Protein AF-A0A7W1TCY3-F1 (afdb_monomer_lite)

Secondary structure (DSSP, 8-state):
-----------SSHHHHHHHTTS-TTSEEESEEEEEEE-TT--SS-----TT---SEEEEES--EEEEESS-STTSS--SSEEEEEEEEEEESS-EEEEEEEEEES-EEEEETTEEEEEE-SS-SSEEEEEEEEE-SEEEEEEEEEEE-SS-EEEEEEEE-TT----EEPPGGGEEEETTTGGGS---HHHHHHPPPPSSSS-SGGGGS--TTEEEEEEEETTTEEEEEEEEEEEE---SSSSPPEEEEEEEETTTTEEEEEEES--EE--STTTT---SS-SSEE-SEEEEE--SS-SB-BTTB-----SSSSSPPPTTTEEEEEEEEETTEEEEEEEETTEEEEEEEEEETTTTEEEEEEEEE--SS---B---B-GGG--

Structure (mmCIF, N/CA/C/O backbone):
data_AF-A0A7W1TCY3-F1
#
_entry.id   AF-A0A7W1TCY3-F1
#
loop_
_atom_site.group_PDB
_atom_site.id
_atom_site.type_symbol
_atom_site.label_atom_id
_atom_site.label_alt_id
_atom_site.label_comp_id
_atom_site.label_asym_id
_atom_site.label_entity_id
_atom_site.label_seq_id
_atom_site.pdbx_PDB_ins_code
_atom_site.Cartn_x
_atom_site.Cartn_y
_atom_site.Cartn_z
_atom_site.occupancy
_atom_site.B_iso_or_equiv
_atom_site.auth_seq_id
_atom_site.auth_comp_id
_atom_site.auth_asym_id
_atom_site.auth_atom_id
_atom_site.pdbx_PDB_model_num
ATOM 1 N N . MET A 1 1 ? -27.408 32.614 50.381 1.00 39.16 1 MET A N 1
ATOM 2 C CA . MET A 1 1 ? -27.722 32.666 48.937 1.00 39.16 1 MET A CA 1
ATOM 3 C C . MET A 1 1 ? -27.147 31.425 48.290 1.00 39.16 1 MET A C 1
ATOM 5 O O . MET A 1 1 ? -25.944 31.217 48.341 1.00 39.16 1 MET A O 1
ATOM 9 N N . ILE A 1 2 ? -28.039 30.569 47.802 1.00 29.86 2 ILE A N 1
ATOM 10 C CA . ILE A 1 2 ? -27.755 29.320 47.097 1.00 29.86 2 ILE A CA 1
ATOM 11 C C . ILE A 1 2 ? -27.514 29.657 45.625 1.00 29.86 2 ILE A C 1
ATOM 13 O O . ILE A 1 2 ? -28.308 30.392 45.046 1.00 29.86 2 ILE A O 1
ATOM 17 N N . SER A 1 3 ? -26.469 29.091 45.023 1.00 25.84 3 SER A N 1
ATOM 18 C CA . SER A 1 3 ? -26.579 28.181 43.869 1.00 25.84 3 SER A CA 1
ATOM 19 C C . SER A 1 3 ? -25.255 28.146 43.107 1.00 25.84 3 SER A C 1
ATOM 21 O O . SER A 1 3 ? -24.904 29.074 42.382 1.00 25.84 3 SER A O 1
ATOM 23 N N . ALA A 1 4 ? -24.532 27.039 43.273 1.00 31.81 4 ALA A N 1
ATOM 24 C CA . ALA A 1 4 ? -23.530 26.595 42.322 1.00 31.81 4 ALA A CA 1
ATOM 25 C C . ALA A 1 4 ? -24.252 26.068 41.072 1.00 31.81 4 ALA A C 1
ATOM 27 O O . ALA A 1 4 ? -25.164 25.247 41.185 1.00 31.81 4 ALA A O 1
ATOM 28 N N . ARG A 1 5 ? -23.846 26.527 39.884 1.00 29.80 5 ARG A N 1
ATOM 29 C CA . ARG A 1 5 ? -24.232 25.910 38.611 1.00 29.80 5 ARG A CA 1
ATOM 30 C C . ARG A 1 5 ? -23.090 25.037 38.113 1.00 29.80 5 ARG A C 1
ATOM 32 O O . ARG A 1 5 ? -22.133 25.519 37.518 1.00 29.80 5 ARG A O 1
ATOM 39 N N . THR A 1 6 ? -23.234 23.745 38.360 1.00 37.38 6 THR A N 1
ATOM 40 C CA . THR A 1 6 ? -22.540 22.658 37.672 1.00 37.38 6 THR A CA 1
ATOM 41 C C . THR A 1 6 ? -23.075 22.585 36.239 1.00 37.38 6 THR A C 1
ATOM 43 O O . THR A 1 6 ? -24.283 22.471 36.038 1.00 37.38 6 THR A O 1
ATOM 46 N N . GLY A 1 7 ? -22.198 22.678 35.241 1.00 28.61 7 GLY A N 1
ATOM 47 C CA . GLY A 1 7 ? -22.538 22.548 33.823 1.00 28.61 7 GLY A CA 1
ATOM 48 C C . GLY A 1 7 ? -21.776 21.386 33.202 1.00 28.61 7 GLY A C 1
ATOM 49 O O . GLY A 1 7 ? -20.687 21.567 32.674 1.00 28.61 7 GLY A O 1
ATOM 50 N N . LEU A 1 8 ? -22.357 20.194 33.307 1.00 31.25 8 LEU A N 1
ATOM 51 C CA . LEU A 1 8 ? -21.915 18.958 32.670 1.00 31.25 8 LEU A CA 1
ATOM 52 C C . LEU A 1 8 ? -22.026 19.093 31.137 1.00 31.25 8 LEU A C 1
ATOM 54 O O . LEU A 1 8 ? -23.106 19.384 30.625 1.00 31.25 8 LEU A O 1
ATOM 58 N N . ARG A 1 9 ? -20.938 18.854 30.397 1.00 34.38 9 ARG A N 1
ATOM 59 C CA . ARG A 1 9 ? -20.973 18.557 28.952 1.00 34.38 9 ARG A CA 1
ATOM 60 C C . ARG A 1 9 ? -20.032 17.395 28.651 1.00 34.38 9 ARG A C 1
ATOM 62 O O . ARG A 1 9 ? -18.896 17.584 28.240 1.00 34.38 9 ARG A O 1
ATOM 69 N N . LEU A 1 10 ? -20.540 16.192 28.893 1.00 32.31 10 LEU A N 1
ATOM 70 C CA . LEU A 1 10 ? -19.943 14.926 28.484 1.00 32.31 10 LEU A CA 1
ATOM 71 C C . LEU A 1 10 ? -21.074 14.076 27.885 1.00 32.31 10 LEU A C 1
ATOM 73 O O . LEU A 1 10 ? -21.667 13.256 28.575 1.00 32.31 10 LEU A O 1
ATOM 77 N N . THR A 1 11 ? -21.471 14.352 26.640 1.00 34.78 11 THR A N 1
ATOM 78 C CA . THR A 1 11 ? -22.648 13.694 26.031 1.00 34.78 11 THR A CA 1
ATOM 79 C C . THR A 1 11 ? -22.432 13.083 24.646 1.00 34.78 11 THR A C 1
ATOM 81 O O . THR A 1 11 ? -23.399 12.598 24.069 1.00 34.78 11 THR A O 1
ATOM 84 N N . SER A 1 12 ? -21.195 12.981 24.139 1.00 37.59 12 SER A N 1
ATOM 85 C CA . SER A 1 12 ? -20.949 12.255 22.873 1.00 37.59 12 SER A CA 1
ATOM 86 C C . SER A 1 12 ? -19.925 11.119 22.918 1.00 37.59 12 SER A C 1
ATOM 88 O O . SER A 1 12 ? -20.001 10.262 22.048 1.00 37.59 12 SER A O 1
ATOM 90 N N . LEU A 1 13 ? -19.038 11.017 23.920 1.00 34.22 13 LEU A N 1
ATOM 91 C CA . LEU A 1 13 ? -18.146 9.842 24.032 1.00 34.22 13 LEU A CA 1
ATOM 92 C C . LEU A 1 13 ? -18.823 8.627 24.697 1.00 34.22 13 LEU A C 1
ATOM 94 O O . LEU A 1 13 ? -18.545 7.486 24.343 1.00 34.22 13 LEU A O 1
ATOM 98 N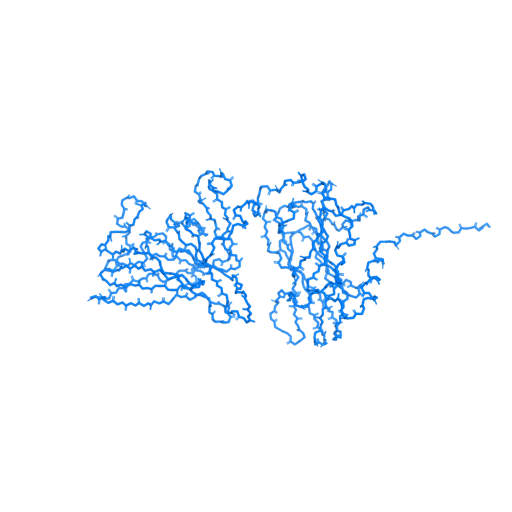 N . VAL A 1 14 ? -19.731 8.861 25.651 1.00 35.25 14 VAL A N 1
ATOM 99 C CA . VAL A 1 14 ? -20.344 7.790 26.462 1.00 35.25 14 VAL A CA 1
ATOM 100 C C . VAL A 1 14 ? -21.384 6.987 25.668 1.00 35.25 14 VAL A C 1
ATOM 102 O O . VAL A 1 14 ? -21.554 5.794 25.900 1.00 35.25 14 VAL A O 1
ATOM 105 N N . SER A 1 15 ? -22.044 7.611 24.691 1.00 36.34 15 SER A N 1
ATOM 106 C CA . SER A 1 15 ? -23.165 7.004 23.963 1.00 36.34 15 SER A CA 1
ATOM 107 C C . SER A 1 15 ? -22.742 5.904 22.980 1.00 36.34 15 SER A C 1
ATOM 109 O O . SER A 1 15 ? -23.536 5.005 22.723 1.00 36.34 15 SER A O 1
ATOM 111 N N . LEU A 1 16 ? -21.507 5.937 22.456 1.00 39.25 16 LEU A N 1
ATOM 112 C CA . LEU A 1 16 ? -21.016 4.920 21.514 1.00 39.25 16 LEU A CA 1
ATOM 113 C C . LEU A 1 16 ? -20.276 3.771 22.222 1.00 39.25 16 LEU A C 1
ATOM 115 O O . LEU A 1 16 ? -20.471 2.616 21.854 1.00 39.25 16 LEU A O 1
ATOM 119 N N . LEU A 1 17 ? -19.529 4.044 23.304 1.00 39.69 17 LEU A N 1
ATOM 120 C CA . LEU A 1 17 ? -18.962 2.971 24.140 1.00 39.69 17 LEU A CA 1
ATOM 121 C C . LEU A 1 17 ? -20.060 2.114 24.798 1.00 39.69 17 LEU A C 1
ATOM 123 O O . LEU A 1 17 ? -19.892 0.905 24.949 1.00 39.69 17 LEU A O 1
ATOM 127 N N . ALA A 1 18 ? -21.205 2.712 25.144 1.00 39.44 18 ALA A N 1
ATOM 128 C CA . ALA A 1 18 ? -22.339 1.983 25.710 1.00 39.44 18 ALA A CA 1
ATOM 129 C C . ALA A 1 18 ? -23.002 1.007 24.716 1.00 39.44 18 ALA A C 1
ATOM 131 O O . ALA A 1 18 ? -23.570 0.006 25.149 1.00 39.44 18 ALA A O 1
ATOM 132 N N . ALA A 1 19 ? -22.909 1.252 23.403 1.00 42.69 19 ALA A N 1
ATOM 133 C CA . ALA A 1 19 ? -23.453 0.340 22.393 1.00 42.69 19 ALA A CA 1
ATOM 134 C C . ALA A 1 19 ? -22.619 -0.949 22.263 1.00 42.69 19 ALA A C 1
ATOM 136 O O . ALA A 1 19 ? -23.175 -2.015 22.011 1.00 42.69 19 ALA A O 1
ATOM 137 N N . VAL A 1 20 ? -21.306 -0.879 22.511 1.00 46.91 20 VAL A N 1
ATOM 138 C CA . VAL A 1 20 ? -20.410 -2.050 22.472 1.00 46.91 20 VAL A CA 1
ATOM 139 C C . VAL A 1 20 ? -20.571 -2.924 23.722 1.00 46.91 20 VAL A C 1
ATOM 141 O O . VAL A 1 20 ? -20.486 -4.142 23.632 1.00 46.91 20 VAL A O 1
ATOM 144 N N . ALA A 1 21 ? -20.897 -2.336 24.878 1.00 43.94 21 ALA A N 1
ATOM 145 C CA . ALA A 1 21 ? -21.121 -3.089 26.118 1.00 43.94 21 ALA A CA 1
ATOM 146 C C . ALA A 1 21 ? -22.442 -3.895 26.143 1.00 43.94 21 ALA A C 1
ATOM 148 O O . ALA A 1 21 ? -22.629 -4.730 27.027 1.00 43.94 21 ALA A O 1
ATOM 149 N N . GLY A 1 22 ? -23.367 -3.633 25.209 1.00 40.09 22 GLY A N 1
ATOM 150 C CA . GLY A 1 22 ? -24.685 -4.279 25.138 1.00 40.09 22 GLY A CA 1
ATOM 151 C C . GLY A 1 22 ? -24.843 -5.333 24.037 1.00 40.09 22 GLY A C 1
ATOM 152 O O . GLY A 1 22 ? -25.829 -6.071 24.048 1.00 40.09 22 GLY A O 1
ATOM 153 N N . ALA A 1 23 ? -23.902 -5.422 23.094 1.00 45.03 23 ALA A N 1
ATOM 154 C CA . ALA A 1 23 ? -23.924 -6.444 22.057 1.00 45.03 23 ALA A CA 1
ATOM 155 C C . ALA A 1 23 ? -23.372 -7.754 22.636 1.00 45.03 23 ALA A C 1
ATOM 157 O O . ALA A 1 23 ? -22.184 -7.871 22.926 1.00 45.03 23 ALA A O 1
ATOM 158 N N . GLY A 1 24 ? -24.236 -8.752 22.835 1.00 45.88 24 GLY A N 1
ATOM 159 C CA . GLY A 1 24 ? -23.769 -10.110 23.109 1.00 45.88 24 GLY A CA 1
ATOM 160 C C . GLY A 1 24 ? -22.822 -10.574 21.997 1.00 45.88 24 GLY A C 1
ATOM 161 O O . GLY A 1 24 ? -23.014 -10.212 20.838 1.00 45.88 24 GLY A O 1
ATOM 162 N N . ALA A 1 25 ? -21.831 -11.397 22.343 1.00 48.66 25 ALA A N 1
ATOM 163 C CA . ALA A 1 25 ? -20.740 -11.883 21.482 1.00 48.66 25 ALA A CA 1
ATOM 164 C C . ALA A 1 25 ? -21.147 -12.582 20.154 1.00 48.66 25 ALA A C 1
ATOM 166 O O . ALA A 1 25 ? -20.289 -13.098 19.444 1.00 48.66 25 ALA A O 1
ATOM 167 N N . ALA A 1 26 ? -22.437 -12.639 19.810 1.00 54.31 26 ALA A N 1
ATOM 168 C CA . ALA A 1 26 ? -22.988 -13.391 18.687 1.00 54.31 26 ALA A CA 1
ATOM 169 C C . ALA A 1 26 ? -23.200 -12.582 17.388 1.00 54.31 26 ALA A C 1
ATOM 171 O O . ALA A 1 26 ? -23.586 -13.188 16.394 1.00 54.31 26 ALA A O 1
ATOM 172 N N . ASP A 1 27 ? -22.953 -11.265 17.362 1.00 84.44 27 ASP A N 1
ATOM 173 C CA . ASP A 1 27 ? -23.208 -10.421 16.170 1.00 84.44 27 ASP A CA 1
ATOM 174 C C . ASP A 1 27 ? -22.049 -9.458 15.843 1.00 84.44 27 ASP A C 1
ATOM 176 O O . ASP A 1 27 ? -22.242 -8.302 15.463 1.00 84.44 27 ASP A O 1
ATOM 180 N N . LEU A 1 28 ? -20.812 -9.923 16.048 1.00 90.38 28 LEU A N 1
ATOM 181 C CA . LEU A 1 28 ? -19.605 -9.187 15.672 1.00 90.38 28 LEU A CA 1
ATOM 182 C C . LEU A 1 28 ? -19.119 -9.605 14.276 1.00 90.38 28 LEU A C 1
ATOM 184 O O . LEU A 1 28 ? -18.969 -10.795 13.999 1.00 90.38 28 LEU A O 1
ATOM 188 N N . ALA A 1 29 ? -18.806 -8.626 13.427 1.00 91.56 29 ALA A N 1
ATOM 189 C CA . ALA A 1 29 ? -18.221 -8.812 12.098 1.00 91.56 29 ALA A CA 1
ATOM 190 C C . ALA A 1 29 ? -16.766 -8.287 12.046 1.00 91.56 29 ALA A C 1
ATOM 192 O O . ALA A 1 29 ? -16.412 -7.422 12.850 1.00 91.56 29 ALA A O 1
ATOM 193 N N . PRO A 1 30 ? -15.902 -8.782 11.133 1.00 93.25 30 PRO A N 1
ATOM 194 C CA . PRO A 1 30 ? -14.500 -8.351 11.049 1.00 93.25 30 PRO A CA 1
ATOM 195 C C . PRO A 1 30 ? -14.315 -6.863 10.704 1.00 93.25 30 PRO A C 1
ATOM 197 O O . PRO A 1 30 ? -15.047 -6.316 9.880 1.00 93.25 30 PRO A O 1
ATOM 200 N N . GLY A 1 31 ? -13.277 -6.239 11.264 1.00 94.44 31 GLY A N 1
ATOM 201 C CA . GLY A 1 31 ? -12.892 -4.841 11.036 1.00 94.44 31 GLY A CA 1
ATOM 202 C C . GLY A 1 31 ? -13.493 -3.846 12.030 1.00 94.44 31 GLY A C 1
ATOM 203 O O . GLY A 1 31 ? -14.345 -4.202 12.838 1.00 94.44 31 GLY A O 1
ATOM 204 N N . LEU A 1 32 ? -13.055 -2.588 11.961 1.00 97.94 32 LEU A N 1
ATOM 205 C CA . LEU A 1 32 ? -13.554 -1.474 12.775 1.00 97.94 32 LEU A CA 1
ATOM 206 C C . LEU A 1 32 ? -14.419 -0.524 11.942 1.00 97.94 32 LEU A C 1
ATOM 208 O O . LEU A 1 32 ? -14.194 -0.357 10.741 1.00 97.94 32 LEU A O 1
ATOM 212 N N . VAL A 1 33 ? -15.363 0.159 12.593 1.00 98.19 33 VAL A N 1
ATOM 213 C CA . VAL A 1 33 ? -16.118 1.252 11.964 1.00 98.19 33 VAL A CA 1
ATOM 214 C C . VAL A 1 33 ? -15.234 2.491 11.920 1.00 98.19 33 VAL A C 1
ATOM 216 O O . VAL A 1 33 ? -14.943 3.070 12.967 1.00 98.19 33 VAL A O 1
ATOM 219 N N . GLY A 1 34 ? -14.810 2.886 10.721 1.00 98.25 34 GLY A N 1
ATOM 220 C CA . GLY A 1 34 ? -14.042 4.095 10.450 1.00 98.25 34 GLY A CA 1
ATOM 221 C C . GLY A 1 34 ? -14.941 5.270 10.085 1.00 98.25 34 GLY A C 1
ATOM 222 O O . GLY A 1 34 ? -15.680 5.221 9.100 1.00 98.25 34 GLY A O 1
ATOM 223 N N . GLU A 1 35 ? -14.855 6.346 10.861 1.00 98.12 35 GLU A N 1
ATOM 224 C CA . GLU A 1 35 ? -15.477 7.638 10.581 1.00 98.12 35 GLU A CA 1
ATOM 225 C C . GLU A 1 35 ? -14.399 8.657 10.212 1.00 98.12 35 GLU A C 1
ATOM 227 O O . GLU A 1 35 ? -13.491 8.921 10.999 1.00 98.12 35 GLU A O 1
ATOM 232 N N . TYR A 1 36 ? -14.523 9.263 9.034 1.00 97.31 36 TYR A N 1
ATOM 233 C CA . TYR A 1 36 ? -13.550 10.204 8.485 1.00 97.31 36 TYR A CA 1
ATOM 234 C C . TYR A 1 36 ? -14.172 11.582 8.323 1.00 97.31 36 TYR A C 1
ATOM 236 O O . TYR A 1 36 ? -15.225 11.721 7.703 1.00 97.31 36 TYR A O 1
ATOM 244 N N . PHE A 1 37 ? -13.507 12.614 8.819 1.00 95.19 37 PHE A N 1
ATOM 245 C CA . PHE A 1 37 ? -13.993 13.984 8.891 1.00 95.19 37 PHE A CA 1
ATOM 246 C C . PHE A 1 37 ? -13.049 14.901 8.122 1.00 95.19 37 PHE A C 1
ATOM 248 O O . PHE A 1 37 ? -11.890 15.050 8.495 1.00 95.19 37 PHE A O 1
ATOM 255 N N . ALA A 1 38 ? -13.551 15.565 7.082 1.00 92.31 38 ALA A N 1
ATOM 256 C CA . ALA A 1 38 ? -12.877 16.735 6.534 1.00 92.31 38 ALA A CA 1
ATOM 257 C C . ALA A 1 38 ? -12.922 17.887 7.550 1.00 92.31 38 ALA A C 1
ATOM 259 O O . ALA A 1 38 ? -14.006 18.233 8.043 1.00 92.31 38 ALA A O 1
ATOM 260 N N . MET A 1 39 ? -11.772 18.493 7.833 1.00 87.31 39 MET A N 1
ATOM 261 C CA . MET A 1 39 ? -11.624 19.576 8.801 1.00 87.31 39 MET A CA 1
ATOM 262 C C . MET A 1 39 ? -11.445 20.908 8.076 1.00 87.31 39 MET A C 1
ATOM 264 O O . MET A 1 39 ? -10.511 21.110 7.307 1.00 87.31 39 MET A O 1
ATOM 268 N N . ASP A 1 40 ? -12.369 21.832 8.321 1.00 78.56 40 ASP A N 1
ATOM 269 C CA . ASP A 1 40 ? -12.299 23.178 7.765 1.00 78.56 40 ASP A CA 1
ATOM 270 C C . ASP A 1 40 ? -11.328 24.012 8.617 1.00 78.56 40 ASP A C 1
ATOM 272 O O . ASP A 1 40 ? -11.505 24.105 9.831 1.00 78.56 40 ASP A O 1
ATOM 276 N N . GLY A 1 41 ? -10.311 24.623 8.002 1.00 69.00 41 GLY A N 1
ATOM 277 C CA . GLY A 1 41 ? -9.344 25.481 8.708 1.00 69.00 41 GLY A CA 1
ATOM 278 C C . GLY A 1 41 ? -8.104 24.773 9.270 1.00 69.00 41 GLY A C 1
ATOM 279 O O . GLY A 1 41 ? -7.341 25.406 9.997 1.00 69.00 41 GLY A O 1
ATOM 280 N N . GLY A 1 42 ? -7.889 23.509 8.902 1.00 77.31 42 GLY A N 1
ATOM 281 C CA . GLY A 1 42 ? -6.709 22.722 9.257 1.00 77.31 42 GLY A CA 1
ATOM 282 C C . GLY A 1 42 ? -6.804 21.982 10.590 1.00 77.31 42 GLY A C 1
ATOM 283 O O . GLY A 1 42 ? -7.683 22.244 11.413 1.00 77.31 42 GLY A O 1
ATOM 284 N N . VAL A 1 43 ? -5.902 21.018 10.796 1.00 79.81 43 VAL A N 1
ATOM 285 C CA . VAL A 1 43 ? -5.814 20.219 12.029 1.00 79.81 43 VAL A CA 1
ATOM 286 C C . VAL A 1 43 ? -4.352 20.018 12.428 1.00 79.81 43 VAL A C 1
ATOM 288 O O . VAL A 1 43 ? -3.523 19.641 11.611 1.00 79.81 43 VAL A O 1
ATOM 291 N N . ALA A 1 44 ? -4.031 20.314 13.685 1.00 79.19 44 ALA A N 1
ATOM 292 C CA . ALA A 1 44 ? -2.679 20.179 14.240 1.00 79.19 44 ALA A CA 1
ATOM 293 C C . ALA A 1 44 ? -2.655 19.411 15.574 1.00 79.19 44 ALA A C 1
ATOM 295 O O . ALA A 1 44 ? -1.582 19.170 16.123 1.00 79.19 44 ALA A O 1
ATOM 296 N N . ASP A 1 45 ? -3.834 19.054 16.087 1.00 88.94 45 ASP A N 1
ATOM 297 C CA . ASP A 1 45 ? -4.069 18.286 17.311 1.00 88.94 45 ASP A CA 1
ATOM 298 C C . ASP A 1 45 ? -5.452 17.612 17.213 1.00 88.94 45 ASP A C 1
ATOM 300 O O . ASP A 1 45 ? -6.253 17.954 16.334 1.00 88.94 45 ASP A O 1
ATOM 304 N N . PHE A 1 46 ? -5.761 16.686 18.120 1.00 91.69 46 PHE A N 1
ATOM 305 C CA . PHE A 1 46 ? -7.038 15.981 18.174 1.00 91.69 46 PHE A CA 1
ATOM 306 C C . PHE A 1 46 ? -8.213 16.969 18.301 1.00 91.69 46 PHE A C 1
ATOM 308 O O . PHE A 1 46 ? -8.354 17.645 19.327 1.00 91.69 46 PHE A O 1
ATOM 315 N N . PRO A 1 47 ? -9.096 17.060 17.290 1.00 88.69 47 PRO A N 1
ATOM 316 C CA . PRO A 1 47 ? -10.129 18.080 17.269 1.00 88.69 47 PRO A CA 1
ATOM 317 C C . PRO A 1 47 ? -11.282 17.750 18.221 1.00 88.69 47 PRO A C 1
ATOM 319 O O . PRO A 1 47 ? -11.773 16.623 18.290 1.00 88.69 47 PRO A O 1
ATOM 322 N N . ALA A 1 48 ? -11.812 18.778 18.884 1.00 88.31 48 ALA A N 1
ATOM 323 C CA . ALA A 1 48 ? -13.130 18.700 19.504 1.00 88.31 48 ALA A CA 1
ATOM 324 C C . ALA A 1 48 ? -14.206 18.850 18.415 1.00 88.31 48 ALA A C 1
ATOM 326 O O . ALA A 1 48 ? -14.511 19.960 17.976 1.00 88.31 48 ALA A O 1
ATOM 327 N N . LEU A 1 49 ? -14.771 17.731 17.956 1.00 87.19 49 LEU A N 1
ATOM 328 C CA . LEU A 1 49 ? -15.825 17.748 16.940 1.00 87.19 49 LEU A CA 1
ATOM 329 C C . LEU A 1 49 ? -17.090 18.436 17.474 1.00 87.19 49 LEU A C 1
ATOM 331 O O . LEU A 1 49 ? -17.577 18.123 18.564 1.00 87.19 49 LEU A O 1
ATOM 335 N N . ALA A 1 50 ? -17.648 19.359 16.686 1.00 86.00 50 ALA A N 1
ATOM 336 C CA . ALA A 1 50 ? -18.966 19.917 16.968 1.00 86.00 50 ALA A CA 1
ATOM 337 C C . ALA A 1 50 ? -20.022 18.798 16.962 1.00 86.00 50 ALA A C 1
ATOM 339 O O . ALA A 1 50 ? -19.922 17.850 16.184 1.00 86.00 50 ALA A O 1
ATOM 340 N N . ALA A 1 51 ? -21.044 18.910 17.814 1.00 82.69 51 ALA A N 1
ATOM 341 C CA . ALA A 1 51 ? -22.048 17.855 17.998 1.00 82.69 51 ALA A CA 1
ATOM 342 C C . ALA A 1 51 ? -22.824 17.502 16.712 1.00 82.69 51 ALA A C 1
ATOM 344 O O . ALA A 1 51 ? -23.363 16.406 16.596 1.00 82.69 51 ALA A O 1
ATOM 345 N N . ASP A 1 52 ? -22.889 18.428 15.759 1.00 86.69 52 ASP A N 1
ATOM 346 C CA . ASP A 1 52 ? -23.538 18.292 14.458 1.00 86.69 52 ASP A CA 1
ATOM 347 C C . ASP A 1 52 ? -22.553 18.058 13.297 1.00 86.69 52 ASP A C 1
ATOM 349 O O . ASP A 1 52 ? -22.991 17.883 12.155 1.00 86.69 52 ASP A O 1
ATOM 353 N N . LYS A 1 53 ? -21.236 18.012 13.557 1.00 89.69 53 LYS A N 1
ATOM 354 C CA . LYS A 1 53 ? -20.231 17.688 12.537 1.00 89.69 53 LYS A CA 1
ATOM 355 C C . LYS A 1 53 ? -20.387 16.223 12.143 1.00 89.69 53 LYS A C 1
ATOM 357 O O . LYS A 1 53 ? -20.047 15.311 12.893 1.00 89.69 53 LYS A O 1
ATOM 362 N N . LYS A 1 54 ? -20.891 16.003 10.933 1.00 94.12 54 LYS A N 1
ATOM 363 C CA . LYS A 1 54 ? -21.010 14.668 10.347 1.00 94.12 54 LYS A CA 1
ATOM 364 C C . LYS A 1 54 ? -19.676 14.212 9.752 1.00 94.12 54 LYS A C 1
ATOM 366 O O . LYS A 1 54 ? -18.957 15.048 9.190 1.00 94.12 54 LYS A O 1
ATOM 371 N N . PRO A 1 55 ? -19.370 12.904 9.791 1.00 95.81 55 PRO A N 1
ATOM 372 C CA . PRO A 1 55 ? -18.294 12.349 8.986 1.00 95.81 55 PRO A CA 1
ATOM 373 C C . PRO A 1 55 ? -18.535 12.637 7.501 1.00 95.81 55 PRO A C 1
ATOM 375 O O . PRO A 1 55 ? -19.667 12.641 7.016 1.00 95.81 55 PRO A O 1
ATOM 378 N N . THR A 1 56 ? -17.454 12.863 6.769 1.00 93.38 56 THR A N 1
ATOM 379 C CA . THR A 1 56 ? -17.416 12.891 5.304 1.00 93.38 56 THR A CA 1
ATOM 380 C C . THR A 1 56 ? -17.483 11.488 4.711 1.00 93.38 56 THR A C 1
ATOM 382 O O . THR A 1 56 ? -17.979 11.334 3.604 1.00 93.38 56 THR A O 1
ATOM 385 N N . LEU A 1 57 ? -17.004 10.468 5.419 1.00 95.19 57 LEU A N 1
ATOM 386 C CA . LEU A 1 57 ? -17.104 9.069 5.012 1.00 95.19 57 LEU A CA 1
ATOM 387 C C . LEU A 1 57 ? -17.265 8.191 6.251 1.00 95.19 57 LEU A C 1
ATOM 389 O O . LEU A 1 57 ? -16.633 8.445 7.274 1.00 95.19 57 LEU A O 1
ATOM 393 N N . VAL A 1 58 ? -18.089 7.154 6.129 1.00 95.94 58 VAL A N 1
ATOM 394 C CA . VAL A 1 58 ? -18.169 6.049 7.087 1.00 95.94 58 VAL A CA 1
ATOM 395 C C . VAL A 1 58 ? -17.993 4.749 6.318 1.00 95.94 58 VAL A C 1
ATOM 397 O O . VAL A 1 58 ? -18.632 4.565 5.279 1.00 95.94 58 VAL A O 1
ATOM 400 N N . ARG A 1 59 ? -17.122 3.863 6.802 1.00 95.50 59 ARG A N 1
ATOM 401 C CA . ARG A 1 59 ? -16.922 2.523 6.233 1.00 95.50 59 ARG A CA 1
ATOM 402 C C . ARG A 1 59 ? -16.361 1.551 7.266 1.00 95.50 59 ARG A C 1
ATOM 404 O O . ARG A 1 59 ? -15.991 1.956 8.360 1.00 95.50 59 ARG A O 1
ATOM 411 N N . ILE A 1 60 ? -16.260 0.284 6.879 1.00 96.38 60 ILE A N 1
ATOM 412 C CA . ILE A 1 60 ? -15.533 -0.730 7.641 1.00 96.38 60 ILE A CA 1
ATOM 413 C C . ILE A 1 60 ? -14.107 -0.844 7.108 1.00 96.38 60 ILE A C 1
ATOM 415 O O . ILE A 1 60 ? -13.909 -1.104 5.918 1.00 96.38 60 ILE A O 1
ATOM 419 N N . ASP A 1 61 ? -13.128 -0.702 7.996 1.00 95.94 61 ASP A N 1
ATOM 420 C CA . ASP A 1 61 ? -11.721 -0.980 7.716 1.00 95.94 61 ASP A CA 1
ATOM 421 C C . ASP A 1 61 ? -11.326 -2.295 8.392 1.00 95.94 61 ASP A C 1
ATOM 423 O O . ASP A 1 61 ? -11.482 -2.463 9.602 1.00 95.94 61 ASP A O 1
ATOM 427 N N . LYS A 1 62 ? -10.857 -3.264 7.597 1.00 93.56 62 LYS A N 1
ATOM 428 C CA . LYS A 1 62 ? -10.552 -4.626 8.077 1.00 93.56 62 LYS A CA 1
ATOM 429 C C . LYS A 1 62 ? -9.340 -4.658 9.007 1.00 93.56 62 LYS A C 1
ATOM 431 O O . LYS A 1 62 ? -9.266 -5.507 9.885 1.00 93.56 62 LYS A O 1
ATOM 436 N N . ASP A 1 63 ? -8.417 -3.733 8.794 1.00 92.69 63 ASP A N 1
ATOM 437 C CA . ASP A 1 63 ? -7.263 -3.457 9.631 1.00 92.69 63 ASP A CA 1
ATOM 438 C C . ASP A 1 63 ? -6.959 -1.955 9.592 1.00 92.69 63 ASP A C 1
ATOM 440 O O . ASP A 1 63 ? -7.497 -1.218 8.762 1.00 92.69 63 ASP A O 1
ATOM 444 N N . ILE A 1 64 ? -6.105 -1.511 10.514 1.00 97.06 64 ILE A N 1
ATOM 445 C CA . ILE A 1 64 ? -5.513 -0.174 10.489 1.00 97.06 64 ILE A CA 1
ATOM 446 C C . ILE A 1 64 ? -4.043 -0.361 10.125 1.00 97.06 64 ILE A C 1
ATOM 448 O O . ILE A 1 64 ? -3.179 -0.362 10.995 1.00 97.06 64 ILE A O 1
ATOM 452 N N . ASN A 1 65 ? -3.749 -0.615 8.852 1.00 95.81 65 ASN A N 1
ATOM 453 C CA . ASN A 1 65 ? -2.381 -0.765 8.351 1.00 95.81 65 ASN A CA 1
ATOM 454 C C . ASN A 1 65 ? -2.136 0.123 7.123 1.00 95.81 65 ASN A C 1
ATOM 456 O O . ASN A 1 65 ? -1.705 -0.315 6.054 1.00 95.81 65 ASN A O 1
ATOM 460 N N . PHE A 1 66 ? -2.438 1.407 7.280 1.00 91.69 66 PHE A N 1
ATOM 461 C CA . PHE A 1 66 ? -2.383 2.395 6.217 1.00 91.69 66 PHE A CA 1
ATOM 462 C C . PHE A 1 66 ? -0.949 2.902 6.035 1.00 91.69 66 PHE A C 1
ATOM 464 O O . PHE A 1 66 ? -0.447 3.681 6.845 1.00 91.69 66 PHE A O 1
ATOM 471 N N . ALA A 1 67 ? -0.279 2.440 4.973 1.00 84.75 67 ALA A N 1
ATOM 472 C CA . ALA A 1 67 ? 1.041 2.938 4.586 1.00 84.75 67 ALA A CA 1
ATOM 473 C C . ALA A 1 67 ? 1.010 4.449 4.298 1.00 84.75 67 ALA A C 1
ATOM 475 O O . ALA A 1 67 ? -0.034 4.982 3.907 1.00 84.75 67 ALA A O 1
ATOM 476 N N . SER A 1 68 ? 2.161 5.101 4.486 1.00 82.31 68 SER A N 1
ATOM 477 C CA . SER A 1 68 ? 2.333 6.522 4.181 1.00 82.31 68 SER A CA 1
ATOM 478 C C . SER A 1 68 ? 2.087 6.798 2.693 1.00 82.31 68 SER A C 1
ATOM 480 O O . SER A 1 68 ? 2.457 5.994 1.833 1.00 82.31 68 SER A O 1
ATOM 482 N N . THR A 1 69 ? 1.435 7.920 2.401 1.00 79.44 69 THR A N 1
ATOM 483 C CA . THR A 1 69 ? 1.140 8.397 1.050 1.00 79.44 69 THR A CA 1
ATOM 484 C C . THR A 1 69 ? 1.157 9.922 1.002 1.00 79.44 69 THR A C 1
ATOM 486 O O . THR A 1 69 ? 0.631 10.561 1.901 1.00 79.44 69 THR A O 1
ATOM 489 N N . ASP A 1 70 ? 1.665 10.522 -0.073 1.00 73.75 70 ASP A N 1
ATOM 490 C CA . ASP A 1 70 ? 1.540 11.973 -0.325 1.00 73.75 70 ASP A CA 1
ATOM 491 C C . ASP A 1 70 ? 0.202 12.347 -0.998 1.00 73.75 70 ASP A C 1
ATOM 493 O O . ASP A 1 70 ? 0.007 13.460 -1.494 1.00 73.75 70 ASP A O 1
ATOM 497 N N . GLY A 1 71 ? -0.704 11.374 -1.088 1.00 74.88 71 GLY A N 1
ATOM 498 C CA . GLY A 1 71 ? -1.906 11.422 -1.894 1.00 74.88 71 GLY A CA 1
ATOM 499 C C . GLY A 1 71 ? -3.202 11.247 -1.122 1.00 74.88 71 GLY A C 1
ATOM 500 O O . GLY A 1 71 ? -3.323 11.575 0.057 1.00 74.88 71 GLY A O 1
ATOM 501 N N . GLU A 1 72 ? -4.206 10.718 -1.813 1.00 84.12 72 GLU A N 1
ATOM 502 C CA . GLU A 1 72 ? -5.461 10.346 -1.182 1.00 84.12 72 GLU A CA 1
ATOM 503 C C . GLU A 1 72 ? -5.216 9.262 -0.125 1.00 84.12 72 GLU A C 1
ATOM 505 O O . GLU A 1 72 ? -4.754 8.157 -0.415 1.00 84.12 72 GLU A O 1
ATOM 510 N N . PHE A 1 73 ? -5.598 9.555 1.114 1.00 89.75 73 PHE A N 1
ATOM 511 C CA . PHE A 1 73 ? -5.544 8.627 2.224 1.00 89.75 73 PHE A CA 1
ATOM 512 C C . PHE A 1 73 ? -6.545 7.496 1.985 1.00 89.75 73 PHE A C 1
ATOM 514 O O . PHE A 1 73 ? -7.740 7.627 2.249 1.00 89.75 73 PHE A O 1
ATOM 521 N N . HIS A 1 74 ? -6.060 6.381 1.443 1.00 88.69 74 HIS A N 1
ATOM 522 C CA . HIS A 1 74 ? -6.728 5.078 1.423 1.00 88.69 74 HIS A CA 1
ATOM 523 C C . HIS A 1 74 ? -8.193 5.116 0.976 1.00 88.69 74 HIS A C 1
ATOM 525 O O . HIS A 1 74 ? -9.063 4.593 1.665 1.00 88.69 74 HIS A O 1
ATOM 531 N N . LYS A 1 75 ? -8.488 5.701 -0.192 1.00 88.44 75 LYS A N 1
ATOM 532 C CA . LYS A 1 75 ? -9.839 5.770 -0.801 1.00 88.44 75 LYS A CA 1
ATOM 533 C C . LYS A 1 75 ? -10.858 6.637 -0.041 1.00 88.44 75 LYS A C 1
ATOM 535 O O . LYS A 1 75 ? -12.066 6.392 -0.113 1.00 88.44 75 LYS A O 1
ATOM 540 N N . THR A 1 76 ? -10.396 7.607 0.748 1.00 89.62 76 THR A N 1
ATOM 541 C CA . THR A 1 76 ? -11.272 8.501 1.529 1.00 89.62 76 THR A CA 1
ATOM 542 C C . THR A 1 76 ? -11.590 9.825 0.829 1.00 89.62 76 THR A C 1
ATOM 544 O O . THR A 1 76 ? -12.476 10.556 1.274 1.00 89.62 76 THR A O 1
ATOM 547 N N . ARG A 1 77 ? -10.908 10.140 -0.281 1.00 87.56 77 ARG A N 1
ATOM 548 C CA . ARG A 1 77 ? -10.873 11.456 -0.953 1.00 87.56 77 ARG A CA 1
ATOM 549 C C . ARG A 1 77 ? -10.332 12.590 -0.071 1.00 87.56 77 ARG A C 1
ATOM 551 O O . ARG A 1 77 ? -10.599 13.765 -0.344 1.00 87.56 77 ARG A O 1
ATOM 558 N N . LEU A 1 78 ? -9.620 12.248 1.001 1.00 88.94 78 LEU A N 1
ATOM 559 C CA . LEU A 1 78 ? -8.953 13.159 1.933 1.00 88.94 78 LEU A CA 1
ATOM 560 C C . LEU A 1 78 ? -7.440 12.963 1.797 1.00 88.94 78 LEU A C 1
ATOM 562 O O . LEU A 1 78 ? -7.009 11.842 1.570 1.00 88.94 78 LEU A O 1
ATOM 566 N N . SER A 1 79 ? -6.652 14.024 1.933 1.00 83.69 79 SER A N 1
ATOM 567 C CA . SER A 1 79 ? -5.175 13.971 1.887 1.00 83.69 79 SER A CA 1
ATOM 568 C C . SER A 1 79 ? -4.546 14.832 2.966 1.00 83.69 79 SER A C 1
ATOM 570 O O . SER A 1 79 ? -3.594 14.427 3.614 1.00 83.69 79 SER A O 1
ATOM 572 N N . THR A 1 80 ? -5.116 16.013 3.175 1.00 84.12 80 THR A N 1
ATOM 573 C CA . THR A 1 80 ? -4.746 16.959 4.220 1.00 84.12 80 THR A CA 1
ATOM 574 C C . THR A 1 80 ? -5.994 17.370 4.982 1.00 84.12 80 THR A C 1
ATOM 576 O O . THR A 1 80 ? -7.122 17.189 4.500 1.00 84.12 80 THR A O 1
ATOM 579 N N . ASP A 1 81 ? -5.775 17.928 6.163 1.00 86.62 81 ASP A N 1
ATOM 580 C CA . ASP A 1 81 ? -6.781 18.550 7.010 1.00 86.62 81 ASP A CA 1
ATOM 581 C C . ASP A 1 81 ? -7.969 17.624 7.283 1.00 86.62 81 ASP A C 1
ATOM 583 O O . ASP A 1 81 ? -9.133 17.943 7.011 1.00 86.62 81 ASP A O 1
ATOM 587 N N . PHE A 1 82 ? -7.680 16.429 7.793 1.00 95.19 82 PHE A N 1
ATOM 588 C CA . PHE A 1 82 ? -8.716 15.471 8.146 1.00 95.19 82 PHE A CA 1
ATOM 589 C C . PHE A 1 82 ? -8.456 14.775 9.474 1.00 95.19 82 PHE A C 1
ATOM 591 O O . PHE A 1 82 ? -7.336 14.693 9.963 1.00 95.19 82 PHE A O 1
ATOM 598 N N . TYR A 1 83 ? -9.531 14.261 10.057 1.00 97.94 83 TYR A N 1
ATOM 599 C CA . TYR A 1 83 ? -9.506 13.447 11.262 1.00 97.94 83 TYR A CA 1
ATOM 600 C C . TYR A 1 83 ? -10.234 12.133 10.993 1.00 97.94 83 TYR A C 1
ATOM 602 O O . TYR A 1 83 ? -11.249 12.113 10.297 1.00 97.94 83 TYR A O 1
ATOM 610 N N . ALA A 1 84 ? -9.724 11.038 11.533 1.00 98.38 84 ALA A N 1
ATOM 611 C CA . ALA A 1 84 ? -10.337 9.727 11.484 1.00 98.38 84 ALA A CA 1
ATOM 612 C C . ALA A 1 84 ? -10.477 9.169 12.900 1.00 98.38 84 ALA A C 1
ATOM 614 O O . ALA A 1 84 ? -9.600 9.347 13.748 1.00 98.38 84 ALA A O 1
ATOM 615 N N . ARG A 1 85 ? -11.572 8.452 13.143 1.00 98.25 85 ARG A N 1
ATOM 616 C CA . ARG A 1 85 ? -11.714 7.604 14.326 1.00 98.25 85 ARG A CA 1
ATOM 617 C C . ARG A 1 85 ? -12.242 6.238 13.933 1.00 98.25 85 ARG A C 1
ATOM 619 O O . ARG A 1 85 ? -13.209 6.140 13.180 1.00 98.25 85 ARG A O 1
ATOM 626 N N . TRP A 1 86 ? -11.628 5.202 14.481 1.00 98.75 86 TRP A N 1
ATOM 627 C CA . TRP A 1 86 ? -12.053 3.821 14.332 1.00 98.75 86 TRP A CA 1
ATOM 628 C C . TRP A 1 86 ? -12.544 3.290 15.664 1.00 98.75 86 TRP A C 1
ATOM 630 O O . TRP A 1 86 ? -11.860 3.415 16.681 1.00 98.75 86 TRP A O 1
ATOM 640 N N . THR A 1 87 ? -13.735 2.702 15.652 1.00 97.44 87 THR A N 1
ATOM 641 C CA . THR A 1 87 ? -14.381 2.161 16.851 1.00 97.44 87 THR A CA 1
ATOM 642 C C . THR A 1 87 ? -14.800 0.717 16.641 1.00 97.44 87 THR A C 1
ATOM 644 O O . THR A 1 87 ? -15.196 0.316 15.544 1.00 97.44 87 THR A O 1
ATOM 647 N N . GLY A 1 88 ? -14.701 -0.070 17.707 1.00 96.44 88 GLY A N 1
ATOM 648 C CA . GLY A 1 88 ? -15.112 -1.465 17.702 1.00 96.44 88 GLY A CA 1
ATOM 649 C C . GLY A 1 88 ? -14.522 -2.227 18.878 1.00 96.44 88 GLY A C 1
ATOM 650 O O . GLY A 1 88 ? -14.440 -1.714 19.995 1.00 96.44 88 GLY A O 1
ATOM 651 N N . VAL A 1 89 ? -14.116 -3.459 18.606 1.00 96.44 89 VAL A N 1
ATOM 652 C CA . VAL A 1 89 ? -13.633 -4.445 19.565 1.00 96.44 89 VAL A CA 1
ATOM 653 C C . VAL A 1 89 ? -12.285 -4.987 19.101 1.00 96.44 89 VAL A C 1
ATOM 655 O O . VAL A 1 89 ? -12.122 -5.367 17.943 1.00 96.44 89 VAL A O 1
ATOM 658 N N . LEU A 1 90 ? -11.339 -5.053 20.031 1.00 97.44 90 LEU A N 1
ATOM 659 C CA . LEU A 1 90 ? -10.114 -5.832 19.945 1.00 97.44 90 LEU A CA 1
ATOM 660 C C . LEU A 1 90 ? -10.342 -7.174 20.655 1.00 97.44 90 LEU A C 1
ATOM 662 O O . LEU A 1 90 ? -10.577 -7.209 21.861 1.00 97.44 90 LEU A O 1
ATOM 666 N N . HIS A 1 91 ? -10.279 -8.273 19.912 1.00 95.50 91 HIS A N 1
ATOM 667 C CA . HIS A 1 91 ? -10.411 -9.627 20.433 1.00 95.50 91 HIS A CA 1
ATOM 668 C C . HIS A 1 91 ? -9.044 -10.200 20.812 1.00 95.50 91 HIS A C 1
ATOM 670 O O . HIS A 1 91 ? -8.137 -10.285 19.982 1.00 95.50 91 HIS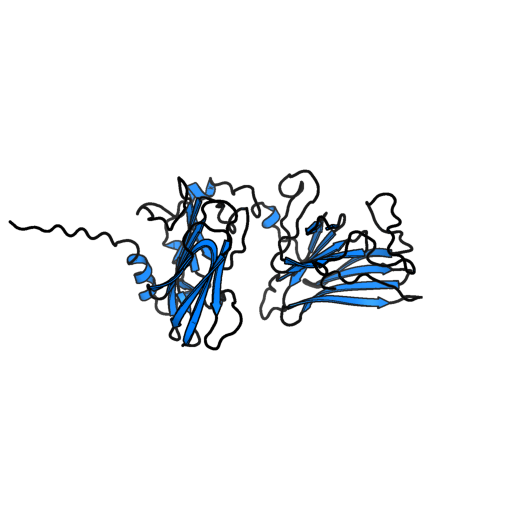 A O 1
ATOM 676 N N . ILE A 1 92 ? -8.916 -10.638 22.060 1.00 96.38 92 ILE A N 1
ATOM 677 C CA . ILE A 1 92 ? -7.700 -11.204 22.633 1.00 96.38 92 ILE A CA 1
ATOM 678 C C . ILE A 1 92 ? -7.904 -12.695 22.892 1.00 96.38 92 ILE A C 1
ATOM 680 O O . ILE A 1 92 ? -8.692 -13.088 23.746 1.00 96.38 92 ILE A O 1
ATOM 684 N N . GLU A 1 93 ? -7.162 -13.544 22.183 1.00 92.81 93 GLU A N 1
ATOM 685 C CA . GLU A 1 93 ? -7.226 -14.998 22.395 1.00 92.81 93 GLU A CA 1
ATOM 686 C C . GLU A 1 93 ? -6.501 -15.428 23.677 1.00 92.81 93 GLU A C 1
ATOM 688 O O . GLU A 1 93 ? -6.958 -16.313 24.403 1.00 92.81 93 GLU A O 1
ATOM 693 N N . LYS A 1 94 ? -5.355 -14.800 23.966 1.00 93.94 94 LYS A N 1
ATOM 694 C CA . LYS A 1 94 ? -4.487 -15.148 25.091 1.00 93.94 94 LYS A CA 1
ATOM 695 C C . LYS A 1 94 ? -4.273 -13.933 25.982 1.00 93.94 94 LYS A C 1
ATOM 697 O O . LYS A 1 94 ? -3.651 -12.966 25.565 1.00 93.94 94 LYS A O 1
ATOM 702 N N . ALA A 1 95 ? -4.725 -14.031 27.228 1.00 97.19 95 ALA A N 1
ATOM 703 C CA . ALA A 1 95 ? -4.491 -12.998 28.229 1.00 97.19 95 ALA A CA 1
ATOM 704 C C . ALA A 1 95 ? -2.989 -12.724 28.446 1.00 97.19 95 ALA A C 1
ATOM 706 O O . ALA A 1 95 ? -2.160 -13.642 28.377 1.00 97.19 95 ALA A O 1
ATOM 707 N N . GLY A 1 96 ? -2.659 -11.475 28.765 1.00 97.06 96 GLY A N 1
ATOM 708 C CA . GLY A 1 96 ? -1.327 -11.047 29.182 1.00 97.06 96 GLY A CA 1
ATOM 709 C C . GLY A 1 96 ? -1.032 -9.587 28.841 1.00 97.06 96 GLY A C 1
ATOM 710 O O . GLY A 1 96 ? -1.897 -8.844 28.373 1.00 97.06 96 GLY A O 1
ATOM 711 N N . THR A 1 97 ? 0.226 -9.193 29.030 1.00 97.69 97 THR A N 1
ATOM 712 C CA . THR A 1 97 ? 0.711 -7.857 28.673 1.00 97.69 97 THR A CA 1
ATOM 713 C C . THR A 1 97 ? 0.962 -7.757 27.171 1.00 97.69 97 THR A C 1
ATOM 715 O O . THR A 1 97 ? 1.863 -8.411 26.638 1.00 97.69 97 THR A O 1
ATOM 718 N N . TYR A 1 98 ? 0.196 -6.902 26.500 1.00 97.44 98 TYR A N 1
ATOM 719 C CA . TYR A 1 98 ? 0.406 -6.520 25.109 1.00 97.44 98 TYR A CA 1
ATOM 720 C C . TYR A 1 98 ? 1.131 -5.176 25.047 1.00 97.44 98 TYR A C 1
ATOM 722 O O . TYR A 1 98 ? 0.824 -4.261 25.814 1.00 97.44 98 TYR A O 1
ATOM 730 N N . THR A 1 99 ? 2.056 -5.026 24.100 1.00 98.19 99 THR A N 1
ATOM 731 C CA . THR A 1 99 ? 2.521 -3.698 23.675 1.00 98.19 99 THR A CA 1
ATOM 732 C C . THR A 1 99 ? 1.704 -3.303 22.456 1.00 98.19 99 THR A C 1
ATOM 734 O O . THR A 1 99 ? 1.791 -3.974 21.431 1.00 98.19 99 THR A O 1
ATOM 737 N N . LEU A 1 100 ? 0.912 -2.240 22.556 1.00 98.31 100 LEU A N 1
ATOM 738 C CA . LEU A 1 100 ? 0.257 -1.622 21.406 1.00 98.31 100 LEU A CA 1
ATOM 739 C C . LEU A 1 100 ? 1.117 -0.468 20.912 1.00 98.31 100 LEU A C 1
ATOM 741 O O . LEU A 1 100 ? 1.721 0.246 21.712 1.00 98.31 100 LEU A O 1
ATOM 745 N N . ALA A 1 101 ? 1.157 -0.269 19.603 1.00 98.31 101 ALA A N 1
ATOM 746 C CA . ALA A 1 101 ? 1.878 0.835 19.001 1.00 98.31 101 ALA A CA 1
ATOM 747 C C . ALA A 1 101 ? 1.094 1.443 17.844 1.00 98.31 101 ALA A C 1
ATOM 749 O O . ALA A 1 101 ? 0.319 0.761 17.172 1.00 98.31 101 ALA A O 1
ATOM 750 N N . THR A 1 102 ? 1.325 2.727 17.608 1.00 98.50 102 THR A N 1
ATOM 751 C CA . THR A 1 102 ? 0.961 3.379 16.357 1.00 98.50 102 THR A CA 1
ATOM 752 C C . THR A 1 102 ? 2.213 3.829 15.634 1.00 98.50 102 THR A C 1
ATOM 754 O O . THR A 1 102 ? 3.184 4.242 16.261 1.00 98.50 102 THR A O 1
ATOM 757 N N . GLU A 1 103 ? 2.198 3.729 14.311 1.00 97.44 103 GLU A N 1
ATOM 758 C CA . GLU A 1 103 ? 3.137 4.401 13.415 1.00 97.44 103 GLU A CA 1
ATOM 759 C C . GLU A 1 103 ? 2.290 5.341 12.558 1.00 97.44 103 GLU A C 1
ATOM 761 O O . GLU A 1 103 ? 1.399 4.858 11.857 1.00 97.44 103 GLU A O 1
ATOM 766 N N . SER A 1 104 ? 2.473 6.659 12.662 1.00 97.88 104 SER A N 1
ATOM 767 C CA . SER A 1 104 ? 1.597 7.614 11.968 1.00 97.88 104 SER A CA 1
ATOM 768 C C . SER A 1 104 ? 2.288 8.903 11.534 1.00 97.88 104 SER A C 1
ATOM 770 O O . SER A 1 104 ? 3.313 9.281 12.101 1.00 97.88 104 SER A O 1
ATOM 772 N N . ASP A 1 105 ? 1.697 9.531 10.521 1.00 92.38 105 ASP A N 1
ATOM 773 C CA . ASP A 1 105 ? 1.984 10.859 9.973 1.00 92.38 105 ASP A CA 1
ATOM 774 C C . ASP A 1 105 ? 0.629 11.511 9.665 1.00 92.38 105 ASP A C 1
ATOM 776 O O . ASP A 1 105 ? -0.072 11.005 8.788 1.00 92.38 105 ASP A O 1
ATOM 780 N N . ASP A 1 106 ? 0.120 12.510 10.383 1.00 93.38 106 ASP A N 1
ATOM 781 C CA . ASP A 1 106 ? 0.589 13.094 11.643 1.00 93.38 106 ASP A CA 1
ATOM 782 C C . ASP A 1 106 ? 0.163 12.247 12.873 1.00 93.38 106 ASP A C 1
ATOM 784 O O . ASP A 1 106 ? 0.551 11.083 13.032 1.00 93.38 106 ASP A O 1
ATOM 788 N N . GLY A 1 107 ? -0.634 12.826 13.778 1.00 96.44 107 GLY A N 1
ATOM 789 C CA . GLY A 1 107 ? -0.819 12.332 15.132 1.00 96.44 107 GLY A CA 1
ATOM 790 C C . GLY A 1 107 ? -1.891 11.255 15.270 1.00 96.44 107 GLY A C 1
ATOM 791 O O . GLY A 1 107 ? -2.943 11.301 14.631 1.00 96.44 107 GLY A O 1
ATOM 792 N N . SER A 1 108 ? -1.658 10.288 16.157 1.00 98.81 108 SER A N 1
ATOM 793 C CA . SER A 1 108 ? -2.597 9.203 16.466 1.00 98.81 108 SER A CA 1
ATOM 794 C C . SER A 1 108 ? -2.634 8.843 17.950 1.00 98.81 108 SER A C 1
ATOM 796 O O . SER A 1 108 ? -1.708 9.126 18.704 1.00 98.81 108 SER A O 1
ATOM 798 N N . ARG A 1 109 ? -3.719 8.220 18.411 1.00 98.62 109 ARG A N 1
ATOM 799 C CA . ARG A 1 109 ? -3.811 7.662 19.769 1.00 98.62 109 ARG A CA 1
ATOM 800 C C . ARG A 1 109 ? -4.705 6.438 19.812 1.00 98.62 109 ARG A C 1
ATOM 802 O O . ARG A 1 109 ? -5.608 6.284 18.991 1.00 98.62 109 ARG A O 1
ATOM 809 N N . VAL A 1 110 ? -4.464 5.582 20.799 1.00 98.81 110 VAL A N 1
ATOM 810 C CA . VAL A 1 110 ? -5.212 4.334 20.996 1.00 98.81 110 VAL A CA 1
ATOM 811 C C . VAL A 1 110 ? -5.728 4.283 22.418 1.00 98.81 110 VAL A C 1
ATOM 813 O O . VAL A 1 110 ? -4.959 4.461 23.363 1.00 98.81 110 VAL A O 1
ATOM 816 N N . SER A 1 111 ? -7.013 3.986 22.569 1.00 98.62 111 SER A N 1
ATOM 817 C CA . SER A 1 111 ? -7.633 3.659 23.847 1.00 98.62 111 SER A CA 1
ATOM 818 C C . SER A 1 111 ? -8.220 2.255 23.818 1.00 98.62 111 SER A C 1
ATOM 820 O O . SER A 1 111 ? -8.892 1.888 22.857 1.00 98.62 111 SER A O 1
ATOM 822 N N . VAL A 1 112 ? -8.004 1.496 24.891 1.00 98.31 112 VAL A N 1
ATOM 823 C CA . VAL A 1 112 ? -8.601 0.173 25.115 1.00 98.31 112 VAL A CA 1
ATOM 824 C C . VAL A 1 112 ? -9.316 0.189 26.461 1.00 98.31 112 VAL A C 1
ATOM 826 O O . VAL A 1 112 ? -8.799 0.755 27.425 1.00 98.31 112 VAL A O 1
ATOM 829 N N . ASP A 1 113 ? -10.534 -0.349 26.527 1.00 95.88 113 ASP A N 1
ATOM 830 C CA . ASP A 1 113 ? -11.400 -0.305 27.718 1.00 95.88 113 ASP A CA 1
ATOM 831 C C . ASP A 1 113 ? -11.581 1.122 28.281 1.00 95.88 113 ASP A C 1
ATOM 833 O O . ASP A 1 113 ? -11.652 1.352 29.491 1.00 95.88 113 ASP A O 1
ATOM 837 N N . GLY A 1 114 ? -11.603 2.115 27.385 1.00 93.94 114 GLY A N 1
ATOM 838 C CA . GLY A 1 114 ? -11.722 3.534 27.731 1.00 93.94 114 GLY A CA 1
ATOM 839 C C . GLY A 1 114 ? -10.465 4.167 28.343 1.00 93.94 114 GLY A C 1
ATOM 840 O O . GLY A 1 114 ? -10.525 5.320 28.769 1.00 93.94 114 GLY A O 1
ATOM 841 N N . LYS A 1 115 ? -9.331 3.458 28.389 1.00 96.75 115 LYS A N 1
ATOM 842 C CA . LYS A 1 115 ? -8.041 3.984 28.856 1.00 96.75 115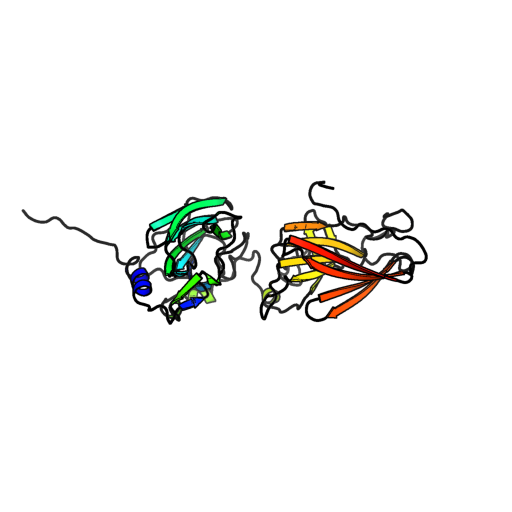 LYS A CA 1
ATOM 843 C C . LYS A 1 115 ? -7.106 4.211 27.678 1.00 96.75 115 LYS A C 1
ATOM 845 O O . LYS A 1 115 ? -6.888 3.294 26.893 1.00 96.75 115 LYS A O 1
ATOM 850 N N . GLN A 1 116 ? -6.523 5.403 27.583 1.00 98.38 116 GLN A N 1
ATOM 851 C CA . GLN A 1 116 ? -5.498 5.698 26.584 1.00 98.38 116 GLN A CA 1
ATOM 852 C C . GLN A 1 116 ? -4.242 4.861 26.863 1.00 98.38 116 GLN A C 1
ATOM 854 O O . GLN A 1 116 ? -3.674 4.935 27.951 1.00 98.38 116 GLN A O 1
ATOM 859 N N . VAL A 1 117 ? -3.837 4.060 25.878 1.00 98.56 117 VAL A N 1
ATOM 860 C CA . VAL A 1 117 ? -2.658 3.183 25.918 1.00 98.56 117 VAL A CA 1
ATOM 861 C C . VAL A 1 117 ? -1.507 3.801 25.130 1.00 98.56 117 VAL A C 1
ATOM 863 O O . VAL A 1 117 ? -0.378 3.794 25.605 1.00 98.56 117 VAL A O 1
ATOM 866 N N . VAL A 1 118 ? -1.791 4.360 23.950 1.00 98.69 118 VAL A N 1
ATOM 867 C CA . VAL A 1 118 ? -0.788 4.983 23.072 1.00 98.69 118 VAL A CA 1
ATOM 868 C C . VAL A 1 118 ? -1.153 6.442 22.848 1.00 98.69 118 VAL A C 1
ATOM 870 O O . VAL A 1 118 ? -2.307 6.740 22.540 1.00 98.69 118 VAL A O 1
ATOM 873 N N . ASP A 1 119 ? -0.162 7.324 22.972 1.00 98.44 119 ASP A N 1
ATOM 874 C CA . ASP A 1 119 ? -0.241 8.735 22.592 1.00 98.44 119 ASP A CA 1
ATOM 875 C C . ASP A 1 119 ? 0.895 9.062 21.618 1.00 98.44 119 ASP A C 1
ATOM 877 O O . ASP A 1 119 ? 2.074 9.057 21.986 1.00 98.44 119 ASP A O 1
ATOM 881 N N . ASN A 1 120 ? 0.525 9.300 20.367 1.00 98.12 120 ASN A N 1
ATOM 882 C CA . ASN A 1 120 ? 1.387 9.783 19.300 1.00 98.12 120 ASN A CA 1
ATOM 883 C C . ASN A 1 120 ? 0.839 11.120 18.786 1.00 98.12 120 ASN A C 1
ATOM 885 O O . ASN A 1 120 ? 0.606 11.268 17.596 1.00 98.12 120 ASN A O 1
ATOM 889 N N . GLY A 1 121 ? 0.485 12.044 19.682 1.00 94.19 121 GLY A N 1
ATOM 890 C CA . GLY A 1 121 ? -0.014 13.364 19.299 1.00 94.19 121 GLY A CA 1
ATOM 891 C C . GLY A 1 121 ? 1.070 14.324 18.790 1.00 94.19 121 GLY A C 1
ATOM 892 O O . GLY A 1 121 ? 2.273 14.098 18.939 1.00 94.19 121 GLY A O 1
ATOM 893 N N . GLY A 1 122 ? 0.616 15.463 18.270 1.00 87.88 122 GLY A N 1
ATOM 894 C CA . GLY A 1 122 ? 1.450 16.512 17.683 1.00 87.88 122 GLY A CA 1
ATOM 895 C C . GLY A 1 122 ? 1.674 16.328 16.173 1.00 87.88 122 GLY A C 1
ATOM 896 O O . GLY A 1 122 ? 1.519 15.227 15.657 1.00 87.88 122 GLY A O 1
ATOM 897 N N . PRO A 1 123 ? 2.002 17.406 15.440 1.00 82.75 123 PRO A N 1
ATOM 898 C CA . PRO A 1 123 ? 2.375 17.310 14.032 1.00 82.75 123 PRO A CA 1
ATOM 899 C C . PRO A 1 123 ? 3.766 16.682 13.896 1.00 82.75 123 PRO A C 1
ATOM 901 O O . PRO A 1 123 ? 4.716 17.118 14.559 1.00 82.75 123 PRO A O 1
ATOM 904 N N . HIS A 1 124 ? 3.894 15.665 13.050 1.00 84.06 124 HIS A N 1
ATOM 905 C CA . HIS A 1 124 ? 5.141 14.946 12.820 1.00 84.06 124 HIS A CA 1
ATOM 906 C C . HIS A 1 124 ? 5.057 14.050 11.582 1.00 84.06 124 HIS A C 1
ATOM 908 O O . HIS A 1 124 ? 4.017 13.476 11.302 1.00 84.06 124 HIS A O 1
ATOM 914 N N . ALA A 1 125 ? 6.201 13.824 10.927 1.00 84.75 125 ALA A N 1
ATOM 915 C CA . ALA A 1 125 ? 6.319 12.790 9.897 1.00 84.75 125 ALA A CA 1
ATOM 916 C C . ALA A 1 125 ? 6.068 11.378 10.472 1.00 84.75 125 ALA A C 1
ATOM 918 O O . ALA A 1 125 ? 5.968 11.215 11.688 1.00 84.75 125 ALA A O 1
ATOM 919 N N . MET A 1 126 ? 6.050 10.346 9.621 1.00 89.44 126 MET A N 1
ATOM 920 C CA . MET A 1 126 ? 5.803 8.948 10.017 1.00 89.44 126 MET A CA 1
ATOM 921 C C . MET A 1 126 ? 6.685 8.474 11.195 1.00 89.44 126 MET A C 1
ATOM 923 O O . MET A 1 126 ? 7.847 8.104 11.017 1.00 89.44 126 MET A O 1
ATOM 927 N N . ILE A 1 127 ? 6.133 8.480 12.413 1.00 92.19 127 ILE A N 1
ATOM 928 C CA . ILE A 1 127 ? 6.830 8.143 13.665 1.00 92.19 127 ILE A CA 1
ATOM 929 C C . ILE A 1 127 ? 6.044 7.088 14.432 1.00 92.19 127 ILE A C 1
ATOM 931 O O . ILE A 1 127 ? 4.815 7.123 14.496 1.00 92.19 127 ILE A O 1
ATOM 935 N N . ARG A 1 128 ? 6.781 6.169 15.066 1.00 96.44 128 ARG A N 1
ATOM 936 C CA . ARG A 1 128 ? 6.238 5.124 15.932 1.00 96.44 128 ARG A CA 1
ATOM 937 C C . ARG A 1 128 ? 6.216 5.536 17.410 1.00 96.44 128 ARG A C 1
ATOM 939 O O . ARG A 1 128 ? 7.239 5.960 17.953 1.00 96.44 128 ARG A O 1
ATOM 946 N N . LYS A 1 129 ? 5.095 5.293 18.093 1.00 98.19 129 LYS A N 1
ATOM 947 C CA . LYS A 1 129 ? 4.947 5.342 19.561 1.00 98.19 129 LYS A CA 1
ATOM 948 C C . LYS A 1 129 ? 4.227 4.108 20.071 1.00 98.19 129 LYS A C 1
ATOM 950 O O . LYS A 1 129 ? 3.459 3.488 19.349 1.00 98.19 129 LYS A O 1
ATOM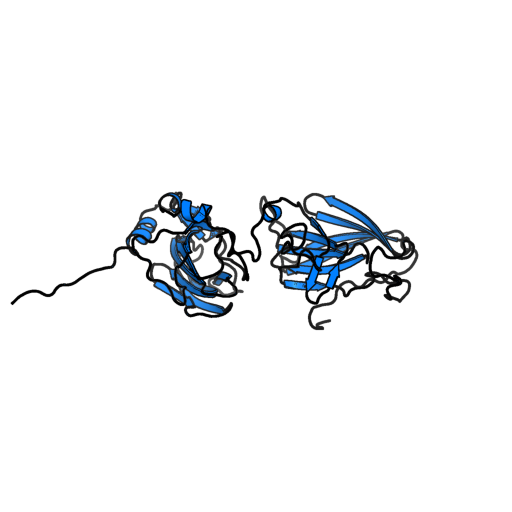 955 N N . GLU A 1 130 ? 4.473 3.759 21.327 1.00 98.12 130 GLU A N 1
ATOM 956 C CA . GLU A 1 130 ? 3.914 2.559 21.942 1.00 98.12 130 GLU A CA 1
ATOM 957 C C . GLU A 1 130 ? 3.488 2.785 23.389 1.00 98.12 130 GLU A C 1
ATOM 959 O O . GLU A 1 130 ? 3.911 3.742 24.040 1.00 98.12 130 GLU A O 1
ATOM 964 N N . GLY A 1 131 ? 2.688 1.851 23.888 1.00 97.75 131 GLY A N 1
ATOM 965 C CA . GLY A 1 131 ? 2.328 1.717 25.287 1.00 97.75 131 GLY A CA 1
ATOM 966 C C . GLY A 1 131 ? 1.942 0.280 25.607 1.00 97.75 131 GLY A C 1
ATOM 967 O O . GLY A 1 131 ? 1.577 -0.503 24.728 1.00 97.75 131 GLY A O 1
ATOM 968 N N . GLN A 1 132 ? 2.054 -0.085 26.879 1.00 97.69 132 GLN A N 1
ATOM 969 C CA . GLN A 1 132 ? 1.706 -1.420 27.354 1.00 97.69 132 GLN A CA 1
ATOM 970 C C . GLN A 1 132 ? 0.329 -1.429 28.005 1.00 97.69 132 GLN A C 1
ATOM 972 O O . GLN A 1 132 ? -0.055 -0.483 28.695 1.00 97.69 132 GLN A O 1
ATOM 977 N N . VAL A 1 133 ? -0.393 -2.527 27.813 1.00 97.75 133 VAL A N 1
ATOM 978 C CA . VAL A 1 133 ? -1.701 -2.761 28.418 1.00 97.75 133 VAL A CA 1
ATOM 979 C C . VAL A 1 133 ? -1.835 -4.230 28.805 1.00 97.75 133 VAL A C 1
ATOM 981 O O . VAL A 1 133 ? -1.469 -5.126 28.046 1.00 97.75 133 VAL A O 1
ATOM 984 N N . GLU A 1 134 ? -2.345 -4.476 30.009 1.00 98.00 134 GLU A N 1
ATOM 985 C CA . GLU A 1 134 ? -2.713 -5.818 30.452 1.00 98.00 134 GLU A CA 1
ATOM 986 C C . GLU A 1 134 ? -4.122 -6.129 29.952 1.00 98.00 134 GLU A C 1
ATOM 988 O O . GLU A 1 134 ? -5.063 -5.407 30.293 1.00 98.00 134 GLU A O 1
ATOM 993 N N . LEU A 1 135 ? -4.267 -7.184 29.150 1.00 97.81 135 LEU A N 1
ATOM 994 C CA . LEU A 1 135 ? -5.546 -7.584 28.569 1.00 97.81 135 LEU A CA 1
ATOM 995 C C . LEU A 1 135 ? -5.923 -8.994 29.018 1.00 97.81 135 LEU A C 1
ATOM 997 O O . LEU A 1 135 ? -5.090 -9.903 29.067 1.00 97.81 135 LEU A O 1
ATOM 1001 N N . GLY A 1 136 ? -7.202 -9.172 29.343 1.00 97.62 136 GLY A N 1
ATOM 1002 C CA . GLY A 1 136 ? -7.786 -10.494 29.540 1.00 97.62 136 GLY A CA 1
ATOM 1003 C C . GLY A 1 136 ? -8.000 -11.192 28.198 1.00 97.62 136 GLY A C 1
ATOM 1004 O O . GLY A 1 136 ? -7.900 -10.576 27.146 1.00 97.62 136 GLY A O 1
ATOM 1005 N N . ALA A 1 137 ? -8.304 -12.489 28.220 1.00 96.56 137 ALA A N 1
ATOM 1006 C CA . ALA A 1 137 ? -8.847 -13.131 27.028 1.00 96.56 137 ALA A CA 1
ATOM 1007 C C . ALA A 1 137 ? -10.300 -12.669 26.833 1.00 96.56 137 ALA A C 1
ATOM 1009 O O . ALA A 1 137 ? -11.054 -12.597 27.807 1.00 96.56 137 ALA A O 1
ATOM 1010 N N . GLY A 1 138 ? -10.693 -12.396 25.592 1.00 95.75 138 GLY A N 1
ATOM 1011 C CA . GLY A 1 138 ? -12.024 -11.916 25.234 1.00 95.75 138 GLY A CA 1
ATOM 1012 C C . GLY A 1 138 ? -12.012 -10.587 24.485 1.00 95.75 138 GLY A C 1
ATOM 1013 O O . GLY A 1 138 ? -11.019 -10.192 23.880 1.00 95.75 138 GLY A O 1
ATOM 1014 N N . ASP A 1 139 ? -13.167 -9.935 24.485 1.00 95.88 139 ASP A N 1
ATOM 1015 C CA . ASP A 1 139 ? -13.444 -8.735 23.705 1.00 95.88 139 ASP A CA 1
ATOM 1016 C C . ASP A 1 139 ? -13.200 -7.468 24.534 1.00 95.88 139 ASP A C 1
ATOM 1018 O O . ASP A 1 139 ? -13.765 -7.305 25.615 1.00 95.88 139 ASP A O 1
ATOM 1022 N N . HIS A 1 140 ? -12.397 -6.553 23.995 1.00 96.81 140 HIS A N 1
ATOM 1023 C CA . HIS A 1 140 ? -12.065 -5.269 24.606 1.00 96.81 140 HIS A CA 1
ATOM 1024 C C . HIS A 1 140 ? -12.476 -4.116 23.684 1.00 96.81 140 HIS A C 1
ATOM 1026 O O . HIS A 1 140 ? -12.021 -4.075 22.538 1.00 96.81 140 HIS A O 1
ATOM 1032 N N . PRO A 1 141 ? -13.306 -3.152 24.122 1.00 97.56 141 PRO A N 1
ATOM 1033 C CA . PRO A 1 141 ? -13.579 -1.958 23.335 1.00 97.56 141 PRO A CA 1
ATOM 1034 C C . PRO A 1 141 ? -12.291 -1.223 22.961 1.00 97.56 141 PRO A C 1
ATOM 1036 O O . PRO A 1 141 ? -11.478 -0.907 23.831 1.00 97.56 141 PRO A O 1
ATOM 1039 N N . ILE A 1 142 ? -12.136 -0.913 21.675 1.00 98.50 142 ILE A N 1
ATOM 1040 C CA . ILE A 1 142 ? -10.997 -0.166 21.139 1.00 98.50 142 ILE A CA 1
ATOM 1041 C C . ILE A 1 142 ? -11.472 1.100 20.423 1.00 98.50 142 ILE A C 1
ATOM 1043 O O . ILE A 1 142 ? -12.461 1.095 19.685 1.00 98.50 142 ILE A O 1
ATOM 1047 N N . LEU A 1 143 ? -10.737 2.186 20.649 1.00 98.44 143 LEU A N 1
ATOM 1048 C CA . LEU A 1 143 ? -10.837 3.444 19.923 1.00 98.44 143 LEU A CA 1
ATOM 1049 C C . LEU A 1 143 ? -9.447 3.803 19.402 1.00 98.44 143 LEU A C 1
ATOM 1051 O O . LEU A 1 143 ? -8.510 3.947 20.187 1.00 98.44 143 LEU A O 1
ATOM 1055 N N . VAL A 1 144 ? -9.331 3.974 18.090 1.00 98.81 144 VAL A N 1
ATOM 1056 C CA . VAL A 1 144 ? -8.140 4.538 17.450 1.00 98.81 144 VAL A CA 1
ATOM 1057 C C . VAL A 1 144 ? -8.530 5.875 16.853 1.00 98.81 144 VAL A C 1
ATOM 1059 O O . VAL A 1 144 ? -9.526 5.967 16.144 1.00 98.81 144 VAL A O 1
ATOM 1062 N N . GLU A 1 145 ? -7.757 6.910 17.132 1.00 98.69 145 GLU A N 1
ATOM 1063 C CA . GLU A 1 145 ? -7.954 8.241 16.570 1.00 98.69 145 GLU A CA 1
ATOM 1064 C C . GLU A 1 145 ? -6.698 8.663 15.823 1.00 98.69 145 GLU A C 1
ATOM 1066 O O . GLU A 1 145 ? -5.588 8.329 16.234 1.00 98.69 145 GLU A O 1
ATOM 1071 N N . TYR A 1 146 ? -6.885 9.402 14.739 1.00 98.75 146 TYR A N 1
ATOM 1072 C CA . TYR A 1 146 ? -5.822 9.875 13.865 1.00 98.75 146 TYR A CA 1
ATOM 1073 C C . TYR A 1 146 ? -6.214 11.225 13.277 1.00 98.75 146 TYR A C 1
ATOM 1075 O O . TYR A 1 146 ? -7.380 11.443 12.949 1.00 98.75 146 TYR A O 1
ATOM 1083 N N . TYR A 1 147 ? -5.261 12.131 13.120 1.00 96.75 147 TYR A N 1
ATOM 1084 C CA . TYR A 1 147 ? -5.450 13.324 12.313 1.00 96.75 147 TYR A CA 1
ATOM 1085 C C . TYR A 1 147 ? -4.270 13.528 11.380 1.00 96.75 147 TYR A C 1
ATOM 1087 O O . TYR A 1 147 ? -3.147 13.143 11.685 1.00 96.75 147 TYR A O 1
ATOM 1095 N N . GLN A 1 148 ? -4.559 14.182 10.263 1.00 93.38 148 GLN A N 1
ATOM 1096 C CA . GLN A 1 148 ? -3.579 14.599 9.286 1.00 93.38 148 GLN A CA 1
ATOM 1097 C C . GLN A 1 148 ? -3.737 16.081 9.012 1.00 93.38 148 GLN A C 1
ATOM 1099 O O . GLN A 1 148 ? -4.791 16.507 8.532 1.00 93.38 148 GLN A O 1
ATOM 1104 N N . GLY A 1 149 ? -2.688 16.844 9.294 1.00 82.31 149 GLY A N 1
ATOM 1105 C CA . GLY A 1 149 ? -2.575 18.246 8.937 1.00 82.31 149 GLY A CA 1
ATOM 1106 C C . GLY A 1 149 ? -2.177 18.378 7.477 1.00 82.31 149 GLY A C 1
ATOM 1107 O O . GLY A 1 149 ? -3.034 18.546 6.615 1.00 82.31 149 GLY A O 1
ATOM 1108 N N . THR A 1 150 ? -0.883 18.277 7.179 1.00 77.81 150 THR A N 1
ATOM 1109 C CA . THR A 1 150 ? -0.330 18.502 5.832 1.00 77.81 150 THR A CA 1
ATOM 1110 C C . THR A 1 150 ? 0.845 17.581 5.543 1.00 77.81 150 THR A C 1
ATOM 1112 O O . THR A 1 150 ? 1.574 17.239 6.461 1.00 77.81 150 THR A O 1
ATOM 1115 N N . GLY A 1 151 ? 1.129 17.309 4.267 1.00 76.75 151 GLY A N 1
ATOM 1116 C CA . GLY A 1 151 ? 2.239 16.435 3.875 1.00 76.75 151 GLY A CA 1
ATOM 1117 C C . GLY A 1 151 ? 1.780 14.990 3.691 1.00 76.75 151 GLY A C 1
ATOM 1118 O O . GLY A 1 151 ? 0.645 14.767 3.259 1.00 76.75 151 GLY A O 1
ATOM 1119 N N . GLY A 1 152 ? 2.664 14.035 3.985 1.00 78.75 152 GLY A N 1
ATOM 1120 C CA . GLY A 1 152 ? 2.382 12.607 3.856 1.00 78.75 152 GLY A CA 1
ATOM 1121 C C . GLY A 1 152 ? 1.397 12.126 4.921 1.00 78.75 152 GLY A C 1
ATOM 1122 O O . GLY A 1 152 ? 1.419 12.603 6.042 1.00 78.75 152 GLY A O 1
ATOM 1123 N N . ALA A 1 153 ? 0.515 11.196 4.573 1.00 87.19 153 ALA A N 1
ATOM 1124 C CA . ALA A 1 153 ? -0.528 10.674 5.445 1.00 87.19 153 ALA A CA 1
ATOM 1125 C C . ALA A 1 153 ? -0.368 9.159 5.616 1.00 87.19 153 ALA A C 1
ATOM 1127 O O . ALA A 1 153 ? -0.382 8.412 4.636 1.00 87.19 153 ALA A O 1
ATOM 1128 N N . GLY A 1 154 ? -0.244 8.676 6.850 1.00 93.25 154 GLY A N 1
ATOM 1129 C CA . GLY A 1 154 ? -0.115 7.251 7.164 1.00 93.25 154 GLY A CA 1
ATOM 1130 C C . GLY A 1 154 ? -0.562 6.944 8.590 1.00 93.25 154 GLY A C 1
ATOM 1131 O O . GLY A 1 154 ? -0.393 7.765 9.484 1.00 93.25 154 GLY A O 1
ATOM 1132 N N . CYS A 1 155 ? -1.136 5.762 8.822 1.00 98.25 155 CYS A N 1
ATOM 1133 C CA . CYS A 1 155 ? -1.518 5.321 10.165 1.00 98.25 155 CYS A CA 1
ATOM 1134 C C . CYS A 1 155 ? -1.578 3.791 10.257 1.00 98.25 155 CYS A C 1
ATOM 1136 O O . CYS A 1 155 ? -2.440 3.143 9.660 1.00 98.25 155 CYS A O 1
ATOM 1138 N N . ARG A 1 156 ? -0.694 3.202 11.059 1.00 98.00 156 ARG A N 1
ATOM 1139 C CA . ARG A 1 156 ? -0.667 1.767 11.352 1.00 98.00 156 ARG A CA 1
ATOM 1140 C C . ARG A 1 156 ? -0.895 1.519 12.833 1.00 98.00 156 ARG A C 1
ATOM 1142 O O . ARG A 1 156 ? -0.249 2.153 13.659 1.00 98.00 156 ARG A O 1
ATOM 1149 N N . LEU A 1 157 ? -1.766 0.569 13.154 1.00 98.25 157 LEU A N 1
ATOM 1150 C CA . LEU A 1 157 ? -1.938 -0.021 14.472 1.00 98.25 157 LEU A CA 1
ATOM 1151 C C . LEU A 1 157 ? -1.160 -1.336 14.516 1.00 98.25 157 LEU A C 1
ATOM 1153 O O . LEU A 1 157 ? -1.455 -2.286 13.788 1.00 98.25 157 LEU A O 1
ATOM 1157 N N . LEU A 1 158 ? -0.172 -1.384 15.392 1.00 97.38 158 LEU A N 1
ATOM 1158 C CA . LEU A 1 158 ? 0.728 -2.509 15.574 1.00 97.38 158 LEU A CA 1
ATOM 1159 C C . LEU A 1 158 ? 0.533 -3.086 16.977 1.00 97.38 158 LEU A C 1
ATOM 1161 O O . LEU A 1 158 ? 0.134 -2.380 17.909 1.00 97.38 158 LEU A O 1
ATOM 1165 N N . TRP A 1 159 ? 0.866 -4.359 17.150 1.00 96.00 159 TRP A N 1
ATOM 1166 C CA . TRP A 1 159 ? 0.966 -4.953 18.475 1.00 96.00 159 TRP A CA 1
ATOM 1167 C C . TRP A 1 159 ? 2.142 -5.914 18.610 1.00 96.00 159 TRP A C 1
ATOM 1169 O O . TRP A 1 159 ? 2.713 -6.404 17.632 1.00 96.00 159 TRP A O 1
ATOM 1179 N N . LYS A 1 160 ? 2.450 -6.221 19.865 1.00 94.94 160 LYS A N 1
ATOM 1180 C CA . LYS A 1 160 ? 3.295 -7.331 20.281 1.00 94.94 160 LYS A CA 1
ATOM 1181 C C . LYS A 1 160 ? 2.541 -8.153 21.309 1.00 94.94 160 LYS A C 1
ATOM 1183 O O . LYS A 1 160 ? 2.102 -7.619 22.329 1.00 94.94 160 LYS A O 1
ATOM 1188 N N . ALA A 1 161 ? 2.392 -9.441 21.021 1.00 89.94 161 ALA A N 1
ATOM 1189 C CA . ALA A 1 161 ? 1.695 -10.372 21.893 1.00 89.94 161 ALA A CA 1
ATOM 1190 C C . ALA A 1 161 ? 2.512 -10.706 23.165 1.00 89.94 161 ALA A C 1
ATOM 1192 O O . ALA A 1 161 ? 3.742 -10.555 23.178 1.00 89.94 161 ALA A O 1
ATOM 1193 N N . PRO A 1 162 ? 1.859 -11.213 24.229 1.00 90.12 162 PRO A N 1
ATOM 1194 C CA . PRO A 1 162 ? 2.533 -11.642 25.447 1.00 90.12 162 PRO A CA 1
ATOM 1195 C C . PRO A 1 162 ? 3.589 -12.716 25.165 1.00 90.12 162 PRO A C 1
ATOM 1197 O O . PRO A 1 162 ? 3.297 -13.755 24.568 1.00 90.12 162 PRO A O 1
ATOM 1200 N N . GLY A 1 163 ? 4.810 -12.494 25.654 1.00 83.81 163 GLY A N 1
ATOM 1201 C CA . GLY A 1 163 ? 5.960 -13.379 25.421 1.00 83.81 163 GLY A CA 1
ATOM 1202 C C . GLY A 1 163 ? 6.976 -12.850 24.405 1.00 83.81 163 GLY A C 1
ATOM 1203 O O . GLY A 1 163 ? 8.028 -13.464 24.244 1.00 83.81 163 GLY A O 1
ATOM 1204 N N . GLY A 1 164 ? 6.712 -11.695 23.786 1.00 79.81 164 GLY A N 1
ATOM 1205 C CA . GLY A 1 164 ? 7.653 -11.006 22.902 1.00 79.81 164 GLY A CA 1
ATOM 1206 C C . GLY A 1 164 ? 7.468 -11.348 21.422 1.00 79.81 164 GLY A C 1
ATOM 1207 O O . GLY A 1 164 ? 6.450 -11.905 21.023 1.00 79.81 164 GLY A O 1
ATOM 1208 N N . GLY A 1 165 ? 8.455 -10.973 20.605 1.00 81.88 165 GLY A N 1
ATOM 1209 C CA . GLY A 1 165 ? 8.411 -11.075 19.143 1.00 81.88 165 GLY A CA 1
ATOM 1210 C C . GLY A 1 165 ? 8.593 -9.726 18.446 1.00 81.88 165 GLY A C 1
ATOM 1211 O O . GLY A 1 165 ? 8.875 -8.707 19.093 1.00 81.88 165 GLY A O 1
ATOM 1212 N N . ASP A 1 166 ? 8.443 -9.748 17.124 1.00 82.50 166 ASP A N 1
ATOM 1213 C CA . ASP A 1 166 ? 8.437 -8.550 16.288 1.00 82.50 166 ASP A CA 1
ATOM 1214 C C . ASP A 1 166 ? 7.110 -7.803 16.432 1.00 82.50 166 ASP A C 1
ATOM 1216 O O . ASP A 1 166 ? 6.083 -8.377 16.807 1.00 82.50 166 ASP A O 1
ATOM 1220 N N . ASP A 1 167 ? 7.138 -6.511 16.129 1.00 82.81 167 ASP A N 1
ATOM 1221 C CA . ASP A 1 167 ? 5.907 -5.757 15.961 1.00 82.81 167 ASP A CA 1
ATOM 1222 C C . ASP A 1 167 ? 5.239 -6.205 14.665 1.00 82.81 167 ASP A C 1
ATOM 1224 O O . ASP A 1 167 ? 5.863 -6.212 13.601 1.00 82.81 167 ASP A O 1
ATOM 1228 N N . ILE A 1 168 ? 3.962 -6.551 14.749 1.00 88.56 168 ILE A N 1
ATOM 1229 C CA . ILE A 1 168 ? 3.153 -6.862 13.573 1.00 88.56 168 ILE A CA 1
ATOM 1230 C C . ILE A 1 168 ? 1.927 -5.953 13.548 1.00 88.56 168 ILE A C 1
ATOM 1232 O O . ILE A 1 168 ? 1.444 -5.569 14.619 1.00 88.56 168 ILE A O 1
ATOM 1236 N N . PRO A 1 169 ? 1.386 -5.621 12.363 1.00 93.00 169 PRO A N 1
ATOM 1237 C CA . PRO A 1 169 ? 0.054 -5.041 12.269 1.00 93.00 169 PRO A CA 1
ATOM 1238 C C . PRO A 1 169 ? -0.942 -5.882 13.057 1.00 93.00 169 PRO A C 1
ATOM 1240 O O . PRO A 1 169 ? -0.887 -7.115 12.993 1.00 93.00 169 PRO A O 1
ATOM 1243 N N . VAL A 1 170 ? -1.837 -5.229 13.803 1.00 91.44 170 VAL A N 1
ATOM 1244 C CA . VAL A 1 170 ? -2.911 -5.948 14.495 1.00 91.44 170 VAL A CA 1
ATOM 1245 C C . VAL A 1 170 ? -3.699 -6.724 13.435 1.00 91.44 170 VAL A C 1
ATOM 1247 O O . VAL A 1 170 ? -4.240 -6.100 12.518 1.00 91.44 170 VAL A O 1
ATOM 1250 N N . PRO A 1 171 ? -3.746 -8.068 13.506 1.00 85.69 171 PRO A N 1
ATOM 1251 C CA . PRO A 1 171 ? -4.399 -8.863 12.479 1.00 85.69 171 PRO A CA 1
ATOM 1252 C C . PRO A 1 171 ? -5.871 -8.481 12.365 1.00 85.69 171 PRO A C 1
ATOM 1254 O O . PRO A 1 171 ? -6.555 -8.368 13.381 1.00 85.69 171 PRO A O 1
ATOM 1257 N N . GLY A 1 172 ? -6.394 -8.359 11.144 1.00 7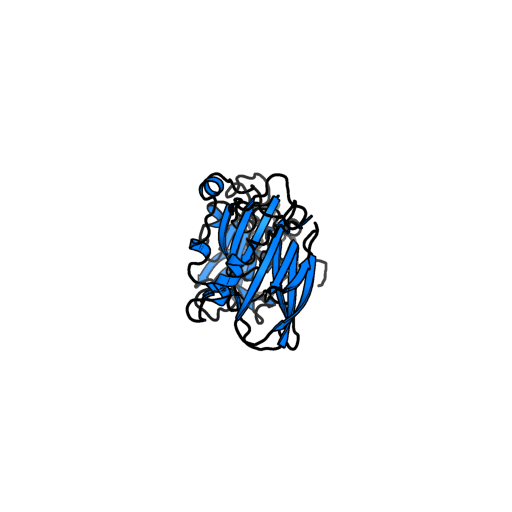9.75 172 GLY A N 1
ATOM 1258 C CA . GLY A 1 172 ? -7.797 -7.979 10.945 1.00 79.75 172 GLY A CA 1
ATOM 1259 C C . GLY A 1 172 ? -8.805 -8.929 11.609 1.00 79.75 172 GLY A C 1
ATOM 1260 O O . GLY A 1 172 ? -9.885 -8.503 11.996 1.00 79.75 172 GLY A O 1
ATOM 1261 N N . GLY A 1 173 ? -8.439 -10.199 11.834 1.00 85.38 173 GLY A N 1
ATOM 1262 C CA . GLY A 1 173 ? -9.259 -11.152 12.599 1.00 85.38 173 GLY A CA 1
ATOM 1263 C C . GLY A 1 173 ? -9.399 -10.824 14.095 1.00 85.38 173 GLY A C 1
ATOM 1264 O O . GLY A 1 173 ? -10.352 -11.273 14.731 1.00 85.38 173 GLY A O 1
ATOM 1265 N N . ALA A 1 174 ? -8.486 -10.021 14.649 1.00 91.12 174 ALA A N 1
ATOM 1266 C CA . ALA A 1 174 ? -8.554 -9.521 16.020 1.00 91.12 174 ALA A CA 1
ATOM 1267 C C . ALA A 1 174 ? -9.385 -8.233 16.135 1.00 91.12 174 ALA A C 1
ATOM 1269 O O . ALA A 1 174 ? -9.698 -7.818 17.245 1.00 91.12 174 ALA A O 1
ATOM 1270 N N . LEU A 1 175 ? -9.761 -7.598 15.023 1.00 96.56 175 LEU A N 1
ATOM 1271 C CA . LEU A 1 175 ? -10.561 -6.377 15.014 1.00 96.56 175 LEU A CA 1
ATOM 1272 C C . LEU A 1 175 ? -11.987 -6.697 14.587 1.00 96.56 175 LEU A C 1
ATOM 1274 O O . LEU A 1 175 ? -12.208 -7.387 13.591 1.00 96.56 175 LEU A O 1
ATOM 1278 N N . LYS A 1 176 ? -12.962 -6.206 15.345 1.00 94.38 176 LYS A N 1
ATOM 1279 C CA . LYS A 1 176 ? -14.376 -6.479 15.097 1.00 94.38 176 LYS A CA 1
ATOM 1280 C C . LYS A 1 176 ? -15.246 -5.256 15.352 1.00 94.38 176 LYS A C 1
ATOM 1282 O O . LYS A 1 176 ? -14.893 -4.380 16.136 1.00 94.38 176 LYS A O 1
ATOM 1287 N N . HIS A 1 177 ? -16.424 -5.231 14.748 1.00 93.94 177 HIS A N 1
ATOM 1288 C CA . HIS A 1 177 ? -17.468 -4.245 15.006 1.00 93.94 177 HIS A CA 1
ATOM 1289 C C . HIS A 1 177 ? -18.812 -4.945 15.187 1.00 93.94 177 HIS A C 1
ATOM 1291 O O . HIS A 1 177 ? -19.001 -6.069 14.722 1.00 93.94 177 HIS A O 1
ATOM 1297 N N . ALA A 1 178 ? -19.749 -4.281 15.865 1.00 90.88 178 ALA A N 1
ATOM 1298 C CA . ALA A 1 178 ? -21.131 -4.744 15.901 1.00 90.88 178 ALA A CA 1
ATOM 1299 C C . ALA A 1 178 ? -21.731 -4.652 14.493 1.00 90.88 178 ALA A C 1
ATOM 1301 O O . ALA A 1 178 ? -21.604 -3.621 13.831 1.00 90.88 178 ALA A O 1
ATOM 1302 N N . ASN A 1 179 ? -22.366 -5.726 14.041 1.00 89.06 179 ASN A N 1
ATOM 1303 C CA . ASN A 1 179 ? -22.947 -5.814 12.711 1.00 89.06 179 ASN A CA 1
ATOM 1304 C C . ASN A 1 179 ? -23.938 -4.661 12.452 1.00 89.06 179 ASN A C 1
ATOM 1306 O O . ASN A 1 179 ? -24.828 -4.386 13.259 1.00 89.06 179 ASN A O 1
ATOM 1310 N N . GLY A 1 180 ? -23.761 -3.947 11.337 1.00 86.56 180 GLY A N 1
ATOM 1311 C CA . GLY A 1 180 ? -24.588 -2.798 10.960 1.00 86.56 180 GLY A CA 1
ATOM 1312 C C . GLY A 1 180 ? -24.356 -1.519 11.775 1.00 86.56 180 GLY A C 1
ATOM 1313 O O . GLY A 1 180 ? -25.135 -0.569 11.636 1.00 86.56 180 GLY A O 1
ATOM 1314 N N . ALA A 1 181 ? -23.322 -1.455 12.623 1.00 89.00 181 ALA A N 1
ATOM 1315 C CA . ALA A 1 181 ? -22.985 -0.256 13.394 1.00 89.00 181 ALA A CA 1
ATOM 1316 C C . ALA A 1 181 ? -22.682 0.955 12.496 1.00 89.00 181 ALA A C 1
ATOM 1318 O O . ALA A 1 181 ? -23.095 2.073 12.798 1.00 89.00 181 ALA A O 1
ATOM 1319 N N . GLU A 1 182 ? -22.028 0.740 11.359 1.00 89.94 182 GLU A N 1
ATOM 1320 C CA . GLU A 1 182 ? -21.735 1.760 10.355 1.00 89.94 182 GLU A CA 1
ATOM 1321 C C . GLU A 1 182 ? -23.004 2.355 9.730 1.00 89.94 182 GLU A C 1
ATOM 1323 O O . GLU A 1 182 ? -23.051 3.550 9.436 1.00 89.94 182 GLU A O 1
ATOM 1328 N N . ALA A 1 183 ? -24.067 1.554 9.588 1.00 87.88 183 ALA A N 1
ATOM 1329 C CA . ALA A 1 183 ? -25.347 2.003 9.044 1.00 87.88 183 ALA A CA 1
ATOM 1330 C C . ALA A 1 183 ? -26.118 2.923 10.008 1.00 87.88 183 ALA A C 1
ATOM 1332 O O . ALA A 1 183 ? -26.993 3.674 9.573 1.00 87.88 183 ALA A O 1
ATOM 1333 N N . GLN A 1 184 ? -25.786 2.900 11.305 1.00 89.00 184 GLN A N 1
ATOM 1334 C CA . GLN A 1 184 ? -26.388 3.780 12.316 1.00 89.00 184 GLN A CA 1
ATOM 1335 C C . GLN A 1 184 ? -25.764 5.183 12.337 1.00 89.00 184 GLN A C 1
ATOM 1337 O O . GLN A 1 184 ? -26.283 6.084 12.999 1.00 89.00 184 GLN A O 1
ATOM 1342 N N . ILE A 1 185 ? -24.657 5.395 11.619 1.00 90.25 185 ILE A N 1
ATOM 1343 C CA . ILE A 1 185 ? -23.927 6.662 11.621 1.00 90.25 185 ILE A CA 1
ATOM 1344 C C . ILE A 1 185 ? -24.359 7.500 10.418 1.00 90.25 185 ILE A C 1
ATOM 1346 O O . ILE A 1 185 ? -24.088 7.176 9.262 1.00 90.25 185 ILE A O 1
ATOM 1350 N N . ALA A 1 186 ? -25.018 8.628 10.685 1.00 91.44 186 ALA A N 1
ATOM 1351 C CA . ALA A 1 186 ? -25.382 9.578 9.642 1.00 91.44 186 ALA A CA 1
ATOM 1352 C C . ALA A 1 186 ? -24.149 10.367 9.167 1.00 91.44 186 ALA A C 1
ATOM 1354 O O . ALA A 1 186 ? -23.560 11.130 9.933 1.00 91.44 186 ALA A O 1
ATOM 1355 N N . TRP A 1 187 ? -23.811 10.253 7.883 1.00 93.00 187 TRP A N 1
ATOM 1356 C CA . TRP A 1 187 ? -22.656 10.920 7.277 1.00 93.00 187 TRP A CA 1
ATOM 1357 C C . TRP A 1 187 ? -23.030 11.747 6.043 1.00 93.00 187 TRP A C 1
ATOM 1359 O O . TRP A 1 187 ? -24.092 11.563 5.442 1.00 93.00 187 TRP A O 1
ATOM 1369 N N . ASP A 1 188 ? -22.186 12.715 5.687 1.00 90.25 188 ASP A N 1
ATOM 1370 C CA . ASP A 1 188 ? -22.456 13.679 4.618 1.00 90.25 188 ASP A CA 1
ATOM 1371 C C . ASP A 1 188 ? -22.149 13.104 3.224 1.00 90.25 188 ASP A C 1
ATOM 1373 O O . ASP A 1 188 ? -21.172 13.446 2.555 1.00 90.25 188 ASP A O 1
ATOM 1377 N N . GLN A 1 189 ? -23.035 12.222 2.761 1.00 86.69 189 GLN A N 1
ATOM 1378 C CA . GLN A 1 189 ? -22.946 11.597 1.440 1.00 86.69 189 GLN A CA 1
ATOM 1379 C C . GLN A 1 189 ? -22.972 12.614 0.290 1.00 86.69 189 GLN A C 1
ATOM 1381 O O . GLN A 1 189 ? -22.407 12.363 -0.777 1.00 86.69 189 GLN A O 1
ATOM 1386 N N . ALA A 1 190 ? -23.651 13.751 0.469 1.00 84.75 190 ALA A N 1
ATOM 1387 C CA . ALA A 1 190 ? -23.744 14.784 -0.555 1.00 84.75 190 ALA A CA 1
ATOM 1388 C C . ALA A 1 190 ? -22.412 15.530 -0.702 1.00 84.75 190 ALA A C 1
ATOM 1390 O O . ALA A 1 190 ? -21.955 15.735 -1.831 1.00 84.75 190 ALA A O 1
ATOM 1391 N N . ALA A 1 191 ? -21.770 15.889 0.414 1.00 78.38 191 ALA A N 1
ATOM 1392 C CA . ALA A 1 191 ? -20.423 16.446 0.410 1.00 78.38 191 ALA A CA 1
ATOM 1393 C C . ALA A 1 191 ? -19.415 15.440 -0.150 1.00 78.38 191 ALA A C 1
ATOM 1395 O O . ALA A 1 191 ? -18.636 15.799 -1.032 1.00 78.38 191 ALA A O 1
ATOM 1396 N N . TRP A 1 192 ? -19.486 14.169 0.258 1.00 83.06 192 TRP A N 1
ATOM 1397 C CA . TRP A 1 192 ? -18.597 13.125 -0.256 1.00 83.06 192 TRP A CA 1
ATOM 1398 C C . TRP A 1 192 ? -18.690 12.957 -1.775 1.00 83.06 192 TRP A C 1
ATOM 1400 O O . TRP A 1 192 ? -17.667 12.944 -2.457 1.00 83.06 192 TRP A O 1
ATOM 1410 N N . LYS A 1 193 ? -19.910 12.900 -2.334 1.00 82.81 193 LYS A N 1
ATOM 1411 C CA . LYS A 1 193 ? -20.133 12.792 -3.789 1.00 82.81 193 LYS A CA 1
ATOM 1412 C C . LYS A 1 193 ? -19.560 13.977 -4.565 1.00 82.81 193 LYS A C 1
ATOM 1414 O O . LYS A 1 193 ? -19.094 13.789 -5.684 1.00 82.81 193 LYS A O 1
ATOM 1419 N N . LYS A 1 194 ? -19.609 15.182 -3.991 1.00 79.19 194 LYS A N 1
ATOM 1420 C CA . LYS A 1 194 ? -19.046 16.402 -4.593 1.00 79.19 194 LYS A CA 1
ATOM 1421 C C . LYS A 1 194 ? -17.531 16.498 -4.428 1.00 79.19 194 LYS A C 1
ATOM 1423 O O . LYS A 1 194 ? -16.886 17.173 -5.230 1.00 79.19 194 LYS A O 1
ATOM 1428 N N . ARG A 1 195 ? -16.969 15.857 -3.400 1.00 78.88 195 ARG A N 1
ATOM 1429 C CA . ARG A 1 195 ? -15.532 15.854 -3.132 1.00 78.88 195 ARG A CA 1
ATOM 1430 C C . ARG A 1 195 ? -14.818 15.119 -4.262 1.00 78.88 195 ARG A C 1
ATOM 1432 O O . ARG A 1 195 ? -15.106 13.956 -4.544 1.00 78.88 195 ARG A O 1
ATOM 1439 N N . LYS A 1 196 ? -13.894 15.820 -4.911 1.00 66.50 196 LYS A N 1
ATOM 1440 C CA . LYS A 1 196 ? -12.905 15.222 -5.807 1.00 66.50 196 LYS A CA 1
ATOM 1441 C C . LYS A 1 196 ? -11.737 14.772 -4.934 1.00 66.50 196 LYS A C 1
ATOM 1443 O O . LYS A 1 196 ? -11.372 15.513 -4.023 1.00 66.50 196 LYS A O 1
ATOM 1448 N N . GLY A 1 197 ? -11.206 13.574 -5.171 1.00 59.22 197 GLY A N 1
ATOM 1449 C CA . GLY A 1 197 ? -9.956 13.164 -4.532 1.00 59.22 197 GLY A CA 1
ATOM 1450 C C . GLY A 1 197 ? -8.874 14.208 -4.807 1.00 59.22 197 GLY A C 1
ATOM 1451 O O . GLY A 1 197 ? -8.880 14.854 -5.860 1.00 59.22 197 GLY A O 1
ATOM 1452 N N . SER A 1 198 ? -7.990 14.425 -3.842 1.00 51.72 198 SER A N 1
ATOM 1453 C CA . SER A 1 198 ? -6.747 15.152 -4.074 1.00 51.72 198 SER A CA 1
ATOM 1454 C C . SER A 1 198 ? -5.979 14.417 -5.168 1.00 51.72 198 SER A C 1
ATOM 1456 O O . SER A 1 198 ? -5.664 13.241 -5.015 1.00 51.72 198 SER A O 1
ATOM 1458 N N . GLY A 1 199 ? -5.720 15.081 -6.293 1.00 43.75 199 GLY A N 1
ATOM 1459 C CA . GLY A 1 199 ? -4.837 14.553 -7.327 1.00 43.75 199 GLY A CA 1
ATOM 1460 C C . GLY A 1 199 ? -3.430 14.398 -6.755 1.00 43.75 199 GLY A C 1
ATOM 1461 O O . GLY A 1 199 ? -2.679 15.363 -6.695 1.00 43.75 199 GLY A O 1
ATOM 1462 N N . GLY A 1 200 ? -3.143 13.191 -6.291 1.00 41.41 200 GLY A N 1
ATOM 1463 C CA . GLY A 1 200 ? -1.922 12.720 -5.654 1.00 41.41 200 GLY A CA 1
ATOM 1464 C C . GLY A 1 200 ? -2.243 11.300 -5.202 1.00 41.41 200 GLY A C 1
ATOM 1465 O O . GLY A 1 200 ? -3.197 11.131 -4.458 1.00 41.41 200 GLY A O 1
ATOM 1466 N N . SER A 1 201 ? -1.572 10.316 -5.799 1.00 47.16 201 SER A N 1
ATOM 1467 C CA . SER A 1 201 ? -1.665 8.850 -5.646 1.00 47.16 201 SER A CA 1
ATOM 1468 C C . SER A 1 201 ? -2.991 8.193 -5.154 1.00 47.16 201 SER A C 1
ATOM 1470 O O . SER A 1 201 ? -3.495 8.407 -4.054 1.00 47.16 201 SER A O 1
ATOM 1472 N N . ALA A 1 202 ? -3.486 7.262 -5.988 1.00 46.06 202 ALA A N 1
ATOM 1473 C CA . ALA A 1 202 ? -4.512 6.231 -5.735 1.00 46.06 202 ALA A CA 1
ATOM 1474 C C . ALA A 1 202 ? -6.022 6.549 -5.886 1.00 46.06 202 ALA A C 1
ATOM 1476 O O . ALA A 1 202 ? -6.848 5.800 -5.356 1.00 46.06 202 ALA A O 1
ATOM 1477 N N . SER A 1 203 ? -6.430 7.533 -6.698 1.00 47.88 203 SER A N 1
ATOM 1478 C CA . SER A 1 203 ? -7.793 7.534 -7.269 1.00 47.88 203 SER A CA 1
ATOM 1479 C C . SER A 1 203 ? -7.824 7.691 -8.791 1.00 47.88 203 SER A C 1
ATOM 1481 O O . SER A 1 203 ? -7.071 8.458 -9.385 1.00 47.88 203 SER A O 1
ATOM 1483 N N . GLY A 1 204 ? -8.686 6.889 -9.427 1.00 52.34 204 GLY A N 1
ATOM 1484 C CA . GLY A 1 204 ? -8.842 6.781 -10.877 1.00 52.34 204 GLY A CA 1
ATOM 1485 C C . GLY A 1 204 ? -9.432 5.426 -11.277 1.00 52.34 204 GLY A C 1
ATOM 1486 O O . GLY A 1 204 ? -9.172 4.426 -10.613 1.00 52.34 204 GLY A O 1
ATOM 1487 N N . TRP A 1 205 ? -10.213 5.380 -12.364 1.00 62.66 205 TRP A N 1
ATOM 1488 C CA . TRP A 1 205 ? -10.828 4.147 -12.898 1.00 62.66 205 TRP A CA 1
ATOM 1489 C C . TRP A 1 205 ? -9.800 3.028 -13.121 1.00 62.66 205 TRP A C 1
ATOM 1491 O O . TRP A 1 205 ? -10.111 1.852 -12.974 1.00 62.66 205 TRP A O 1
ATOM 1501 N N . PHE A 1 206 ? -8.558 3.402 -13.419 1.00 67.69 206 PHE A N 1
ATOM 1502 C CA . PHE A 1 206 ? -7.442 2.491 -13.610 1.00 67.69 206 PHE A CA 1
ATOM 1503 C C . PHE A 1 206 ? -7.052 1.742 -12.326 1.00 67.69 206 PHE A C 1
ATOM 1505 O O . PHE A 1 206 ? -6.769 0.557 -12.393 1.00 67.69 206 PHE A O 1
ATOM 1512 N N . TYR A 1 207 ? -7.145 2.338 -11.132 1.00 64.75 207 TYR A N 1
ATOM 1513 C CA . TYR A 1 207 ? -6.916 1.595 -9.879 1.00 64.75 207 TYR A CA 1
ATOM 1514 C C . TYR A 1 207 ? -8.053 0.621 -9.524 1.00 64.75 207 TYR A C 1
ATOM 1516 O O . TYR A 1 207 ? -7.870 -0.255 -8.679 1.00 64.75 207 TYR A O 1
ATOM 1524 N N . GLU A 1 208 ? -9.225 0.767 -10.146 1.00 66.94 208 GLU A N 1
ATOM 1525 C CA . GLU A 1 208 ? -10.360 -0.154 -9.993 1.00 66.94 208 GLU A CA 1
ATOM 1526 C C . GLU A 1 208 ? -10.305 -1.316 -10.998 1.00 66.94 208 GLU A C 1
ATOM 1528 O O . GLU A 1 208 ? -11.058 -2.284 -10.872 1.00 66.94 208 GLU A O 1
ATOM 1533 N N . MET A 1 209 ? -9.407 -1.254 -11.985 1.00 73.75 209 MET A N 1
ATOM 1534 C CA . MET A 1 209 ? -9.251 -2.314 -12.971 1.00 73.75 209 MET A CA 1
ATOM 1535 C C . MET A 1 209 ? -8.605 -3.564 -12.376 1.00 73.75 209 MET A C 1
ATOM 1537 O O . MET A 1 209 ? -7.619 -3.523 -11.638 1.00 73.75 209 MET A O 1
ATOM 1541 N N . GLN A 1 210 ? -9.113 -4.717 -12.800 1.00 79.81 210 GLN A N 1
ATOM 1542 C CA . GLN A 1 210 ? -8.507 -6.010 -12.517 1.00 79.81 210 GLN A CA 1
ATOM 1543 C C . GLN A 1 210 ? -7.466 -6.343 -13.593 1.00 79.81 210 GLN A C 1
ATOM 1545 O O . GLN A 1 210 ? -7.762 -7.021 -14.571 1.00 79.81 210 GLN A O 1
ATOM 1550 N N . TYR A 1 211 ? -6.227 -5.880 -13.410 1.00 83.44 211 TYR A N 1
ATOM 1551 C CA . TYR A 1 211 ? -5.118 -6.145 -14.345 1.00 83.44 211 TYR A CA 1
ATOM 1552 C C . TYR A 1 211 ? -4.623 -7.603 -14.369 1.00 83.44 211 TYR A C 1
ATOM 1554 O O . TYR A 1 211 ? -3.717 -7.936 -15.123 1.00 83.44 211 TYR A O 1
ATOM 1562 N N . GLY A 1 212 ? -5.179 -8.487 -13.537 1.00 88.62 212 GLY A N 1
ATOM 1563 C CA . GLY A 1 212 ? -4.654 -9.843 -13.379 1.00 88.62 212 GLY A CA 1
ATOM 1564 C C . GLY A 1 212 ? -3.268 -9.854 -12.709 1.00 88.62 212 GLY A C 1
ATOM 1565 O O . GLY A 1 212 ? -2.979 -8.956 -11.900 1.00 88.62 212 GLY A O 1
ATOM 1566 N N . PRO A 1 213 ? -2.422 -10.863 -12.994 1.00 91.94 213 PRO A N 1
ATOM 1567 C CA . PRO A 1 213 ? -1.166 -11.074 -12.274 1.00 91.94 213 PRO A CA 1
ATOM 1568 C C . PRO A 1 213 ? -0.021 -10.152 -12.709 1.00 91.94 213 PRO A C 1
ATOM 1570 O O . PRO A 1 213 ? 1.006 -10.115 -12.034 1.00 91.94 213 PRO A O 1
ATOM 1573 N N . PHE A 1 214 ? -0.161 -9.383 -13.795 1.00 95.38 214 PHE A N 1
ATOM 1574 C CA . PHE A 1 214 ? 0.886 -8.462 -14.240 1.00 95.38 214 PHE A CA 1
ATOM 1575 C C . PHE A 1 214 ? 0.358 -7.252 -15.024 1.00 95.38 214 PHE A C 1
ATOM 1577 O O . PHE A 1 214 ? -0.751 -7.269 -15.547 1.00 95.38 214 PHE A O 1
ATOM 1584 N N . ILE A 1 215 ? 1.196 -6.220 -15.144 1.00 94.56 215 ILE A N 1
ATOM 1585 C CA . ILE A 1 215 ? 1.018 -5.058 -16.026 1.00 94.56 215 ILE A CA 1
ATOM 1586 C C . ILE A 1 215 ? 2.276 -4.926 -16.883 1.00 94.56 215 ILE A C 1
ATOM 1588 O O . ILE A 1 215 ? 3.388 -5.051 -16.369 1.00 94.56 215 ILE A O 1
ATOM 1592 N N . ALA A 1 216 ? 2.103 -4.669 -18.178 1.00 94.69 216 ALA A N 1
ATOM 1593 C CA . ALA A 1 216 ? 3.192 -4.308 -19.079 1.00 94.69 216 ALA A CA 1
ATOM 1594 C C . ALA A 1 216 ? 3.167 -2.797 -19.339 1.00 94.69 216 ALA A C 1
ATOM 1596 O O . ALA A 1 216 ? 2.142 -2.273 -19.771 1.00 94.69 216 ALA A O 1
ATOM 1597 N N . ASP A 1 217 ? 4.277 -2.112 -19.059 1.00 93.31 217 ASP A N 1
ATOM 1598 C CA . ASP A 1 217 ? 4.405 -0.654 -19.170 1.00 93.31 217 ASP A CA 1
ATOM 1599 C C . ASP A 1 217 ? 5.887 -0.221 -19.180 1.00 93.31 217 ASP A C 1
ATOM 1601 O O . ASP A 1 217 ? 6.790 -1.039 -18.984 1.00 93.31 217 ASP A O 1
ATOM 1605 N N . THR A 1 218 ? 6.148 1.073 -19.359 1.00 92.94 218 THR A N 1
ATOM 1606 C CA . THR A 1 218 ? 7.425 1.700 -19.010 1.00 92.94 218 THR A CA 1
ATOM 1607 C C . THR A 1 218 ? 7.471 1.933 -17.502 1.00 92.94 218 THR A C 1
ATOM 1609 O O . THR A 1 218 ? 6.876 2.878 -16.987 1.00 92.94 218 THR A O 1
ATOM 1612 N N . ILE A 1 219 ? 8.188 1.061 -16.794 1.00 93.81 219 ILE A N 1
ATOM 1613 C CA . ILE A 1 219 ? 8.211 1.013 -15.328 1.00 93.81 219 ILE A CA 1
ATOM 1614 C C . ILE A 1 219 ? 9.502 1.638 -14.805 1.00 93.81 219 ILE A C 1
ATOM 1616 O O . ILE A 1 219 ? 10.593 1.262 -15.241 1.00 93.81 219 ILE A O 1
ATOM 1620 N N . GLU A 1 220 ? 9.396 2.538 -13.831 1.00 91.56 220 GLU A N 1
ATOM 1621 C CA . GLU A 1 220 ? 10.557 3.069 -13.108 1.00 91.56 220 GLU A CA 1
ATOM 1622 C C . GLU A 1 220 ? 10.675 2.477 -11.714 1.00 91.56 220 GLU A C 1
ATOM 1624 O O . GLU A 1 220 ? 9.778 2.570 -10.873 1.00 91.56 220 GLU A O 1
ATOM 1629 N N . ALA A 1 221 ? 11.844 1.892 -11.480 1.00 90.25 221 ALA A N 1
ATOM 1630 C CA . ALA A 1 221 ? 12.321 1.534 -10.163 1.00 90.25 221 ALA A CA 1
ATOM 1631 C C . ALA A 1 221 ? 13.136 2.686 -9.539 1.00 90.25 221 ALA A C 1
ATOM 1633 O O . ALA A 1 221 ? 13.638 3.556 -10.266 1.00 90.25 221 ALA A O 1
ATOM 1634 N N . PRO A 1 222 ? 13.319 2.684 -8.203 1.00 83.62 222 PRO A N 1
ATOM 1635 C CA . PRO A 1 222 ? 14.168 3.644 -7.508 1.00 83.62 222 PRO A CA 1
ATOM 1636 C C . PRO A 1 222 ? 15.535 3.857 -8.175 1.00 83.62 222 PRO A C 1
ATOM 1638 O O . PRO A 1 222 ? 16.112 2.958 -8.787 1.00 83.62 222 PRO A O 1
ATOM 1641 N N . GLY A 1 223 ? 16.061 5.079 -8.060 1.00 83.12 223 GLY A N 1
ATOM 1642 C CA . GLY A 1 223 ? 17.343 5.449 -8.669 1.00 83.12 223 GLY A CA 1
ATOM 1643 C C . GLY A 1 223 ? 17.283 5.708 -10.179 1.00 83.12 223 GLY A C 1
ATOM 1644 O O . GLY A 1 223 ? 18.320 5.657 -10.835 1.00 83.12 223 GLY A O 1
ATOM 1645 N N . LYS A 1 224 ? 16.096 6.004 -10.731 1.00 84.00 224 LYS A N 1
ATOM 1646 C CA . LYS A 1 224 ? 15.861 6.213 -12.174 1.00 84.00 224 LYS A CA 1
ATOM 1647 C C . LYS A 1 224 ? 16.203 4.991 -13.026 1.00 84.00 224 LYS A C 1
ATOM 1649 O O . LYS A 1 224 ? 16.684 5.103 -14.156 1.00 84.00 224 LYS A O 1
ATOM 1654 N N . ASN A 1 225 ? 15.981 3.804 -12.470 1.00 91.19 225 ASN A N 1
ATOM 1655 C CA . ASN A 1 225 ? 16.237 2.551 -13.157 1.00 91.19 225 ASN A CA 1
ATOM 1656 C C . ASN A 1 225 ? 14.993 2.138 -13.948 1.00 91.19 225 ASN A C 1
ATOM 1658 O O . ASN A 1 225 ? 14.071 1.514 -13.423 1.00 91.19 225 ASN A O 1
ATOM 1662 N N . ILE A 1 226 ? 14.964 2.530 -15.219 1.00 92.31 226 ILE A N 1
ATOM 1663 C CA . ILE A 1 226 ? 13.777 2.408 -16.065 1.00 92.31 226 ILE A CA 1
ATOM 1664 C C . ILE A 1 226 ? 13.833 1.109 -16.876 1.00 92.31 226 ILE A C 1
ATOM 1666 O O . ILE A 1 226 ? 14.814 0.832 -17.569 1.00 92.31 226 ILE A O 1
ATOM 1670 N N . ALA A 1 227 ? 12.757 0.326 -16.814 1.00 95.00 227 ALA A N 1
ATOM 1671 C CA . ALA A 1 227 ? 12.460 -0.748 -17.754 1.00 95.00 227 ALA A CA 1
ATOM 1672 C C . ALA A 1 227 ? 11.485 -0.213 -18.808 1.00 95.00 227 ALA A C 1
ATOM 1674 O O . ALA A 1 227 ? 10.284 -0.113 -18.556 1.00 95.00 227 ALA A O 1
ATOM 1675 N N . ILE A 1 228 ? 12.001 0.152 -19.986 1.00 91.94 228 ILE A N 1
ATOM 1676 C CA . ILE A 1 228 ? 11.197 0.779 -21.052 1.00 91.94 228 ILE A CA 1
ATOM 1677 C C . ILE A 1 228 ? 10.093 -0.166 -21.526 1.00 91.94 228 ILE A C 1
ATOM 1679 O O . ILE A 1 228 ? 8.945 0.249 -21.682 1.00 91.94 228 ILE A O 1
ATOM 1683 N N . LYS A 1 229 ? 10.437 -1.445 -21.697 1.00 93.94 229 LYS A N 1
ATOM 1684 C CA . LYS A 1 229 ? 9.503 -2.517 -22.035 1.00 93.94 229 LYS A CA 1
ATOM 1685 C C . LYS A 1 229 ? 9.350 -3.474 -20.859 1.00 93.94 229 LYS A C 1
ATOM 1687 O O . LYS A 1 229 ? 9.702 -4.659 -20.928 1.00 93.94 229 LYS A O 1
ATOM 1692 N N . GLY A 1 230 ? 8.891 -2.897 -19.756 1.00 95.75 230 GLY A N 1
ATOM 1693 C CA . GLY A 1 230 ? 8.753 -3.549 -18.471 1.00 95.75 230 GLY A CA 1
ATOM 1694 C C . GLY A 1 230 ? 7.501 -4.418 -18.374 1.00 95.75 230 GLY A C 1
ATOM 1695 O O . GLY A 1 230 ? 6.467 -4.151 -18.981 1.00 95.75 230 GLY A O 1
ATOM 1696 N N . THR A 1 231 ? 7.589 -5.474 -17.575 1.00 97.88 231 THR A N 1
ATOM 1697 C CA . THR A 1 231 ? 6.459 -6.281 -17.113 1.00 97.88 231 THR A CA 1
ATOM 1698 C C . THR A 1 231 ? 6.553 -6.419 -15.600 1.00 97.88 231 THR A C 1
ATOM 1700 O O . THR A 1 231 ? 7.446 -7.101 -15.099 1.00 97.88 231 THR A O 1
ATOM 1703 N N . ALA A 1 232 ? 5.655 -5.757 -14.870 1.00 97.06 232 ALA A N 1
ATOM 1704 C CA . ALA A 1 232 ? 5.544 -5.872 -13.421 1.00 97.06 232 ALA A CA 1
ATOM 1705 C C . ALA A 1 232 ? 4.657 -7.065 -13.062 1.00 97.06 232 ALA A C 1
ATOM 1707 O O . ALA A 1 232 ? 3.448 -7.006 -13.271 1.00 97.06 232 ALA A O 1
ATOM 1708 N N . VAL A 1 233 ? 5.223 -8.121 -12.490 1.00 97.19 233 VAL A N 1
ATOM 1709 C CA . VAL A 1 233 ? 4.503 -9.317 -12.033 1.00 97.19 233 VAL A CA 1
ATOM 1710 C C . VAL A 1 233 ? 4.234 -9.207 -10.540 1.00 97.19 233 VAL A C 1
ATOM 1712 O O . VAL A 1 233 ? 5.160 -8.971 -9.766 1.00 97.19 233 VAL A O 1
ATOM 1715 N N . LYS A 1 234 ? 2.976 -9.390 -10.134 1.00 92.88 234 LYS A N 1
ATOM 1716 C CA . LYS A 1 234 ? 2.570 -9.475 -8.728 1.00 92.88 234 LYS A CA 1
ATOM 1717 C C . LYS A 1 234 ? 3.101 -10.765 -8.120 1.00 92.88 234 LYS A C 1
ATOM 1719 O O . LYS A 1 234 ? 2.959 -11.836 -8.701 1.00 92.88 234 LYS A O 1
ATOM 1724 N N . LEU A 1 235 ? 3.668 -10.662 -6.927 1.00 90.31 235 LEU A N 1
ATOM 1725 C CA . LEU A 1 235 ? 4.065 -11.808 -6.127 1.00 90.31 235 LEU A CA 1
ATOM 1726 C C . LEU A 1 235 ? 3.077 -11.987 -4.986 1.00 90.31 235 LEU A C 1
ATOM 1728 O O . LEU A 1 235 ? 2.821 -11.058 -4.216 1.00 90.31 235 LEU A O 1
ATOM 1732 N N . THR A 1 236 ? 2.544 -13.193 -4.871 1.00 81.25 236 THR A N 1
ATOM 1733 C CA . THR A 1 236 ? 1.574 -13.562 -3.846 1.00 81.25 236 THR A CA 1
ATOM 1734 C C . THR A 1 236 ? 2.216 -14.483 -2.816 1.00 81.25 236 THR A C 1
ATOM 1736 O O . THR A 1 236 ? 2.958 -15.398 -3.179 1.00 81.25 236 THR A O 1
ATOM 1739 N N . ALA A 1 237 ? 1.923 -14.279 -1.532 1.00 69.94 237 ALA A N 1
ATOM 1740 C CA . ALA A 1 237 ? 2.289 -15.262 -0.514 1.00 69.94 237 ALA A CA 1
ATOM 1741 C C . ALA A 1 237 ? 1.418 -16.518 -0.669 1.00 69.94 237 ALA A C 1
ATOM 1743 O O . ALA A 1 237 ? 0.251 -16.413 -1.044 1.00 69.94 237 ALA A O 1
ATOM 1744 N N . ALA A 1 238 ? 1.964 -17.702 -0.370 1.00 57.53 238 ALA A N 1
ATOM 1745 C CA . ALA A 1 238 ? 1.177 -18.934 -0.344 1.00 57.53 238 ALA A CA 1
ATOM 1746 C C . ALA A 1 238 ? -0.025 -18.760 0.603 1.00 57.53 238 ALA A C 1
ATOM 1748 O O . ALA A 1 238 ? 0.150 -18.535 1.801 1.00 57.53 238 ALA A O 1
ATOM 1749 N N . ALA A 1 239 ? -1.240 -18.809 0.055 1.00 47.66 239 ALA A N 1
ATOM 1750 C CA . ALA A 1 239 ? -2.458 -18.568 0.811 1.00 47.66 239 ALA A CA 1
ATOM 1751 C C . ALA A 1 239 ? -2.827 -19.788 1.663 1.00 47.66 239 ALA A C 1
ATOM 1753 O O . ALA A 1 239 ? -2.851 -20.917 1.177 1.00 47.66 239 ALA A O 1
ATOM 1754 N N . THR A 1 240 ? -3.204 -19.555 2.918 1.00 39.78 240 THR A N 1
ATOM 1755 C CA . THR A 1 240 ? -4.006 -20.493 3.718 1.00 39.78 240 THR A CA 1
ATOM 1756 C C . THR A 1 240 ? -5.506 -20.168 3.585 1.00 39.78 240 THR A C 1
ATOM 1758 O O . THR A 1 240 ? -6.220 -20.164 4.584 1.00 39.78 240 THR A O 1
ATOM 1761 N N . GLY A 1 241 ? -5.978 -19.823 2.376 1.00 43.81 241 GLY A N 1
ATOM 1762 C CA . GLY A 1 241 ? -7.352 -19.372 2.091 1.00 43.81 241 GLY A CA 1
ATOM 1763 C C . GLY A 1 241 ? -7.598 -19.033 0.608 1.00 43.81 241 GLY A C 1
ATOM 1764 O O . GLY A 1 241 ? -6.714 -19.250 -0.217 1.00 43.81 241 GLY A O 1
ATOM 1765 N N . ASP A 1 242 ? -8.789 -18.507 0.284 1.00 38.72 242 ASP A N 1
ATOM 1766 C CA . ASP A 1 242 ? -9.327 -18.423 -1.093 1.00 38.72 242 ASP A CA 1
ATOM 1767 C C . ASP A 1 242 ? -8.769 -17.288 -1.984 1.00 38.72 242 ASP A C 1
ATOM 1769 O O . ASP A 1 242 ? -8.979 -17.320 -3.193 1.00 38.72 242 ASP A O 1
ATOM 1773 N N . GLU A 1 243 ? -8.011 -16.321 -1.450 1.00 49.91 243 GLU A N 1
ATOM 1774 C CA . GLU A 1 243 ? -7.283 -15.329 -2.262 1.00 49.91 243 GLU A CA 1
ATOM 1775 C C . GLU A 1 243 ? -5.894 -15.050 -1.676 1.00 49.91 243 GLU A C 1
ATOM 1777 O O . GLU A 1 243 ? -5.737 -14.745 -0.490 1.00 49.91 243 GLU A O 1
ATOM 1782 N N . ALA A 1 244 ? -4.862 -15.158 -2.513 1.00 59.19 244 ALA A N 1
ATOM 1783 C CA . ALA A 1 244 ? -3.482 -14.941 -2.110 1.00 59.19 244 ALA A CA 1
ATOM 1784 C C . ALA A 1 244 ? -3.152 -13.441 -2.084 1.00 59.19 244 ALA A C 1
ATOM 1786 O O . ALA A 1 244 ? -3.254 -12.743 -3.092 1.00 59.19 244 ALA A O 1
ATOM 1787 N N . ALA A 1 245 ? -2.744 -12.929 -0.921 1.00 65.50 245 ALA A N 1
ATOM 1788 C CA . ALA A 1 245 ? -2.382 -11.524 -0.775 1.00 65.50 245 ALA A CA 1
ATOM 1789 C C . ALA A 1 245 ? -1.144 -11.189 -1.623 1.00 65.50 245 ALA A C 1
ATOM 1791 O O . ALA A 1 245 ? -0.124 -11.882 -1.549 1.00 65.50 245 ALA A O 1
ATOM 1792 N N . VAL A 1 246 ? -1.219 -10.101 -2.397 1.00 74.12 246 VAL A N 1
ATOM 1793 C CA . VAL A 1 246 ? -0.055 -9.527 -3.084 1.00 74.12 246 VAL A CA 1
ATOM 1794 C C . VAL A 1 246 ? 0.867 -8.926 -2.030 1.00 74.12 246 VAL A C 1
ATOM 1796 O O . VAL A 1 246 ? 0.492 -8.002 -1.313 1.00 74.12 246 VAL A O 1
ATOM 1799 N N . VAL A 1 247 ? 2.075 -9.462 -1.939 1.00 80.50 247 VAL A N 1
ATOM 1800 C CA . VAL A 1 247 ? 3.081 -9.110 -0.923 1.00 80.50 247 VAL A CA 1
ATOM 1801 C C . VAL A 1 247 ? 4.271 -8.360 -1.516 1.00 80.50 247 VAL A C 1
ATOM 1803 O O . VAL A 1 247 ? 5.038 -7.721 -0.792 1.00 80.50 247 VAL A O 1
ATOM 1806 N N . GLY A 1 248 ? 4.397 -8.384 -2.841 1.00 87.44 248 GLY A N 1
ATOM 1807 C CA . GLY A 1 248 ? 5.430 -7.678 -3.579 1.00 87.44 248 GLY A CA 1
ATOM 1808 C C . GLY A 1 248 ? 5.267 -7.829 -5.083 1.00 87.44 248 GLY A C 1
ATOM 1809 O O . GLY A 1 248 ? 4.225 -8.274 -5.570 1.00 87.44 248 GLY A O 1
ATOM 1810 N N . ALA A 1 249 ? 6.311 -7.467 -5.818 1.00 94.00 249 ALA A N 1
ATOM 1811 C CA . ALA A 1 249 ? 6.371 -7.618 -7.264 1.00 94.00 249 ALA A CA 1
ATOM 1812 C C . ALA A 1 249 ? 7.813 -7.671 -7.786 1.00 94.00 249 ALA A C 1
ATOM 1814 O O . ALA A 1 249 ? 8.763 -7.314 -7.086 1.00 94.00 249 ALA A O 1
ATOM 1815 N N . VAL A 1 250 ? 7.959 -8.114 -9.036 1.00 97.31 250 VAL A N 1
ATOM 1816 C CA . VAL A 1 250 ? 9.175 -7.917 -9.838 1.00 97.31 250 VAL A CA 1
ATOM 1817 C C . VAL A 1 250 ? 8.847 -7.175 -11.123 1.00 97.31 250 VAL A C 1
ATOM 1819 O O . VAL A 1 250 ? 7.799 -7.413 -11.712 1.00 97.31 250 VAL A O 1
ATOM 1822 N N . ALA A 1 251 ? 9.755 -6.326 -11.593 1.00 97.69 251 ALA A N 1
ATOM 1823 C CA . ALA A 1 251 ? 9.700 -5.689 -12.902 1.00 97.69 251 ALA A CA 1
ATOM 1824 C C . ALA A 1 251 ? 10.759 -6.324 -13.806 1.00 97.69 251 ALA A C 1
ATOM 1826 O O . ALA A 1 251 ? 11.958 -6.217 -13.546 1.00 97.69 251 ALA A O 1
ATOM 1827 N N . PHE A 1 252 ? 10.313 -7.000 -14.861 1.00 98.38 252 PHE A N 1
ATOM 1828 C CA . PHE A 1 252 ? 11.176 -7.609 -15.869 1.00 98.38 252 PHE A CA 1
ATOM 1829 C C . PHE A 1 252 ? 11.246 -6.727 -17.112 1.00 98.38 252 PHE A C 1
ATOM 1831 O O . PHE A 1 252 ? 10.216 -6.373 -17.681 1.00 98.38 252 PHE A O 1
ATOM 1838 N N . ASP A 1 253 ? 12.450 -6.382 -17.547 1.00 97.62 253 ASP A N 1
ATOM 1839 C CA . ASP A 1 253 ? 12.700 -5.636 -18.776 1.00 97.62 253 ASP A CA 1
ATOM 1840 C C . ASP A 1 253 ? 12.901 -6.622 -19.929 1.00 97.62 253 ASP A C 1
ATOM 1842 O O . ASP A 1 253 ? 13.907 -7.332 -19.995 1.00 97.62 253 ASP A O 1
ATOM 1846 N N . SER A 1 254 ? 11.930 -6.679 -20.838 1.00 97.69 254 SER A N 1
ATOM 1847 C CA . SER A 1 254 ? 11.954 -7.628 -21.954 1.00 97.69 254 SER A CA 1
ATOM 1848 C C . SER A 1 254 ? 12.917 -7.247 -23.080 1.00 97.69 254 SER A C 1
ATOM 1850 O O . SER A 1 254 ? 13.270 -8.113 -23.881 1.00 97.69 254 SER A O 1
ATOM 1852 N N . ASP A 1 255 ? 13.377 -5.996 -23.136 1.00 96.69 255 ASP A N 1
ATOM 1853 C CA . ASP A 1 255 ? 14.361 -5.572 -24.132 1.00 96.69 255 ASP A CA 1
ATOM 1854 C C . ASP A 1 255 ? 15.782 -5.952 -23.695 1.00 96.69 255 ASP A C 1
ATOM 1856 O O . ASP A 1 255 ? 16.590 -6.381 -24.520 1.00 96.69 255 ASP A O 1
ATOM 1860 N N . LEU A 1 256 ? 16.064 -5.849 -22.392 1.00 97.69 256 LEU A N 1
ATOM 1861 C CA . LEU A 1 256 ? 17.376 -6.123 -21.796 1.00 97.69 256 LEU A CA 1
ATOM 1862 C C . LEU A 1 256 ? 17.500 -7.495 -21.110 1.00 97.69 256 LEU A C 1
ATOM 1864 O O . LEU A 1 256 ? 18.603 -7.887 -20.728 1.00 97.69 256 LEU A O 1
ATOM 1868 N N . LEU A 1 257 ? 16.392 -8.228 -20.963 1.00 97.81 257 LEU A N 1
ATOM 1869 C CA . LEU A 1 257 ? 16.284 -9.520 -20.269 1.00 97.81 257 LEU A CA 1
ATOM 1870 C C . LEU A 1 257 ? 16.868 -9.510 -18.855 1.00 97.81 257 LEU A C 1
ATOM 1872 O O . LEU A 1 257 ? 17.656 -10.379 -18.474 1.00 97.81 257 LEU A O 1
ATOM 1876 N N . ARG A 1 258 ? 16.468 -8.507 -18.078 1.00 97.44 258 ARG A N 1
ATOM 1877 C CA . ARG A 1 258 ? 16.901 -8.306 -16.692 1.00 97.44 258 ARG A CA 1
ATOM 1878 C C . ARG A 1 258 ? 15.692 -8.074 -15.793 1.00 97.44 258 ARG A C 1
ATOM 1880 O O . ARG A 1 258 ? 14.662 -7.579 -16.245 1.00 97.44 258 ARG A O 1
ATOM 1887 N N . VAL A 1 259 ? 15.842 -8.349 -14.502 1.00 97.75 259 VAL A N 1
ATOM 1888 C CA . VAL A 1 259 ? 14.895 -7.861 -13.492 1.00 97.75 259 VAL A CA 1
ATOM 1889 C C . VAL A 1 259 ? 15.381 -6.490 -13.035 1.00 97.75 259 VAL A C 1
ATOM 1891 O O . VAL A 1 259 ? 16.407 -6.391 -12.361 1.00 97.75 259 VAL A O 1
ATOM 1894 N N . SER A 1 260 ? 14.689 -5.422 -13.439 1.00 96.06 260 SER A N 1
ATOM 1895 C CA . SER A 1 260 ? 15.071 -4.050 -13.082 1.00 96.06 260 SER A CA 1
ATOM 1896 C C . SER A 1 260 ? 14.849 -3.780 -11.594 1.00 96.06 260 SER A C 1
ATOM 1898 O O . SER A 1 260 ? 15.662 -3.097 -10.974 1.00 96.06 260 SER A O 1
ATOM 1900 N N . ALA A 1 261 ? 13.815 -4.381 -10.998 1.00 96.19 261 ALA A N 1
ATOM 1901 C CA . ALA A 1 261 ? 13.585 -4.361 -9.558 1.00 96.19 261 ALA A CA 1
ATOM 1902 C C . ALA A 1 261 ? 12.767 -5.558 -9.069 1.00 96.19 261 ALA A C 1
ATOM 1904 O O . ALA A 1 261 ? 11.877 -6.039 -9.767 1.00 96.19 261 ALA A O 1
ATOM 1905 N N . GLY A 1 262 ? 13.029 -5.979 -7.834 1.00 95.75 262 GLY A N 1
ATOM 1906 C CA . GLY A 1 262 ? 12.116 -6.759 -7.003 1.00 95.75 262 GLY A CA 1
ATOM 1907 C C . GLY A 1 262 ? 11.863 -6.019 -5.692 1.00 95.75 262 GLY A C 1
ATOM 1908 O O . GLY A 1 262 ? 12.808 -5.508 -5.086 1.00 95.75 262 GLY A O 1
ATOM 1909 N N . TRP A 1 263 ? 10.606 -5.924 -5.261 1.00 91.75 263 TRP A N 1
ATOM 1910 C CA . TRP A 1 263 ? 10.198 -5.128 -4.098 1.00 91.75 263 TRP A CA 1
ATOM 1911 C C . TRP A 1 263 ? 9.039 -5.759 -3.325 1.00 91.75 263 TRP A C 1
ATOM 1913 O O . TRP A 1 263 ? 8.307 -6.598 -3.851 1.00 91.75 263 TRP A O 1
ATOM 1923 N N . THR A 1 264 ? 8.857 -5.327 -2.078 1.00 86.88 264 THR A N 1
ATOM 1924 C CA . THR A 1 264 ? 7.744 -5.719 -1.194 1.00 86.88 264 THR A CA 1
ATOM 1925 C C . THR A 1 264 ? 6.956 -4.503 -0.717 1.00 86.88 264 THR A C 1
ATOM 1927 O O . THR A 1 264 ? 7.411 -3.369 -0.842 1.00 86.88 264 THR A O 1
ATOM 1930 N N . GLY A 1 265 ? 5.761 -4.718 -0.162 1.00 72.31 265 GLY A N 1
ATOM 1931 C CA . GLY A 1 265 ? 4.990 -3.641 0.478 1.00 72.31 265 GLY A CA 1
ATOM 1932 C C . GLY A 1 265 ? 4.256 -2.709 -0.491 1.00 72.31 265 GLY A C 1
ATOM 1933 O O . GLY A 1 265 ? 4.035 -1.546 -0.175 1.00 72.31 265 GLY A O 1
ATOM 1934 N N . GLY A 1 266 ? 3.879 -3.209 -1.666 1.00 79.12 266 GLY A N 1
ATOM 1935 C CA . GLY A 1 266 ? 3.153 -2.450 -2.680 1.00 79.12 266 GLY A CA 1
ATOM 1936 C C . GLY A 1 266 ? 3.197 -3.137 -4.041 1.00 79.12 266 GLY A C 1
ATOM 1937 O O . GLY A 1 266 ? 3.730 -4.239 -4.177 1.00 79.12 266 GLY A O 1
ATOM 1938 N N . TYR A 1 267 ? 2.653 -2.468 -5.056 1.00 85.62 267 TYR A N 1
ATOM 1939 C CA . TYR A 1 267 ? 2.742 -2.896 -6.452 1.00 85.62 267 TYR A CA 1
ATOM 1940 C C . TYR A 1 267 ? 3.296 -1.754 -7.304 1.00 85.62 267 TYR A C 1
ATOM 1942 O O . TYR A 1 267 ? 4.498 -1.507 -7.262 1.00 85.62 267 TYR A O 1
ATOM 1950 N N . LEU A 1 268 ? 2.435 -1.036 -8.022 1.00 87.25 268 LEU A N 1
ATOM 1951 C CA . LEU A 1 268 ? 2.796 0.141 -8.795 1.00 87.25 268 LEU A CA 1
ATOM 1952 C C . LEU A 1 268 ? 1.927 1.320 -8.373 1.00 87.25 268 LEU A C 1
ATOM 1954 O O . LEU A 1 268 ? 0.717 1.178 -8.181 1.00 87.25 268 LEU A O 1
ATOM 1958 N N . GLU A 1 269 ? 2.539 2.489 -8.283 1.00 83.81 269 GLU A N 1
ATOM 1959 C CA . GLU A 1 269 ? 1.830 3.747 -8.426 1.00 83.81 269 GLU A CA 1
ATOM 1960 C C . GLU A 1 269 ? 1.631 3.990 -9.928 1.00 83.81 269 GLU A C 1
ATOM 1962 O O . GLU A 1 269 ? 2.580 4.252 -10.667 1.00 83.81 269 GLU A O 1
ATOM 1967 N N . LEU A 1 270 ? 0.394 3.836 -10.398 1.00 84.62 270 LEU A N 1
ATOM 1968 C CA . LEU A 1 270 ? 0.035 4.017 -11.801 1.00 84.62 270 LEU A CA 1
ATOM 1969 C C . LEU A 1 270 ? 0.037 5.513 -12.130 1.00 84.62 270 LEU A C 1
ATOM 1971 O O . LEU A 1 270 ? -0.845 6.253 -11.683 1.00 84.62 270 LEU A O 1
ATOM 1975 N N . LYS A 1 271 ? 1.049 5.930 -12.893 1.00 77.88 271 LYS A N 1
ATOM 1976 C CA . LYS A 1 271 ? 1.291 7.297 -13.364 1.00 77.88 271 LYS A CA 1
ATOM 1977 C C . LYS A 1 271 ? 1.590 7.315 -14.854 1.00 77.88 271 LYS A C 1
ATOM 1979 O O . LYS A 1 271 ? 2.059 6.324 -15.412 1.00 77.88 271 LYS A O 1
ATOM 1984 N N . GLY A 1 272 ? 1.356 8.458 -15.484 1.00 76.12 272 GLY A N 1
ATOM 1985 C CA . GLY A 1 272 ? 1.659 8.703 -16.886 1.00 76.12 272 GLY A CA 1
ATOM 1986 C C . GLY A 1 272 ? 0.408 8.842 -17.745 1.00 76.12 272 GLY A C 1
ATOM 1987 O O . GLY A 1 272 ? -0.725 8.688 -17.286 1.00 76.12 272 GLY A O 1
ATOM 1988 N N . VAL A 1 273 ? 0.630 9.112 -19.033 1.00 82.50 273 VAL A N 1
ATOM 1989 C CA . VAL A 1 273 ? -0.411 9.504 -19.999 1.00 82.50 273 VAL A CA 1
ATOM 1990 C C . VAL A 1 273 ? -1.623 8.567 -19.993 1.00 82.50 273 VAL A C 1
ATOM 1992 O O . VAL A 1 273 ? -2.752 9.034 -20.116 1.00 82.50 273 VAL A O 1
ATOM 1995 N N . ALA A 1 274 ? -1.405 7.259 -19.832 1.00 81.94 274 ALA A N 1
ATOM 1996 C CA . ALA A 1 274 ? -2.472 6.258 -19.831 1.00 81.94 274 ALA A CA 1
ATOM 1997 C C . ALA A 1 274 ? -3.354 6.267 -18.566 1.00 81.94 274 ALA A C 1
ATOM 1999 O O . ALA A 1 274 ? -4.453 5.714 -18.593 1.00 81.94 274 ALA A O 1
ATOM 2000 N N . TYR A 1 275 ? -2.894 6.884 -17.476 1.00 82.56 275 TYR A N 1
ATOM 2001 C CA . TYR A 1 275 ? -3.515 6.804 -16.156 1.00 82.56 275 TYR A CA 1
ATOM 2002 C C . TYR A 1 275 ? -3.976 8.180 -15.671 1.00 82.56 275 TYR A C 1
ATOM 2004 O O . TYR A 1 275 ? -5.172 8.468 -15.649 1.00 82.56 275 TYR A O 1
ATOM 2012 N N . ASP A 1 276 ? -3.034 9.055 -15.325 1.00 71.56 276 ASP A N 1
ATOM 2013 C CA . ASP A 1 276 ? -3.298 10.378 -14.750 1.00 71.56 276 ASP A CA 1
ATOM 2014 C C . ASP A 1 276 ? -3.141 11.523 -15.766 1.00 71.56 276 ASP A C 1
ATOM 2016 O O . ASP A 1 276 ? -3.387 12.685 -15.441 1.00 71.56 276 ASP A O 1
ATOM 2020 N N . GLY A 1 277 ? -2.766 11.203 -17.009 1.00 74.81 277 GLY A N 1
ATOM 2021 C CA . GLY A 1 277 ? -2.548 12.179 -18.076 1.00 74.81 277 GLY A CA 1
ATOM 2022 C C . GLY A 1 277 ? -1.213 12.923 -17.977 1.00 74.81 277 GLY A C 1
ATOM 2023 O O . GLY A 1 277 ? -0.970 13.828 -18.778 1.00 74.81 277 GLY A O 1
ATOM 2024 N N . ALA A 1 278 ? -0.335 12.567 -17.032 1.00 69.88 278 ALA A N 1
ATOM 2025 C CA . ALA A 1 278 ? 0.980 13.181 -16.905 1.00 69.88 278 ALA A CA 1
ATOM 2026 C C . ALA A 1 278 ? 1.873 12.840 -18.110 1.00 69.88 278 ALA A C 1
ATOM 2028 O O . ALA A 1 278 ? 1.944 11.697 -18.562 1.00 69.88 278 ALA A O 1
ATOM 2029 N N . HIS A 1 279 ? 2.583 13.845 -18.623 1.00 70.56 279 HIS A N 1
ATOM 2030 C CA . HIS A 1 279 ? 3.567 13.685 -19.693 1.00 70.56 279 HIS A CA 1
ATOM 2031 C C . HIS A 1 279 ? 4.986 13.599 -19.125 1.00 70.56 279 HIS A C 1
ATOM 2033 O O . HIS A 1 279 ? 5.335 14.344 -18.211 1.00 70.56 279 HIS A O 1
ATOM 2039 N N . GLY A 1 280 ? 5.824 12.764 -19.738 1.00 65.56 280 GLY A N 1
ATOM 2040 C CA . GLY A 1 280 ? 7.228 12.591 -19.367 1.00 65.56 280 GLY A CA 1
ATOM 2041 C C . GLY A 1 280 ? 7.549 11.148 -19.001 1.00 65.56 280 GLY A C 1
ATOM 2042 O O . GLY A 1 280 ? 6.679 10.281 -19.039 1.00 65.56 280 GLY A O 1
ATOM 2043 N N . VAL A 1 281 ? 8.821 10.904 -18.692 1.00 62.69 281 VAL A N 1
ATOM 2044 C CA . VAL A 1 281 ? 9.264 9.643 -18.100 1.00 62.69 281 VAL A CA 1
ATOM 2045 C C . VAL A 1 281 ? 9.449 9.803 -16.593 1.00 62.69 281 VAL A C 1
ATOM 2047 O O . VAL A 1 281 ? 9.904 10.866 -16.155 1.00 62.69 281 VAL A O 1
ATOM 2050 N N . PRO A 1 282 ? 9.167 8.735 -15.836 1.00 65.44 282 PRO A N 1
ATOM 2051 C CA . PRO A 1 282 ? 8.595 7.455 -16.297 1.00 65.44 282 PRO A CA 1
ATOM 2052 C C . PRO A 1 282 ? 7.056 7.404 -16.278 1.00 65.44 282 PRO A C 1
ATOM 2054 O O . PRO A 1 282 ? 6.393 8.331 -15.817 1.00 65.44 282 PRO A O 1
ATOM 2057 N N . GLY A 1 283 ? 6.519 6.273 -16.746 1.00 76.06 283 GLY A N 1
ATOM 2058 C CA . GLY A 1 283 ? 5.156 5.829 -16.459 1.00 76.06 283 GLY A CA 1
ATOM 2059 C C . GLY A 1 283 ? 5.020 5.296 -15.019 1.00 76.06 283 GLY A C 1
ATOM 2060 O O . GLY A 1 283 ? 5.499 5.945 -14.088 1.00 76.06 283 GLY A O 1
ATOM 2061 N N . PRO A 1 284 ? 4.373 4.137 -14.790 1.00 89.31 284 PRO A N 1
ATOM 2062 C CA . PRO A 1 284 ? 4.178 3.597 -13.449 1.00 89.31 284 PRO A CA 1
ATOM 2063 C C . PRO A 1 284 ? 5.463 3.479 -12.617 1.00 89.31 284 PRO A C 1
ATOM 2065 O O . PRO A 1 284 ? 6.496 2.998 -13.091 1.00 89.31 284 PRO A O 1
ATOM 2068 N N . LEU A 1 285 ? 5.368 3.874 -11.348 1.00 87.31 285 LEU A N 1
ATOM 2069 C CA . LEU A 1 285 ? 6.466 3.867 -10.382 1.00 87.31 285 LEU A CA 1
ATOM 2070 C C . LEU A 1 285 ? 6.334 2.682 -9.428 1.00 87.31 285 LEU A C 1
ATOM 2072 O O . LEU A 1 285 ? 5.237 2.348 -8.980 1.00 87.31 285 LEU A O 1
ATOM 2076 N N . VAL A 1 286 ? 7.455 2.077 -9.054 1.00 86.69 286 VAL A N 1
ATOM 2077 C CA . VAL A 1 286 ? 7.496 1.121 -7.939 1.00 86.69 286 VAL A CA 1
ATOM 2078 C C . VAL A 1 286 ? 7.094 1.830 -6.640 1.00 86.69 286 VAL A C 1
ATOM 2080 O O . VAL A 1 286 ? 7.734 2.801 -6.247 1.00 86.69 286 VAL A O 1
ATOM 2083 N N . SER A 1 287 ? 6.048 1.337 -5.963 1.00 78.94 287 SER A N 1
ATOM 2084 C CA . SER A 1 287 ? 5.503 1.964 -4.742 1.00 78.94 287 SER A CA 1
ATOM 2085 C C . SER A 1 287 ? 5.950 1.322 -3.425 1.00 78.94 287 SER A C 1
ATOM 2087 O O . SER A 1 287 ? 5.620 1.828 -2.356 1.00 78.94 287 SER A O 1
ATOM 2089 N N . GLY A 1 288 ? 6.668 0.198 -3.487 1.00 80.75 288 GLY A N 1
ATOM 2090 C CA . GLY A 1 288 ? 7.127 -0.538 -2.308 1.00 80.75 288 GLY A CA 1
ATOM 2091 C C . GLY A 1 288 ? 8.624 -0.398 -2.025 1.00 80.75 288 GLY A C 1
ATOM 2092 O O . GLY A 1 288 ? 9.355 0.326 -2.700 1.00 80.75 288 GLY A O 1
ATOM 2093 N N . THR A 1 289 ? 9.098 -1.153 -1.036 1.00 84.88 289 THR A N 1
ATOM 2094 C CA . THR A 1 289 ? 10.510 -1.206 -0.648 1.00 84.88 289 THR A CA 1
ATOM 2095 C C . THR A 1 289 ? 11.274 -2.140 -1.576 1.00 84.88 289 THR A C 1
ATOM 2097 O O . THR A 1 289 ? 11.082 -3.359 -1.546 1.00 84.88 289 THR A O 1
ATOM 2100 N N . GLN A 1 290 ? 12.158 -1.577 -2.400 1.00 88.00 290 GLN A N 1
ATOM 2101 C CA . GLN A 1 290 ? 13.023 -2.360 -3.277 1.00 88.00 290 GLN A CA 1
ATOM 2102 C C . GLN A 1 290 ? 13.977 -3.238 -2.459 1.00 88.00 290 GLN A C 1
ATOM 2104 O O . GLN A 1 290 ? 14.728 -2.752 -1.619 1.00 88.00 290 GLN A O 1
ATOM 2109 N N . MET A 1 291 ? 13.952 -4.541 -2.734 1.00 89.31 291 MET A N 1
ATOM 2110 C CA . MET A 1 291 ? 14.852 -5.528 -2.139 1.00 89.31 291 MET A CA 1
ATOM 2111 C C . MET A 1 291 ? 16.115 -5.710 -2.976 1.00 89.31 291 MET A C 1
ATOM 2113 O O . MET A 1 291 ? 17.203 -5.861 -2.430 1.00 89.31 291 MET A O 1
ATOM 2117 N N . PHE A 1 292 ? 15.966 -5.709 -4.301 1.00 93.38 292 PHE A N 1
ATOM 2118 C CA . PHE A 1 292 ? 17.067 -5.830 -5.250 1.00 93.38 292 PHE A CA 1
ATOM 2119 C C . PHE A 1 292 ? 16.685 -5.222 -6.599 1.00 93.38 292 PHE A C 1
ATOM 2121 O O . PHE A 1 292 ? 15.519 -4.923 -6.868 1.00 93.38 292 PHE A O 1
ATOM 2128 N N . GLY A 1 293 ? 17.662 -5.043 -7.474 1.00 93.25 293 GLY A N 1
ATOM 2129 C CA . GLY A 1 293 ? 17.449 -4.726 -8.881 1.00 93.25 293 GLY A CA 1
ATOM 2130 C C . GLY A 1 293 ? 18.684 -5.061 -9.692 1.00 93.25 293 GLY A C 1
ATOM 2131 O O . GLY A 1 293 ? 19.640 -5.611 -9.167 1.00 93.25 293 GLY A O 1
ATOM 2132 N N . THR A 1 294 ? 18.680 -4.735 -10.972 1.00 94.81 294 THR A N 1
ATOM 2133 C CA . THR A 1 294 ? 19.899 -4.742 -11.795 1.00 94.81 294 THR A CA 1
ATOM 2134 C C . THR A 1 294 ? 20.002 -3.390 -12.490 1.00 94.81 294 THR A C 1
ATOM 2136 O O . THR A 1 294 ? 18.956 -2.793 -12.748 1.00 94.81 294 THR A O 1
ATOM 2139 N N . PRO A 1 295 ? 21.198 -2.853 -12.772 1.00 92.00 295 PRO A N 1
ATOM 2140 C CA . PRO A 1 295 ? 21.359 -1.564 -13.442 1.00 92.00 295 PRO A CA 1
ATOM 2141 C C . PRO A 1 295 ? 20.954 -1.653 -14.916 1.00 92.00 295 PRO A C 1
ATOM 2143 O O . PRO A 1 295 ? 20.813 -2.747 -15.469 1.00 92.00 295 PRO A O 1
ATOM 2146 N N . VAL A 1 296 ? 20.712 -0.500 -15.549 1.00 93.00 296 VAL A N 1
ATOM 2147 C CA . VAL A 1 296 ? 20.334 -0.435 -16.970 1.00 93.00 296 VAL A CA 1
ATOM 2148 C C . VAL A 1 296 ? 21.470 -1.004 -17.821 1.00 93.00 296 VAL A C 1
ATOM 2150 O O . VAL A 1 296 ? 22.532 -0.400 -17.936 1.00 93.00 296 VAL A O 1
ATOM 2153 N N . GLY A 1 297 ? 21.228 -2.172 -18.408 1.00 94.81 297 GLY A N 1
ATOM 2154 C CA . GLY A 1 297 ? 22.153 -2.890 -19.276 1.00 94.81 297 GLY A CA 1
ATOM 2155 C C . GLY A 1 297 ? 21.688 -4.331 -19.517 1.00 94.81 297 GLY A C 1
ATOM 2156 O O . GLY A 1 297 ? 20.684 -4.751 -18.941 1.00 94.81 297 GLY A O 1
ATOM 2157 N N . PRO A 1 298 ? 22.377 -5.101 -20.371 1.00 97.44 298 PRO A N 1
ATOM 2158 C CA . PRO A 1 298 ? 22.067 -6.507 -20.615 1.00 97.44 298 PRO A CA 1
ATOM 2159 C C . PRO A 1 298 ? 22.006 -7.324 -19.314 1.00 97.44 298 PRO A C 1
ATOM 2161 O O . PRO A 1 298 ? 22.936 -7.291 -18.514 1.00 97.44 298 PRO A O 1
ATOM 2164 N N . GLY A 1 299 ? 20.943 -8.106 -19.113 1.00 97.12 299 GLY A N 1
ATOM 2165 C CA . GLY A 1 299 ? 20.848 -9.035 -17.978 1.00 97.12 299 GLY A CA 1
ATOM 2166 C C . GLY A 1 299 ? 21.718 -10.286 -18.138 1.00 97.12 299 GLY A C 1
ATOM 2167 O O . GLY A 1 299 ? 22.060 -10.938 -17.151 1.00 97.12 299 GLY A O 1
ATOM 2168 N N . TRP A 1 300 ? 22.115 -10.592 -19.376 1.00 97.75 300 TRP A N 1
ATOM 2169 C CA . TRP A 1 300 ? 22.987 -11.705 -19.748 1.00 97.75 300 TRP A CA 1
ATOM 2170 C C . TRP A 1 300 ? 24.208 -11.200 -20.509 1.00 97.75 300 TRP A C 1
ATOM 2172 O O . TRP A 1 300 ? 24.076 -10.332 -21.370 1.00 97.75 300 TRP A O 1
ATOM 2182 N N . ALA A 1 301 ? 25.376 -11.782 -20.256 1.00 97.25 301 ALA A N 1
ATOM 2183 C CA . ALA A 1 301 ? 26.603 -11.436 -20.965 1.00 97.25 301 ALA A CA 1
ATOM 2184 C C . ALA A 1 301 ? 26.646 -12.038 -22.383 1.00 97.25 301 ALA A C 1
ATOM 2186 O O . ALA A 1 301 ? 26.086 -13.109 -22.634 1.00 97.25 301 ALA A O 1
ATOM 2187 N N . LYS A 1 302 ? 27.361 -11.378 -23.303 1.00 95.06 302 LYS A N 1
ATOM 2188 C CA . LYS A 1 302 ? 27.843 -11.978 -24.561 1.00 95.06 302 LYS A CA 1
ATOM 2189 C C . LYS A 1 302 ? 29.322 -12.287 -24.393 1.00 95.06 302 LYS A C 1
ATOM 2191 O O . LYS A 1 302 ? 30.147 -11.374 -24.346 1.00 95.06 302 LYS A O 1
ATOM 2196 N N . GLY A 1 303 ? 29.651 -13.572 -24.263 1.00 90.69 303 GLY A N 1
ATOM 2197 C CA . GLY A 1 303 ? 30.948 -13.964 -23.707 1.00 90.69 303 GLY A CA 1
ATOM 2198 C C . GLY A 1 303 ? 31.050 -13.454 -22.269 1.00 90.69 303 GLY A C 1
ATOM 2199 O O . GLY A 1 303 ? 30.159 -13.725 -21.470 1.00 90.69 303 GLY A O 1
ATOM 2200 N N . ASP A 1 304 ? 32.068 -12.644 -21.982 1.00 91.19 304 ASP A N 1
ATOM 2201 C CA . ASP A 1 304 ? 32.303 -12.067 -20.649 1.00 91.19 304 ASP A CA 1
ATOM 2202 C C . ASP A 1 304 ? 31.849 -10.599 -20.525 1.00 91.19 304 ASP A C 1
ATOM 2204 O O . ASP A 1 304 ? 32.128 -9.937 -19.527 1.00 91.19 304 ASP A O 1
ATOM 2208 N N . SER A 1 305 ? 31.179 -10.053 -21.548 1.00 94.56 305 SER A N 1
ATOM 2209 C CA . SER A 1 305 ? 30.807 -8.636 -21.595 1.00 94.56 305 SER A CA 1
ATOM 2210 C C . SER A 1 305 ? 29.316 -8.401 -21.374 1.00 94.56 305 SER A C 1
ATOM 2212 O O . SER A 1 305 ? 28.474 -9.024 -22.020 1.00 94.56 305 SER A O 1
ATOM 2214 N N . PHE A 1 306 ? 29.009 -7.418 -20.527 1.00 96.50 306 PHE A N 1
ATOM 2215 C CA . PHE A 1 306 ? 27.681 -6.820 -20.358 1.00 96.50 306 PHE A CA 1
ATOM 2216 C C . PHE A 1 306 ? 27.565 -5.456 -21.062 1.00 96.50 306 PHE A C 1
ATOM 2218 O O . PHE A 1 306 ? 26.684 -4.666 -20.742 1.00 96.50 306 PHE A O 1
ATOM 2225 N N . ALA A 1 307 ? 28.467 -5.127 -21.993 1.00 96.12 307 ALA A N 1
ATOM 2226 C CA . ALA A 1 307 ? 28.389 -3.861 -22.716 1.00 96.12 307 ALA A CA 1
ATOM 2227 C C . ALA A 1 307 ? 27.159 -3.847 -23.635 1.00 96.12 307 ALA A C 1
ATOM 2229 O O . ALA A 1 307 ? 27.042 -4.684 -24.530 1.00 96.12 307 ALA A O 1
ATOM 2230 N N . ASP A 1 308 ? 26.252 -2.895 -23.416 1.00 95.31 308 ASP A N 1
ATOM 2231 C CA . ASP A 1 308 ? 25.057 -2.733 -24.241 1.00 95.31 308 ASP A CA 1
ATOM 2232 C C . ASP A 1 308 ? 25.456 -2.410 -25.695 1.00 95.31 308 ASP A C 1
ATOM 2234 O O . ASP A 1 308 ? 26.122 -1.399 -25.932 1.00 95.31 308 ASP A O 1
ATOM 2238 N N . PRO A 1 309 ? 25.104 -3.257 -26.680 1.00 94.12 309 PRO A N 1
ATOM 2239 C CA . PRO A 1 309 ? 25.522 -3.062 -28.064 1.00 94.12 309 PRO A CA 1
ATOM 2240 C C . PRO A 1 309 ? 24.607 -2.087 -28.814 1.00 94.12 309 PRO A C 1
ATOM 2242 O O . PRO A 1 309 ? 24.860 -1.785 -29.982 1.00 94.12 309 PRO A O 1
ATOM 2245 N N . ARG A 1 310 ? 23.497 -1.666 -28.200 1.00 93.56 310 ARG A N 1
ATOM 2246 C CA . ARG A 1 310 ? 22.481 -0.845 -28.849 1.00 93.56 310 ARG A CA 1
ATOM 2247 C C . ARG A 1 310 ? 22.982 0.595 -28.924 1.00 93.56 310 ARG A C 1
ATOM 2249 O O . ARG A 1 310 ? 23.376 1.185 -27.924 1.00 93.56 310 ARG A O 1
ATOM 2256 N N . SER A 1 311 ? 22.952 1.171 -30.124 1.00 89.25 311 SER A N 1
ATOM 2257 C CA . SER A 1 311 ? 23.311 2.579 -30.340 1.00 89.25 311 SER A CA 1
ATOM 2258 C C . SER A 1 311 ? 22.257 3.541 -29.797 1.00 89.25 311 SER A C 1
ATOM 2260 O O . SER A 1 311 ? 22.579 4.669 -29.449 1.00 89.25 311 SER A O 1
ATOM 2262 N N . GLU A 1 312 ? 21.008 3.080 -29.732 1.00 85.06 312 GLU A N 1
ATOM 2263 C CA . GLU A 1 312 ? 19.883 3.771 -29.115 1.00 85.06 312 GLU A CA 1
ATOM 2264 C C . GLU A 1 312 ? 19.316 2.875 -28.008 1.00 85.06 312 GLU A C 1
ATOM 2266 O O . GLU A 1 312 ? 19.149 1.676 -28.240 1.00 85.06 312 GLU A O 1
ATOM 2271 N N . PRO A 1 313 ? 18.967 3.405 -26.826 1.00 80.88 313 PRO A N 1
ATOM 2272 C CA . PRO A 1 313 ? 18.543 2.594 -25.682 1.00 80.88 313 PRO A CA 1
ATOM 2273 C C . PRO A 1 313 ? 17.111 2.038 -25.813 1.00 80.88 313 PRO A C 1
ATOM 2275 O O . PRO A 1 313 ? 16.511 1.640 -24.816 1.00 80.88 313 PRO A O 1
ATOM 2278 N N . PHE A 1 314 ? 16.551 2.008 -27.025 1.00 85.94 314 PHE A N 1
ATOM 2279 C CA . PHE A 1 314 ? 15.175 1.612 -27.310 1.00 85.94 314 PHE A CA 1
ATOM 2280 C C . PHE A 1 314 ? 15.144 0.306 -28.109 1.00 85.94 314 PHE A C 1
ATOM 2282 O O . PHE A 1 314 ? 15.727 0.217 -29.189 1.00 85.94 314 PHE A O 1
ATOM 2289 N N . GLY A 1 315 ? 14.414 -0.693 -27.608 1.00 91.25 315 GLY A N 1
ATOM 2290 C CA . GLY A 1 315 ? 14.236 -1.978 -28.280 1.00 91.25 315 GLY A CA 1
ATOM 2291 C C . GLY A 1 315 ? 15.200 -3.073 -27.812 1.00 91.25 315 GLY A C 1
ATOM 2292 O O . GLY A 1 315 ? 16.092 -2.829 -26.994 1.00 91.25 315 GLY A O 1
ATOM 2293 N N . PRO A 1 316 ? 15.007 -4.306 -28.303 1.00 96.19 316 PRO A N 1
ATOM 2294 C CA . PRO A 1 316 ? 15.623 -5.491 -27.724 1.00 96.19 316 PRO A CA 1
ATOM 2295 C C . PRO A 1 316 ? 17.115 -5.609 -28.037 1.00 96.19 316 PRO A C 1
ATOM 2297 O O . PRO A 1 316 ? 17.621 -5.055 -29.016 1.00 96.19 316 PRO A O 1
ATOM 2300 N N . LEU A 1 317 ? 17.811 -6.409 -27.229 1.00 97.31 317 LEU A N 1
ATOM 2301 C CA . LEU A 1 317 ? 19.145 -6.910 -27.554 1.00 97.31 317 LEU A CA 1
ATOM 2302 C C . LEU A 1 317 ? 19.161 -7.660 -28.906 1.00 97.31 317 LEU A C 1
ATOM 2304 O O . LEU A 1 317 ? 18.129 -8.176 -29.352 1.00 97.31 317 LEU A O 1
ATOM 2308 N N . PRO A 1 318 ? 20.333 -7.769 -29.565 1.00 96.38 318 PRO A N 1
ATOM 2309 C CA . PRO A 1 318 ? 20.489 -8.596 -30.758 1.00 96.38 318 PRO A CA 1
ATOM 2310 C C . PRO A 1 318 ? 19.991 -10.026 -30.524 1.00 96.38 318 PRO A C 1
ATOM 2312 O O . PRO A 1 318 ? 20.362 -10.668 -29.542 1.00 96.38 318 PRO A O 1
ATOM 2315 N N . ALA A 1 319 ? 19.168 -10.546 -31.436 1.00 94.38 319 ALA A N 1
ATOM 2316 C CA . ALA A 1 319 ? 18.479 -11.820 -31.227 1.00 94.38 319 ALA A CA 1
ATOM 2317 C C . ALA A 1 319 ? 19.417 -13.042 -31.130 1.00 94.38 319 ALA A C 1
ATOM 2319 O O . ALA A 1 319 ? 19.021 -14.069 -30.578 1.00 94.38 319 ALA A O 1
ATOM 2320 N N . ASP A 1 320 ? 20.637 -12.942 -31.669 1.00 92.81 320 ASP A N 1
ATOM 2321 C CA . ASP A 1 320 ? 21.708 -13.938 -31.539 1.00 92.81 320 ASP A CA 1
ATOM 2322 C C . ASP A 1 320 ? 22.377 -13.909 -30.154 1.00 92.81 320 ASP A C 1
ATOM 2324 O O . ASP A 1 320 ? 22.936 -14.913 -29.715 1.00 92.81 320 ASP A O 1
ATOM 2328 N N . TRP A 1 321 ? 22.309 -12.772 -29.458 1.00 96.31 321 TRP A N 1
ATOM 2329 C CA . TRP A 1 321 ? 22.720 -12.644 -28.066 1.00 96.31 321 TRP A CA 1
ATOM 2330 C C . TRP A 1 321 ? 21.608 -13.149 -27.161 1.00 96.31 321 TRP A C 1
ATOM 2332 O O . TRP A 1 321 ? 21.780 -14.166 -26.488 1.00 96.31 321 TRP A O 1
ATOM 2342 N N . ALA A 1 322 ? 20.478 -12.449 -27.132 1.00 96.50 322 ALA A N 1
ATOM 2343 C CA . ALA A 1 322 ? 19.363 -12.820 -26.291 1.00 96.50 322 ALA A CA 1
ATOM 2344 C C . ALA A 1 322 ? 18.043 -12.261 -26.832 1.00 96.50 322 ALA A C 1
ATOM 2346 O O . ALA A 1 322 ? 18.010 -11.196 -27.441 1.00 96.50 322 ALA A O 1
ATOM 2347 N N . HIS A 1 323 ? 16.946 -12.997 -26.653 1.00 97.75 323 HIS A N 1
ATOM 2348 C CA . HIS A 1 323 ? 15.667 -12.654 -27.273 1.00 97.75 323 HIS A CA 1
ATOM 2349 C C . HIS A 1 323 ? 14.486 -13.092 -26.409 1.00 97.75 323 HIS A C 1
ATOM 2351 O O . HIS A 1 323 ? 14.296 -14.287 -26.169 1.00 97.75 323 HIS A O 1
ATOM 2357 N N . PHE A 1 324 ? 13.657 -12.131 -25.997 1.00 98.38 324 PHE A N 1
ATOM 2358 C CA . PHE A 1 324 ? 12.377 -12.400 -25.349 1.00 98.38 324 PHE A CA 1
ATOM 2359 C C . PHE A 1 324 ? 11.419 -13.139 -26.290 1.00 98.38 324 PHE A C 1
ATOM 2361 O O . PHE A 1 324 ? 11.199 -12.710 -27.419 1.00 98.38 324 PHE A O 1
ATOM 2368 N N . LYS A 1 325 ? 10.848 -14.255 -25.837 1.00 98.19 325 LYS A N 1
ATOM 2369 C CA . LYS A 1 325 ? 9.893 -15.070 -26.607 1.00 98.19 325 LYS A CA 1
ATOM 2370 C C . LYS A 1 325 ? 8.448 -14.841 -26.184 1.00 98.19 325 LYS A C 1
ATOM 2372 O O . LYS A 1 325 ? 7.550 -15.086 -26.984 1.00 98.19 325 LYS A O 1
ATOM 2377 N N . GLY A 1 326 ? 8.225 -14.366 -24.962 1.00 97.56 326 GLY A N 1
ATOM 2378 C CA . GLY A 1 326 ? 6.899 -14.099 -24.421 1.00 97.56 326 GLY A CA 1
ATOM 2379 C C . GLY A 1 326 ? 6.784 -14.524 -22.965 1.00 97.56 326 GLY A C 1
ATOM 2380 O O . GLY A 1 326 ? 7.783 -14.712 -22.269 1.00 97.56 326 GLY A O 1
ATOM 2381 N N . LEU A 1 327 ? 5.545 -14.693 -22.518 1.00 96.94 327 LEU A N 1
ATOM 2382 C CA . LEU A 1 327 ? 5.216 -15.168 -21.181 1.00 96.94 327 LEU A CA 1
ATOM 2383 C C . LEU A 1 327 ? 4.236 -16.338 -21.244 1.00 96.94 327 LEU A C 1
ATOM 2385 O O . LEU A 1 327 ? 3.412 -16.418 -22.157 1.00 96.94 327 LEU A O 1
ATOM 2389 N N . TYR A 1 328 ? 4.322 -17.219 -20.255 1.00 97.44 328 TYR A N 1
ATOM 2390 C CA . TYR A 1 328 ? 3.269 -18.171 -19.921 1.00 97.44 328 TYR A CA 1
ATOM 2391 C C . TYR A 1 328 ? 2.589 -17.715 -18.634 1.00 97.44 328 TYR A C 1
ATOM 2393 O O . TYR A 1 328 ? 3.243 -17.162 -17.751 1.00 97.44 328 TYR A O 1
ATOM 2401 N N . GLN A 1 329 ? 1.292 -17.982 -18.513 1.00 93.00 329 GLN A N 1
ATOM 2402 C CA . GLN A 1 329 ? 0.538 -17.751 -17.286 1.00 93.00 329 GLN A CA 1
ATOM 2403 C C . GLN A 1 329 ? -0.103 -19.061 -16.825 1.00 93.00 329 GLN A C 1
ATOM 2405 O O . GLN A 1 329 ? -0.721 -19.765 -17.626 1.00 93.00 329 GLN A O 1
ATOM 2410 N N . TYR A 1 330 ? 0.016 -19.366 -15.534 1.00 86.44 330 TYR A N 1
ATOM 2411 C CA . TYR A 1 330 ? -0.688 -20.469 -14.882 1.00 86.44 330 TYR A CA 1
ATOM 2412 C C . TYR A 1 330 ? -1.234 -20.000 -13.530 1.00 86.44 330 TYR A C 1
ATOM 2414 O O . TYR A 1 330 ? -0.476 -19.775 -12.588 1.00 86.44 330 TYR A O 1
ATOM 2422 N N . GLY A 1 331 ? -2.553 -19.807 -13.445 1.00 86.62 331 GLY A N 1
ATOM 2423 C CA . GLY A 1 331 ? -3.157 -19.100 -12.313 1.00 86.62 331 GLY A CA 1
ATOM 2424 C C . GLY A 1 331 ? -2.566 -17.692 -12.185 1.00 86.62 331 GLY A C 1
ATOM 2425 O O . GLY A 1 331 ? -2.556 -16.937 -13.162 1.00 86.62 331 GLY A O 1
ATOM 2426 N N . ASP A 1 332 ? -2.022 -17.387 -11.008 1.00 84.00 332 ASP A N 1
ATOM 2427 C CA . ASP A 1 332 ? -1.355 -16.112 -10.712 1.00 84.00 332 ASP A CA 1
ATOM 2428 C C . ASP A 1 332 ? 0.149 -16.114 -11.027 1.00 84.00 332 ASP A C 1
ATOM 2430 O O . ASP A 1 332 ? 0.816 -15.088 -10.913 1.00 84.00 332 ASP A O 1
ATOM 2434 N N . GLN A 1 333 ? 0.704 -17.254 -11.446 1.00 90.25 333 GLN A N 1
ATOM 2435 C CA . GLN A 1 333 ? 2.114 -17.356 -11.804 1.00 90.25 333 GLN A CA 1
ATOM 2436 C C . GLN A 1 333 ? 2.346 -16.875 -13.235 1.00 90.25 333 GLN A C 1
ATOM 2438 O O . GLN A 1 333 ? 1.645 -17.282 -14.165 1.00 90.25 333 GLN A O 1
ATOM 2443 N N . VAL A 1 334 ? 3.387 -16.062 -13.415 1.00 96.25 334 VAL A N 1
ATOM 2444 C CA . VAL A 1 334 ? 3.857 -15.583 -14.718 1.00 96.25 334 VAL A CA 1
ATOM 2445 C C . VAL A 1 334 ? 5.269 -16.103 -14.937 1.00 96.25 334 VAL A C 1
ATOM 2447 O O . VAL A 1 334 ? 6.150 -15.861 -14.119 1.00 96.25 334 VAL A O 1
ATOM 2450 N N . VAL A 1 335 ? 5.490 -16.813 -16.039 1.00 98.19 335 VAL A N 1
ATOM 2451 C CA . VAL A 1 335 ? 6.798 -17.357 -16.419 1.00 98.19 335 VAL A CA 1
ATOM 2452 C C . VAL A 1 335 ? 7.309 -16.595 -17.630 1.00 98.19 335 VAL A C 1
ATOM 2454 O O . VAL A 1 335 ? 6.671 -16.611 -18.683 1.00 98.19 335 VAL A O 1
ATOM 2457 N N . PHE A 1 336 ? 8.475 -15.969 -17.516 1.00 98.50 336 PHE A N 1
ATOM 2458 C CA . PHE A 1 336 ? 9.144 -15.340 -18.651 1.00 98.50 336 PHE A CA 1
ATOM 2459 C C . PHE A 1 336 ? 9.841 -16.399 -19.499 1.00 98.50 336 PHE A C 1
ATOM 2461 O O . PHE A 1 336 ? 10.552 -17.253 -18.974 1.00 98.50 336 PHE A O 1
ATOM 2468 N N . SER A 1 337 ? 9.659 -16.332 -20.816 1.00 98.62 337 SER A N 1
ATOM 2469 C CA . SER A 1 337 ? 10.321 -17.210 -21.774 1.00 98.62 337 SER A CA 1
ATOM 2470 C C . SER A 1 337 ? 11.221 -16.397 -22.687 1.00 98.62 337 SER A C 1
ATOM 2472 O O . SER A 1 337 ? 10.779 -15.441 -23.327 1.00 98.62 337 SER A O 1
ATOM 2474 N N . TYR A 1 338 ? 12.494 -16.769 -22.757 1.00 98.44 338 TYR A N 1
ATOM 2475 C CA . TYR A 1 338 ? 13.477 -16.100 -23.600 1.00 98.44 338 TYR A CA 1
ATOM 2476 C C . TYR A 1 338 ? 14.610 -17.049 -24.004 1.00 98.44 338 TYR A C 1
ATOM 2478 O O . TYR A 1 338 ? 14.711 -18.170 -23.509 1.00 98.44 338 TYR A O 1
ATOM 2486 N N . SER A 1 339 ? 15.447 -16.623 -24.947 1.00 98.06 339 SER A N 1
ATOM 2487 C CA . SER A 1 339 ? 16.653 -17.352 -25.350 1.00 98.06 339 SER A CA 1
ATOM 2488 C C . SER A 1 339 ? 17.917 -16.545 -25.089 1.00 98.06 339 SER A C 1
ATOM 2490 O O . SER A 1 339 ? 17.873 -15.324 -25.211 1.00 98.06 339 SER A O 1
ATOM 2492 N N . VAL A 1 340 ? 19.031 -17.221 -24.801 1.00 97.62 340 VAL A N 1
ATOM 2493 C CA . VAL A 1 340 ? 20.367 -16.640 -24.576 1.00 97.62 340 VAL A CA 1
ATOM 2494 C C . VAL A 1 340 ? 21.407 -17.507 -25.283 1.00 97.62 340 VAL A C 1
ATOM 2496 O O . VAL A 1 340 ? 21.534 -18.688 -24.970 1.00 97.62 340 VAL A O 1
ATOM 2499 N N . GLY A 1 341 ? 22.127 -16.958 -26.264 1.00 93.62 341 GLY A N 1
ATOM 2500 C CA . GLY A 1 341 ? 23.166 -17.682 -27.010 1.00 93.62 341 GLY A CA 1
ATOM 2501 C C . GLY A 1 341 ? 22.682 -18.993 -27.649 1.00 93.62 341 GLY A C 1
ATOM 2502 O O . GLY A 1 341 ? 23.442 -19.953 -27.744 1.00 93.62 341 GLY A O 1
ATOM 2503 N N . GLY A 1 342 ? 21.399 -19.066 -28.023 1.00 91.88 342 GLY A N 1
ATOM 2504 C CA . GLY A 1 342 ? 20.741 -20.274 -28.538 1.00 91.88 342 GLY A CA 1
ATOM 2505 C C . GLY A 1 342 ? 20.133 -21.203 -27.475 1.00 91.88 342 GLY A C 1
ATOM 2506 O O . GLY A 1 342 ? 19.277 -22.015 -27.821 1.00 91.88 342 GLY A O 1
ATOM 2507 N N . GLY A 1 343 ? 20.495 -21.052 -26.198 1.00 97.31 343 GLY A N 1
ATOM 2508 C CA . GLY A 1 343 ? 19.849 -21.740 -25.080 1.00 97.31 343 GLY A CA 1
ATOM 2509 C C . GLY A 1 343 ? 18.477 -21.148 -24.760 1.00 97.31 343 GLY A C 1
ATOM 2510 O O . GLY A 1 343 ? 18.251 -19.955 -24.952 1.00 97.31 343 GLY A O 1
ATOM 2511 N N . ALA A 1 344 ? 17.551 -21.974 -24.283 1.00 98.38 344 ALA A N 1
ATOM 2512 C CA . ALA A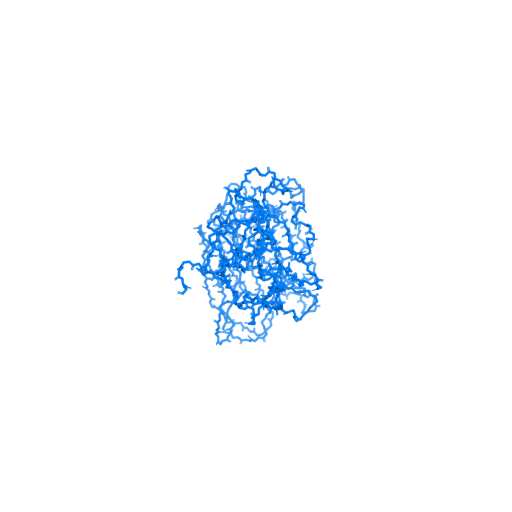 1 344 ? 16.219 -21.572 -23.850 1.00 98.38 344 ALA A CA 1
ATOM 2513 C C . ALA A 1 344 ? 16.160 -21.419 -22.327 1.00 98.38 344 ALA A C 1
ATOM 2515 O O . ALA A 1 344 ? 16.692 -22.251 -21.585 1.00 98.38 344 ALA A O 1
ATOM 2516 N N . VAL A 1 345 ? 15.469 -20.371 -21.881 1.00 98.62 345 VAL A N 1
ATOM 2517 C CA . VAL A 1 345 ? 15.272 -20.030 -20.474 1.00 98.62 345 VAL A CA 1
ATOM 2518 C C . VAL A 1 345 ? 13.787 -19.863 -20.190 1.00 98.62 345 VAL A C 1
ATOM 2520 O O . VAL A 1 345 ? 13.076 -19.154 -20.909 1.00 98.62 345 VAL A O 1
ATOM 2523 N N . LEU A 1 346 ? 13.336 -20.508 -19.118 1.00 98.62 346 LEU A N 1
ATOM 2524 C CA . LEU A 1 346 ? 12.103 -20.163 -18.424 1.00 98.62 346 LEU A CA 1
ATOM 2525 C C . LEU A 1 346 ? 12.462 -19.618 -17.050 1.00 98.62 346 LEU A C 1
ATOM 2527 O O . LEU A 1 346 ? 13.234 -20.245 -16.325 1.00 98.62 346 LEU A O 1
ATOM 2531 N N . GLU A 1 347 ? 11.894 -18.474 -16.700 1.00 97.94 347 GLU A N 1
ATOM 2532 C CA . GLU A 1 347 ? 12.141 -17.802 -15.432 1.00 97.94 347 GLU A CA 1
ATOM 2533 C C . GLU A 1 347 ? 10.822 -17.525 -14.713 1.00 97.94 347 GLU A C 1
ATOM 2535 O O . GLU A 1 347 ? 9.948 -16.844 -15.249 1.00 97.94 347 GLU A O 1
ATOM 2540 N N . LEU A 1 348 ? 10.693 -18.050 -13.497 1.00 96.69 348 LEU A N 1
ATOM 2541 C CA . LEU A 1 348 ? 9.537 -17.857 -12.630 1.00 96.69 348 LEU A CA 1
ATOM 2542 C C . LEU A 1 348 ? 9.954 -17.040 -11.399 1.00 96.69 348 LEU A C 1
ATOM 2544 O O . LEU A 1 348 ? 10.706 -17.556 -10.568 1.00 96.69 348 LEU A O 1
ATOM 2548 N N . PRO A 1 349 ? 9.488 -15.791 -11.252 1.00 95.50 349 PRO A N 1
ATOM 2549 C CA . PRO A 1 349 ? 9.601 -15.068 -10.000 1.00 95.50 349 PRO A CA 1
ATOM 2550 C C . PRO A 1 349 ? 8.525 -15.534 -9.007 1.00 95.50 349 PRO A C 1
ATOM 2552 O O . PRO A 1 349 ? 7.372 -15.754 -9.382 1.00 95.50 349 PRO A O 1
ATOM 2555 N N . ALA A 1 350 ? 8.887 -15.662 -7.734 1.00 91.44 350 ALA A N 1
ATOM 2556 C CA . ALA A 1 350 ? 7.960 -16.024 -6.665 1.00 91.44 350 ALA A CA 1
ATOM 2557 C C . ALA A 1 350 ? 8.331 -15.336 -5.341 1.00 91.44 350 ALA A C 1
ATOM 2559 O O . ALA A 1 350 ? 9.354 -14.656 -5.232 1.00 91.44 350 ALA A O 1
ATOM 2560 N N . PHE A 1 351 ? 7.473 -15.490 -4.332 1.00 87.56 351 PHE A N 1
ATOM 2561 C CA . PHE A 1 351 ? 7.747 -15.058 -2.964 1.00 87.56 351 PHE A CA 1
ATOM 2562 C C . PHE A 1 351 ? 7.772 -16.268 -2.031 1.00 87.56 351 PHE A C 1
ATOM 2564 O O . PHE A 1 351 ? 6.801 -17.017 -1.937 1.00 87.56 351 PHE A O 1
ATOM 2571 N N . GLU A 1 352 ? 8.895 -16.468 -1.351 1.00 83.69 352 GLU A N 1
ATOM 2572 C CA . GLU A 1 352 ? 9.224 -17.689 -0.617 1.00 83.69 352 GLU A CA 1
ATOM 2573 C C . GLU A 1 352 ? 9.815 -17.389 0.777 1.00 83.69 352 GLU A C 1
ATOM 2575 O O . GLU A 1 352 ? 9.946 -16.239 1.211 1.00 83.69 352 GLU A O 1
ATOM 2580 N N . GLY A 1 353 ? 10.138 -18.448 1.530 1.00 66.75 353 GLY A N 1
ATOM 2581 C CA . GLY A 1 353 ? 10.825 -18.341 2.823 1.00 66.75 353 GLY A CA 1
ATOM 2582 C C . GLY A 1 353 ? 9.942 -17.837 3.967 1.00 66.75 353 GLY A C 1
ATOM 2583 O O . GLY A 1 353 ? 10.389 -17.015 4.762 1.00 66.75 353 GLY A O 1
ATOM 2584 N N . ALA A 1 354 ? 8.686 -18.300 4.032 1.00 62.72 354 ALA A N 1
ATOM 2585 C CA . ALA A 1 354 ? 7.664 -17.805 4.967 1.00 62.72 354 ALA A CA 1
ATOM 2586 C C . ALA A 1 354 ? 7.409 -16.291 4.833 1.00 62.72 354 ALA A C 1
ATOM 2588 O O . ALA A 1 354 ? 7.160 -15.593 5.814 1.00 62.72 354 ALA A O 1
ATOM 2589 N N . GLY A 1 355 ? 7.491 -15.793 3.599 1.00 61.75 355 GLY A N 1
ATOM 2590 C CA . GLY A 1 355 ? 7.173 -14.414 3.266 1.00 61.75 355 GLY A CA 1
ATOM 2591 C C . GLY A 1 355 ? 8.324 -13.428 3.468 1.00 61.75 355 GLY A C 1
ATOM 2592 O O . GLY A 1 355 ? 8.082 -12.274 3.813 1.00 61.75 355 GLY A O 1
ATOM 2593 N N . LYS A 1 356 ? 9.574 -13.878 3.301 1.00 70.94 356 LYS A N 1
ATOM 2594 C CA . LYS A 1 356 ? 10.768 -13.060 3.578 1.00 70.94 356 LYS A CA 1
ATOM 2595 C C . LYS A 1 356 ? 11.683 -12.848 2.375 1.00 70.94 356 LYS A C 1
ATOM 2597 O O . LYS A 1 356 ? 12.577 -12.010 2.460 1.00 70.94 356 LYS A O 1
ATOM 2602 N N . ALA A 1 357 ? 11.498 -13.584 1.280 1.00 86.19 357 ALA A N 1
ATOM 2603 C CA . ALA A 1 357 ? 12.394 -13.525 0.131 1.00 86.19 357 ALA A CA 1
ATOM 2604 C C . ALA A 1 357 ? 11.635 -13.547 -1.195 1.00 86.19 357 ALA A C 1
ATOM 2606 O O . ALA A 1 357 ? 10.673 -14.292 -1.361 1.00 86.19 357 ALA A O 1
ATOM 2607 N N . ILE A 1 358 ? 12.124 -12.773 -2.161 1.00 91.56 358 ILE A N 1
ATOM 2608 C CA . ILE A 1 358 ? 11.749 -12.918 -3.568 1.00 91.56 358 ILE A CA 1
ATOM 2609 C C . ILE A 1 358 ? 12.709 -13.934 -4.192 1.00 91.56 358 ILE A C 1
ATOM 2611 O O . ILE A 1 358 ? 13.926 -13.751 -4.128 1.00 91.56 358 ILE A O 1
ATOM 2615 N N . SER A 1 359 ? 12.172 -14.997 -4.785 1.00 92.19 359 SER A N 1
ATOM 2616 C CA . SER A 1 359 ? 12.936 -16.021 -5.501 1.00 92.19 359 SER A CA 1
ATOM 2617 C C . SER A 1 359 ? 12.785 -15.856 -7.016 1.00 92.19 359 SER A C 1
ATOM 2619 O O . SER A 1 359 ? 11.805 -15.299 -7.514 1.00 92.19 359 SER A O 1
ATOM 2621 N N . ARG A 1 360 ? 13.780 -16.347 -7.761 1.00 93.81 360 ARG A N 1
ATOM 2622 C CA . ARG A 1 360 ? 13.747 -16.503 -9.221 1.00 93.81 360 ARG A CA 1
ATOM 2623 C C . ARG A 1 360 ? 14.151 -17.939 -9.534 1.00 93.81 360 ARG A C 1
ATOM 2625 O O . ARG A 1 360 ? 15.289 -18.329 -9.276 1.00 93.81 360 ARG A O 1
ATOM 2632 N N . THR A 1 361 ? 13.226 -18.745 -10.041 1.00 95.56 361 THR A N 1
ATOM 2633 C CA . THR A 1 361 ? 13.495 -20.125 -10.463 1.00 95.56 361 THR A CA 1
ATOM 2634 C C . THR A 1 361 ? 13.766 -20.164 -11.959 1.00 95.56 361 THR A C 1
ATOM 2636 O O . THR A 1 361 ? 12.972 -19.647 -12.741 1.00 95.56 361 THR A O 1
ATOM 2639 N N . PHE A 1 362 ? 14.857 -20.817 -12.360 1.00 96.94 362 PHE A N 1
ATOM 2640 C CA . PHE A 1 362 ? 15.261 -20.930 -13.759 1.00 96.94 362 PHE A CA 1
ATOM 2641 C C . PHE A 1 362 ? 15.184 -22.376 -14.241 1.00 96.94 362 PHE A C 1
ATOM 2643 O O . PHE A 1 362 ? 15.720 -23.280 -13.601 1.00 96.94 362 PHE A O 1
ATOM 2650 N N . ASN A 1 363 ? 14.578 -22.582 -15.408 1.00 98.06 363 ASN A N 1
ATOM 2651 C CA . ASN A 1 363 ? 14.707 -23.812 -16.179 1.00 98.06 363 ASN A CA 1
ATOM 2652 C C . ASN A 1 363 ? 15.510 -23.505 -17.448 1.00 98.06 363 ASN A C 1
ATOM 2654 O O . ASN A 1 363 ? 15.092 -22.690 -18.272 1.00 98.06 363 ASN A O 1
ATOM 2658 N N . LEU A 1 364 ? 16.683 -24.127 -17.561 1.00 97.50 364 LEU A N 1
ATOM 2659 C CA . LEU A 1 364 ? 17.672 -23.866 -18.603 1.00 97.50 364 LEU A CA 1
ATOM 2660 C C . LEU A 1 364 ? 17.819 -25.100 -19.492 1.00 97.50 364 LEU A C 1
ATOM 2662 O O . LEU A 1 364 ? 17.989 -26.213 -18.996 1.00 97.50 364 LEU A O 1
ATOM 2666 N N . SER A 1 365 ? 17.803 -24.914 -20.811 1.00 97.62 365 SER A N 1
ATOM 2667 C CA . SER A 1 365 ? 18.004 -26.011 -21.765 1.00 97.62 365 SER A CA 1
ATOM 2668 C C . SER A 1 365 ? 18.700 -25.542 -23.042 1.00 97.62 365 SER A C 1
ATOM 2670 O O . SER A 1 365 ? 18.641 -24.370 -23.397 1.00 97.62 365 SER A O 1
ATOM 2672 N N . GLY A 1 366 ? 19.389 -26.446 -23.742 1.00 95.81 366 GLY A N 1
ATOM 2673 C CA . GLY A 1 366 ? 19.970 -26.153 -25.062 1.00 95.81 366 GLY A CA 1
ATOM 2674 C C . GLY A 1 366 ? 21.171 -25.196 -25.074 1.00 95.81 366 GLY A C 1
ATOM 2675 O O . GLY A 1 366 ? 21.525 -24.691 -26.134 1.00 95.81 366 GLY A O 1
ATOM 2676 N N . PHE A 1 367 ? 21.807 -24.937 -23.930 1.00 95.38 367 PHE A N 1
ATOM 2677 C CA . PHE A 1 367 ? 23.020 -24.119 -23.864 1.00 95.38 367 PHE A CA 1
ATOM 2678 C C . PHE A 1 367 ? 24.230 -24.897 -24.396 1.00 95.38 367 PHE A C 1
ATOM 2680 O O . PHE A 1 367 ? 24.586 -25.945 -23.860 1.00 95.38 367 PHE A O 1
ATOM 2687 N N . ALA A 1 368 ? 24.876 -24.375 -25.442 1.00 90.00 368 ALA A N 1
ATOM 2688 C CA . ALA A 1 368 ? 26.085 -24.967 -26.022 1.00 90.00 368 ALA A CA 1
ATOM 2689 C C . ALA A 1 368 ? 27.378 -24.581 -25.274 1.00 90.00 368 ALA A C 1
ATOM 2691 O O . ALA A 1 368 ? 28.415 -25.214 -25.461 1.00 90.00 368 ALA A O 1
ATOM 2692 N N . ALA A 1 369 ? 27.321 -23.540 -24.441 1.00 88.56 369 ALA A N 1
ATOM 2693 C CA . ALA A 1 369 ? 28.427 -23.027 -23.639 1.00 88.56 369 ALA A CA 1
ATOM 2694 C C . ALA A 1 369 ? 27.898 -22.443 -22.319 1.00 88.56 369 ALA A C 1
ATOM 2696 O O . ALA A 1 369 ? 26.689 -22.274 -22.148 1.00 88.56 369 ALA A O 1
ATOM 2697 N N . ALA A 1 370 ? 28.809 -22.127 -21.395 1.00 91.44 370 ALA A N 1
ATOM 2698 C CA . ALA A 1 370 ? 28.463 -21.402 -20.179 1.00 91.44 370 ALA A CA 1
ATOM 2699 C C . ALA A 1 370 ? 27.840 -20.034 -20.515 1.00 91.44 370 ALA A C 1
ATOM 2701 O O . ALA A 1 370 ? 28.252 -19.375 -21.470 1.00 91.44 370 ALA A O 1
ATOM 2702 N N . ALA A 1 371 ? 26.860 -19.619 -19.716 1.00 93.81 371 ALA A N 1
ATOM 2703 C CA . ALA A 1 371 ? 26.210 -18.320 -19.817 1.00 93.81 371 ALA A CA 1
ATOM 2704 C C . ALA A 1 371 ? 26.253 -17.619 -18.457 1.00 93.81 371 ALA A C 1
ATOM 2706 O O . ALA A 1 371 ? 26.091 -18.262 -17.419 1.00 93.81 371 ALA A O 1
ATOM 2707 N N . THR A 1 372 ? 26.447 -16.302 -18.481 1.00 96.56 372 THR A N 1
ATOM 2708 C CA . THR A 1 372 ? 26.598 -15.475 -17.279 1.00 96.56 372 THR A CA 1
ATOM 2709 C C . THR A 1 372 ? 25.457 -14.466 -17.208 1.00 96.56 372 THR A C 1
ATOM 2711 O O . THR A 1 372 ? 25.159 -13.801 -18.200 1.00 96.56 372 THR A O 1
ATOM 2714 N N . MET A 1 373 ? 24.835 -14.342 -16.035 1.00 95.81 373 MET A N 1
ATOM 2715 C CA . MET A 1 373 ? 23.727 -13.421 -15.762 1.00 95.81 373 MET A CA 1
ATOM 2716 C C . MET A 1 373 ? 24.040 -12.547 -14.548 1.00 95.81 373 MET A C 1
ATOM 2718 O O . MET A 1 373 ? 24.608 -13.027 -13.566 1.00 95.81 373 MET A O 1
ATOM 2722 N N . VAL A 1 374 ? 23.576 -11.295 -14.578 1.00 94.12 374 VAL A N 1
ATOM 2723 C CA . VAL A 1 374 ? 23.431 -10.485 -13.361 1.00 94.12 374 VAL A CA 1
ATOM 2724 C C . VAL A 1 374 ? 22.129 -10.884 -12.664 1.00 94.12 374 VAL A C 1
ATOM 2726 O O . VAL A 1 374 ? 21.030 -10.636 -13.163 1.00 94.12 374 VAL A O 1
ATOM 2729 N N . VAL A 1 375 ? 22.242 -11.557 -11.518 1.00 90.19 375 VAL A N 1
ATOM 2730 C CA . VAL A 1 375 ? 21.073 -12.080 -10.789 1.00 90.19 375 VAL A CA 1
ATOM 2731 C C . VAL A 1 375 ? 20.381 -10.979 -9.984 1.00 90.19 375 VAL A C 1
ATOM 2733 O O . VAL A 1 375 ? 19.154 -10.875 -10.013 1.00 90.19 375 VAL A O 1
ATOM 2736 N N . ALA A 1 376 ? 21.162 -10.175 -9.266 1.00 90.75 376 ALA A N 1
ATOM 2737 C CA . ALA A 1 376 ? 20.691 -9.091 -8.419 1.00 90.75 376 ALA A CA 1
ATOM 2738 C C . ALA A 1 376 ? 21.867 -8.201 -7.997 1.00 90.75 376 ALA A C 1
ATOM 2740 O O . ALA A 1 376 ? 22.976 -8.686 -7.789 1.00 90.75 376 ALA A O 1
ATOM 2741 N N . GLU A 1 377 ? 21.580 -6.925 -7.797 1.00 88.44 377 GLU A N 1
ATOM 2742 C CA . GLU A 1 377 ? 22.358 -5.968 -7.023 1.00 88.44 377 GLU A CA 1
ATOM 2743 C C . GLU A 1 377 ? 21.474 -5.453 -5.884 1.00 88.44 377 GLU A C 1
ATOM 2745 O O . GLU A 1 377 ? 20.279 -5.182 -6.068 1.00 88.44 377 GLU A O 1
ATOM 2750 N N . LEU A 1 378 ? 22.051 -5.359 -4.688 1.00 82.25 378 LEU A N 1
ATOM 2751 C CA . LEU A 1 378 ? 21.343 -4.916 -3.492 1.00 82.25 378 LEU A CA 1
ATOM 2752 C C . LEU A 1 378 ? 21.462 -3.389 -3.332 1.00 82.25 378 LEU A C 1
ATOM 2754 O O . LEU A 1 378 ? 22.525 -2.829 -3.626 1.00 82.25 378 LEU A O 1
ATOM 2758 N N . PRO A 1 379 ? 20.407 -2.696 -2.858 1.00 66.81 379 PRO A N 1
ATOM 2759 C CA . PRO A 1 379 ? 20.469 -1.263 -2.585 1.00 66.81 379 PRO A CA 1
ATOM 2760 C C . PRO A 1 379 ? 21.622 -0.923 -1.622 1.00 66.81 379 PRO A C 1
ATOM 2762 O O . PRO A 1 379 ? 21.844 -1.627 -0.638 1.00 66.81 379 PRO A O 1
ATOM 2765 N N . GLU A 1 380 ? 22.357 0.156 -1.910 1.00 58.25 380 GLU A N 1
ATOM 2766 C CA . GLU A 1 380 ? 23.472 0.681 -1.094 1.00 58.25 380 GLU A CA 1
ATOM 2767 C C . GLU A 1 380 ? 24.671 -0.265 -0.876 1.00 58.25 380 GLU A C 1
ATOM 2769 O O . GLU A 1 380 ? 25.269 -0.295 0.199 1.00 58.25 380 GLU A O 1
ATOM 2774 N N . GLY A 1 381 ? 25.076 -1.023 -1.899 1.00 44.84 381 GLY A N 1
ATOM 2775 C CA . GLY A 1 381 ? 26.393 -1.678 -1.896 1.00 44.84 381 GLY A CA 1
ATOM 2776 C C . GLY A 1 381 ? 26.573 -2.764 -0.831 1.00 44.84 381 GLY A C 1
ATOM 2777 O O . GLY A 1 381 ? 27.703 -3.126 -0.509 1.00 44.84 381 GLY A O 1
ATOM 2778 N N . LYS A 1 382 ? 25.482 -3.312 -0.288 1.00 37.59 382 LYS A N 1
ATOM 2779 C CA . LYS A 1 382 ? 25.519 -4.546 0.505 1.00 37.59 382 LYS A CA 1
ATOM 2780 C C . LYS A 1 382 ? 25.553 -5.745 -0.441 1.00 37.59 382 LYS A C 1
ATOM 2782 O O . LYS A 1 382 ? 24.565 -6.453 -0.536 1.00 37.59 382 LYS A O 1
ATOM 2787 N N . GLY A 1 383 ? 26.646 -5.913 -1.181 1.00 33.91 383 GLY A N 1
ATOM 2788 C CA . GLY A 1 383 ? 26.927 -7.072 -2.036 1.00 33.91 383 GLY A CA 1
ATOM 2789 C C . GLY A 1 383 ? 28.157 -7.807 -1.548 1.00 33.91 383 GLY A C 1
ATOM 2790 O O . GLY A 1 383 ? 29.176 -7.113 -1.336 1.00 33.91 383 GLY A O 1
#

Foldseek 3Di:
DDDDDDDDDDPPPVVVVVVQVPDDPPFKDFAWWKFKAAADPFDFWDDDDDPPRFGLDIDGDLFQFFDKFQFFGPPSLDRARMKMKTKAKFAAQAWFKKKKKKFWAAWKWKDKLNHTFWGRHGHDGGHMTIGIDGDDGGIIIMMMMDHHHHGITGMFIWMADPPGDDIDGRHRVRTIHGPCPSVVGDHDPVSNVVRDRGPTFDDFVVNVDDPAQWDFAFEAEPPRQTQHGKIKGFAFDDDPDDDTDRFWIWIARQQQRFTQFTFGDDGWRAADCVTSNDDDDDGIYGPGGTFWGDHLFHQKDDVPDRDHPDPDSDGHGDVCAKHWPAWDDDRSWIWTWMDGNQKIKTWTWYADDNRDDIDIDIDIGDDPDDIDGDHTDGPPPPD

Radius of gyration: 25.41 Å; chains: 1; bounding box: 60×59×80 Å

pLDDT: mean 84.54, std 17.73, range [25.84, 98.81]

Sequence (383 aa):
MISARTGLRLTSLVSLLAAVAGAGAADLAPGLVGEYFAMDGGVADFPALAADKKPTLVRIDKDINFASTDGEFHKTRLSTDFYARWTGVLHIEKAGTYTLATESDDGSRVSVDGKQVVDNGGPHAMIRKEGQVELGAGDHPILVEYYQGTGGAGCRLLWKAPGGGDDIPVPGGALKHANGAEAQIAWDQAAWKKRKGSGGSASGWFYEMQYGPFIADTIEAPGKNIAIKGTAVKLTAAATGDEAAVVGAVAFDSDLLRVSAGWTGGYLELKGVAYDGAHGVPGPLVSGTQMFGTPVGPGWAKGDSFADPRSEPFGPLPADWAHFKGLYQYGDQVVFSYSVGGGAVLELPAFEGAGKAISRTFNLSGFAAAATMVVAELPEGKG